Protein AF-A0A355DPX5-F1 (afdb_monomer_lite)

pLDDT: mean 79.61, std 15.6, range [23.14, 95.88]

Structure (mmCIF, N/CA/C/O backbone):
data_AF-A0A355DPX5-F1
#
_entry.id   AF-A0A355DPX5-F1
#
loop_
_atom_site.group_PDB
_atom_site.id
_atom_site.type_symbol
_atom_site.label_atom_id
_atom_site.label_alt_id
_atom_site.label_comp_id
_atom_site.label_asym_id
_atom_site.label_entity_id
_atom_site.label_seq_id
_atom_site.pdbx_PDB_ins_code
_atom_site.Cartn_x
_atom_site.Cartn_y
_atom_site.Cartn_z
_atom_site.occupancy
_atom_site.B_iso_or_equiv
_atom_site.auth_seq_id
_atom_site.auth_comp_id
_atom_site.auth_asym_id
_atom_site.auth_atom_id
_atom_site.pdbx_PDB_model_num
ATOM 1 N N . MET A 1 1 ? -24.460 25.885 -31.171 1.00 34.81 1 MET A N 1
ATOM 2 C CA . MET A 1 1 ? -23.122 25.353 -31.512 1.00 34.81 1 MET A CA 1
ATOM 3 C C . MET A 1 1 ? -22.960 23.962 -30.909 1.00 34.81 1 MET A C 1
ATOM 5 O O . MET A 1 1 ? -22.102 23.726 -30.074 1.00 34.81 1 MET A O 1
ATOM 9 N N . SER A 1 2 ? -23.840 23.049 -31.322 1.00 36.41 2 SER A N 1
ATOM 10 C CA . SER A 1 2 ? -23.604 21.608 -31.290 1.00 36.41 2 SER A CA 1
ATOM 11 C C . SER A 1 2 ? -22.572 21.262 -32.366 1.00 36.41 2 SER A C 1
ATOM 13 O O . SER A 1 2 ? -22.475 22.005 -33.340 1.00 36.41 2 SER A O 1
ATOM 15 N N . VAL A 1 3 ? -21.911 20.109 -32.221 1.00 32.97 3 VAL A N 1
ATOM 16 C CA . VAL A 1 3 ? -20.796 19.568 -33.029 1.00 32.97 3 VAL A CA 1
ATOM 17 C C . VAL A 1 3 ? -19.437 19.844 -32.368 1.00 32.97 3 VAL A C 1
ATOM 19 O O . VAL A 1 3 ? -18.867 20.909 -32.548 1.00 32.97 3 VAL A O 1
ATOM 22 N N . ILE A 1 4 ? -18.980 18.847 -31.591 1.00 33.53 4 ILE A N 1
ATOM 23 C CA . ILE A 1 4 ? -17.620 18.478 -31.113 1.00 33.53 4 ILE A CA 1
ATOM 24 C C . ILE A 1 4 ? -17.733 17.992 -29.652 1.00 33.53 4 ILE A C 1
ATOM 26 O O . ILE A 1 4 ? -17.364 18.696 -28.723 1.00 33.53 4 ILE A O 1
ATOM 30 N N . GLN A 1 5 ? -18.293 16.793 -29.433 1.00 35.34 5 GLN A N 1
ATOM 31 C CA . GLN A 1 5 ? -18.042 16.006 -28.210 1.00 35.34 5 GLN A CA 1
ATOM 32 C C . GLN A 1 5 ? -18.515 14.543 -28.346 1.00 35.34 5 GLN A C 1
ATOM 34 O O . GLN A 1 5 ? -19.206 14.015 -27.489 1.00 35.34 5 GLN A O 1
ATOM 39 N N . ASN A 1 6 ? -18.126 13.856 -29.423 1.00 37.59 6 ASN A N 1
ATOM 40 C CA . ASN A 1 6 ? -18.059 12.388 -29.399 1.00 37.59 6 ASN A CA 1
ATOM 41 C C . ASN A 1 6 ? -16.605 12.009 -29.110 1.00 37.59 6 ASN A C 1
ATOM 43 O O . ASN A 1 6 ? -15.866 11.613 -30.009 1.00 37.59 6 ASN A O 1
ATOM 47 N N . TYR A 1 7 ? -16.165 12.219 -27.868 1.00 45.91 7 TYR A N 1
ATOM 48 C CA . TYR A 1 7 ? -14.933 11.592 -27.403 1.00 45.91 7 TYR A CA 1
ATOM 49 C C . TYR A 1 7 ? -15.253 10.137 -27.071 1.00 45.91 7 TYR A C 1
ATOM 51 O O . TYR A 1 7 ? -16.227 9.844 -26.385 1.00 45.91 7 TYR A O 1
ATOM 59 N N . LEU A 1 8 ? -14.452 9.244 -27.642 1.00 54.72 8 LEU A N 1
ATOM 60 C CA . LEU A 1 8 ? -14.573 7.796 -27.547 1.00 54.72 8 LEU A CA 1
ATOM 61 C C . LEU A 1 8 ? -14.757 7.357 -26.082 1.00 54.72 8 LEU A C 1
ATOM 63 O O . LEU A 1 8 ? -13.935 7.677 -25.233 1.00 54.72 8 LEU A O 1
ATOM 67 N N . THR A 1 9 ? -15.827 6.626 -25.777 1.00 72.75 9 THR A N 1
ATOM 68 C CA . THR A 1 9 ? -16.223 6.218 -24.413 1.00 72.75 9 THR A CA 1
ATOM 69 C C . THR A 1 9 ? -15.550 4.921 -23.949 1.00 72.75 9 THR A C 1
ATOM 71 O O . THR A 1 9 ? -16.055 4.239 -23.063 1.00 72.75 9 THR A O 1
ATOM 74 N N . MET A 1 10 ? -14.430 4.537 -24.571 1.00 88.50 10 MET A N 1
ATOM 75 C CA . MET A 1 10 ? -13.814 3.226 -24.367 1.00 88.50 10 MET A CA 1
ATOM 76 C C . MET A 1 10 ? -12.546 3.308 -23.509 1.00 88.50 10 MET A C 1
ATOM 78 O O . MET A 1 10 ? -11.633 4.092 -23.797 1.00 88.50 10 MET A O 1
ATOM 82 N N . ILE A 1 11 ? -12.492 2.470 -22.470 1.00 92.50 11 ILE A N 1
ATOM 83 C CA . ILE A 1 11 ? -11.323 2.224 -21.620 1.00 92.50 11 ILE A CA 1
ATOM 84 C C . ILE A 1 11 ? -10.697 0.896 -22.047 1.00 92.50 11 ILE A C 1
ATOM 86 O O . ILE A 1 11 ? -11.355 -0.145 -22.023 1.00 92.50 11 ILE A O 1
ATOM 90 N N . LEU A 1 12 ? -9.410 0.918 -22.395 1.00 93.00 12 LEU A N 1
ATOM 91 C CA . LEU A 1 12 ? -8.663 -0.292 -22.736 1.00 93.00 12 LEU A CA 1
ATOM 92 C C . LEU A 1 12 ? -7.784 -0.718 -21.560 1.00 93.00 12 LEU A C 1
ATOM 94 O O . LEU A 1 12 ? -6.945 0.053 -21.103 1.00 93.00 12 LEU A O 1
ATOM 98 N N . VAL A 1 13 ? -7.924 -1.959 -21.106 1.00 93.06 13 VAL A N 1
ATOM 99 C CA . VAL A 1 13 ? -7.092 -2.569 -20.064 1.00 93.06 13 VAL A CA 1
ATOM 100 C C . VAL A 1 13 ? -6.189 -3.628 -20.694 1.00 93.06 13 VAL A C 1
ATOM 102 O O . VAL A 1 13 ? -6.673 -4.517 -21.392 1.00 93.06 13 VAL A O 1
ATOM 105 N N . THR A 1 14 ? -4.877 -3.570 -20.448 1.00 89.88 14 THR A N 1
ATOM 106 C CA . THR A 1 14 ? -3.913 -4.559 -20.959 1.00 89.88 14 THR A CA 1
ATOM 107 C C . THR A 1 14 ? -2.919 -5.036 -19.902 1.00 89.88 14 THR A C 1
ATOM 109 O O . THR A 1 14 ? -2.182 -4.264 -19.286 1.00 89.88 14 THR A O 1
ATOM 112 N N . VAL A 1 15 ? -2.852 -6.355 -19.711 1.00 84.75 15 VAL A N 1
ATOM 113 C CA . VAL A 1 15 ? -1.959 -6.975 -18.714 1.00 84.75 15 VAL A CA 1
ATOM 114 C C . VAL A 1 15 ? -0.660 -7.538 -19.295 1.00 84.75 15 VAL A C 1
ATOM 116 O O . VAL A 1 15 ? 0.112 -8.154 -18.559 1.00 84.75 15 VAL A O 1
ATOM 119 N N . GLY A 1 16 ? -0.401 -7.315 -20.588 1.00 75.00 16 GLY A N 1
ATOM 120 C CA . GLY A 1 16 ? 0.781 -7.832 -21.283 1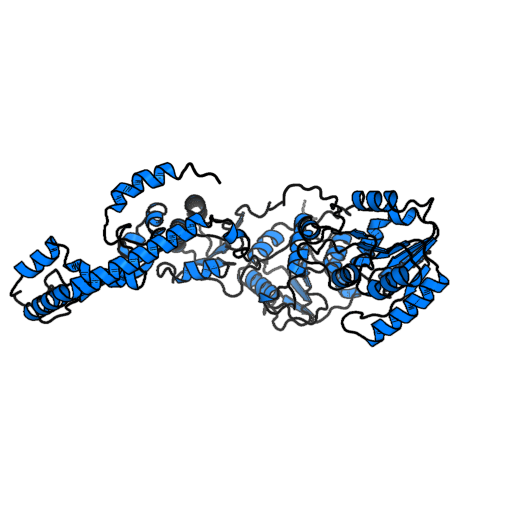.00 75.00 16 GLY A CA 1
ATOM 121 C C . GLY A 1 16 ? 0.697 -9.326 -21.614 1.00 75.00 16 GLY A C 1
ATOM 122 O O . GLY A 1 16 ? -0.377 -9.927 -21.610 1.00 75.00 16 GLY A O 1
ATOM 123 N N . THR A 1 17 ? 1.846 -9.923 -21.938 1.00 66.00 17 THR A N 1
ATOM 124 C CA . THR A 1 17 ? 1.986 -11.349 -22.304 1.00 66.00 17 THR A CA 1
ATOM 125 C C . THR A 1 17 ? 2.585 -12.203 -21.186 1.00 66.00 17 THR A C 1
ATOM 127 O O . THR A 1 17 ? 2.992 -13.338 -21.426 1.00 66.00 17 THR A O 1
ATOM 130 N N . GLU A 1 18 ? 2.684 -11.652 -19.978 1.00 65.56 18 GLU A N 1
ATOM 131 C CA . GLU A 1 18 ? 3.249 -12.350 -18.826 1.00 65.56 18 GLU A CA 1
ATOM 132 C C . GLU A 1 18 ? 2.425 -13.589 -18.444 1.00 65.56 18 GLU A C 1
ATOM 134 O O . GLU A 1 18 ? 1.193 -13.605 -18.528 1.00 65.56 18 GLU A O 1
ATOM 139 N N . GLN A 1 19 ? 3.118 -14.641 -18.002 1.00 69.44 19 GLN A N 1
ATOM 140 C CA . GLN A 1 19 ? 2.491 -15.921 -17.638 1.00 69.44 19 GLN A CA 1
ATOM 141 C C . GLN A 1 19 ? 1.760 -15.865 -16.291 1.00 69.44 19 GLN A C 1
ATOM 143 O O . GLN A 1 19 ? 0.925 -16.720 -16.010 1.00 69.44 19 GLN A O 1
ATOM 148 N N . TYR A 1 20 ? 2.059 -14.865 -15.460 1.00 77.81 20 TYR A N 1
ATOM 149 C CA . TYR A 1 20 ? 1.420 -14.697 -14.158 1.00 77.81 20 TYR A CA 1
ATOM 150 C C . TYR A 1 20 ? 0.047 -14.018 -14.293 1.00 77.81 20 TYR A C 1
ATOM 152 O O . TYR A 1 20 ? -0.099 -13.120 -15.136 1.00 77.81 20 TYR A O 1
ATOM 160 N N . PRO A 1 21 ? -0.941 -14.397 -13.464 1.00 83.56 21 PRO A N 1
ATOM 161 C CA . PRO A 1 21 ? -2.226 -13.710 -13.407 1.00 83.56 21 PRO A CA 1
ATOM 162 C C . PRO A 1 21 ? -2.056 -12.280 -12.877 1.00 83.56 21 PRO A C 1
ATOM 164 O O . PRO A 1 21 ? -1.086 -11.975 -12.182 1.00 83.56 21 PRO A O 1
ATOM 167 N N . PHE A 1 22 ? -3.004 -11.403 -13.206 1.00 87.25 22 PHE A N 1
ATOM 168 C CA . PHE A 1 22 ? -3.098 -10.046 -12.662 1.00 87.25 22 PHE A CA 1
ATOM 169 C C . PHE A 1 22 ? -4.504 -9.810 -12.093 1.00 87.25 22 PHE A C 1
ATOM 171 O O . PHE A 1 22 ? -5.252 -8.942 -12.547 1.00 87.25 22 PHE A O 1
ATOM 178 N N . ASP A 1 23 ? -4.892 -10.657 -11.140 1.00 87.75 23 ASP A N 1
ATOM 179 C CA . ASP A 1 23 ? -6.250 -10.708 -10.599 1.00 87.75 23 ASP A CA 1
ATOM 180 C C . ASP A 1 23 ? -6.578 -9.485 -9.718 1.00 87.75 23 ASP A C 1
ATOM 182 O O . ASP A 1 23 ? -7.746 -9.103 -9.629 1.00 87.75 23 ASP A O 1
ATOM 186 N N . ALA A 1 24 ? -5.582 -8.822 -9.113 1.00 87.94 24 ALA A N 1
ATOM 187 C CA . ALA A 1 24 ? -5.788 -7.603 -8.330 1.00 87.94 24 ALA A CA 1
ATOM 188 C C . ALA A 1 24 ? -6.334 -6.463 -9.197 1.00 87.94 24 ALA A C 1
ATOM 190 O O . ALA A 1 24 ? -7.320 -5.831 -8.822 1.00 87.94 24 ALA A O 1
ATOM 191 N N . LEU A 1 25 ? -5.754 -6.248 -10.385 1.00 91.00 25 LEU A N 1
ATOM 192 C CA . LEU A 1 25 ? -6.246 -5.240 -11.324 1.00 91.00 25 LEU A CA 1
ATOM 193 C C . LEU A 1 25 ? -7.670 -5.564 -11.787 1.00 91.00 25 LEU A C 1
ATOM 195 O O . LEU A 1 25 ? -8.519 -4.679 -11.797 1.00 91.00 25 LEU A O 1
ATOM 199 N N . MET A 1 26 ? -7.953 -6.828 -12.111 1.00 91.19 26 MET A N 1
ATOM 200 C CA . MET A 1 26 ? -9.302 -7.250 -12.514 1.00 91.19 26 MET A CA 1
ATOM 201 C C . MET A 1 26 ? -10.320 -6.958 -11.412 1.00 91.19 26 MET A C 1
ATOM 203 O O . MET A 1 26 ? -11.370 -6.376 -11.670 1.00 91.19 26 MET A O 1
ATOM 207 N N . ASN A 1 27 ? -9.973 -7.275 -10.165 1.00 90.50 27 ASN A N 1
ATOM 208 C CA . ASN A 1 27 ? -10.812 -6.974 -9.015 1.00 90.50 27 ASN A CA 1
ATOM 209 C C . ASN A 1 27 ? -10.997 -5.462 -8.790 1.00 90.50 27 ASN A C 1
ATOM 211 O O . ASN A 1 27 ? -12.076 -5.027 -8.403 1.00 90.50 27 ASN A O 1
ATOM 215 N N . TRP A 1 28 ? -9.977 -4.638 -9.041 1.00 92.19 28 TRP A N 1
ATOM 216 C CA . TRP A 1 28 ? -10.119 -3.183 -8.934 1.00 92.19 28 TRP A CA 1
ATOM 217 C C . TRP A 1 28 ? -11.059 -2.622 -9.999 1.00 92.19 28 TRP A C 1
ATOM 219 O O . TRP A 1 28 ? -11.909 -1.801 -9.669 1.00 92.19 28 TRP A O 1
ATOM 229 N N . ILE A 1 29 ? -10.959 -3.091 -11.246 1.00 91.88 29 ILE A N 1
ATOM 230 C CA . ILE A 1 29 ? -11.884 -2.693 -12.317 1.00 91.88 29 ILE A CA 1
ATOM 231 C C . ILE A 1 29 ? -13.324 -3.086 -11.962 1.00 91.88 29 ILE A C 1
ATOM 233 O O . ILE A 1 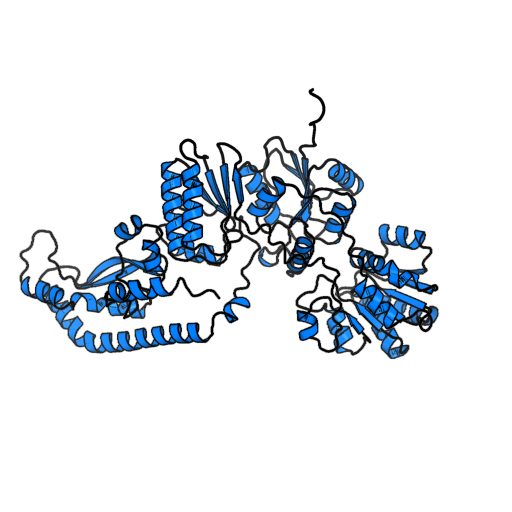29 ? -14.219 -2.249 -12.064 1.00 91.88 29 ILE A O 1
ATOM 237 N N . ASP A 1 30 ? -13.538 -4.308 -11.469 1.00 90.94 30 ASP A N 1
ATOM 238 C CA . ASP A 1 30 ? -14.841 -4.780 -10.981 1.00 90.94 30 ASP A CA 1
ATOM 239 C C . ASP A 1 30 ? -15.426 -3.856 -9.897 1.00 90.94 30 ASP A C 1
ATOM 241 O O . ASP A 1 30 ? -16.569 -3.407 -9.997 1.00 90.94 30 ASP A O 1
ATOM 245 N N . ILE A 1 31 ? -14.618 -3.502 -8.892 1.00 91.19 31 ILE A N 1
ATOM 246 C CA . ILE A 1 31 ? -15.016 -2.595 -7.808 1.00 91.19 31 ILE A CA 1
ATOM 247 C C . ILE A 1 31 ? -15.372 -1.208 -8.354 1.00 91.19 31 ILE A C 1
ATOM 249 O O . ILE A 1 31 ? -16.396 -0.644 -7.966 1.00 91.19 31 ILE A O 1
ATOM 253 N N . LEU A 1 32 ? -14.570 -0.657 -9.266 1.00 91.06 32 LEU A N 1
ATOM 254 C CA . LEU A 1 32 ? -14.819 0.657 -9.858 1.00 91.06 32 LEU A CA 1
ATOM 255 C C . LEU A 1 32 ? -16.132 0.694 -10.654 1.00 91.06 32 LEU A C 1
ATOM 257 O O . LEU A 1 32 ? -16.862 1.678 -10.549 1.00 91.06 32 LEU A O 1
ATOM 261 N N . ILE A 1 33 ? -16.462 -0.370 -11.394 1.00 89.81 33 ILE A N 1
ATOM 262 C CA . ILE A 1 33 ? -17.745 -0.492 -12.106 1.00 89.81 33 ILE A CA 1
ATOM 263 C C . ILE A 1 33 ? -18.897 -0.617 -11.101 1.00 89.81 33 ILE A C 1
ATOM 265 O O . ILE A 1 33 ? -19.874 0.124 -11.175 1.00 89.81 33 ILE A O 1
ATOM 269 N N . ARG A 1 34 ? -18.770 -1.499 -10.103 1.00 88.81 34 ARG A N 1
ATOM 270 C CA . ARG A 1 34 ? -19.811 -1.759 -9.091 1.00 88.81 34 ARG A CA 1
ATOM 271 C C . ARG A 1 34 ? -20.149 -0.533 -8.240 1.00 88.81 34 ARG A C 1
ATOM 273 O O . ARG A 1 34 ? -21.284 -0.369 -7.796 1.00 88.81 34 ARG A O 1
ATOM 280 N N . TYR A 1 35 ? -19.154 0.309 -7.975 1.00 88.50 35 TYR A N 1
ATOM 281 C CA . TYR A 1 35 ? -19.316 1.564 -7.242 1.00 88.50 35 TYR A CA 1
ATOM 282 C C . TYR A 1 35 ? -19.679 2.741 -8.154 1.00 88.50 35 TYR A C 1
ATOM 284 O O . TYR A 1 35 ? -19.904 3.839 -7.654 1.00 88.50 35 TYR A O 1
ATOM 292 N N . GLY A 1 36 ? -19.762 2.514 -9.468 1.00 87.06 36 GLY A N 1
ATOM 293 C CA . GLY A 1 36 ? -20.162 3.513 -10.446 1.00 87.06 36 GLY A CA 1
ATOM 294 C C . GLY A 1 36 ? -19.094 4.561 -10.734 1.00 87.06 36 GLY A C 1
ATOM 295 O O . GLY A 1 36 ? -19.438 5.610 -11.256 1.00 87.06 36 GLY A O 1
ATOM 296 N N . PHE A 1 37 ? -17.814 4.328 -10.417 1.00 87.50 37 PHE A N 1
ATOM 297 C CA . PHE A 1 37 ? -16.716 5.239 -10.777 1.00 87.50 37 PHE A CA 1
ATOM 298 C C . PHE A 1 37 ? -16.369 5.186 -12.268 1.00 87.50 37 PHE A C 1
ATOM 300 O O . PHE A 1 37 ? -15.976 6.210 -12.823 1.00 87.50 37 PHE A O 1
ATOM 307 N N . ILE A 1 38 ? -16.610 4.051 -12.926 1.00 87.25 38 ILE A N 1
ATOM 308 C CA . ILE A 1 38 ? -16.665 3.936 -14.391 1.00 87.25 38 ILE A CA 1
ATOM 309 C C . ILE A 1 38 ? -18.135 4.065 -14.806 1.00 87.25 38 ILE A C 1
ATOM 311 O O . ILE A 1 38 ? -18.992 3.427 -14.194 1.00 87.25 38 ILE A O 1
ATOM 315 N N . ASP A 1 39 ? -18.447 4.928 -15.775 1.00 80.81 39 ASP A N 1
ATOM 316 C CA . ASP A 1 39 ? -19.839 5.147 -16.184 1.00 80.81 39 ASP A CA 1
ATOM 317 C C . ASP A 1 39 ? -20.427 3.904 -16.866 1.00 80.81 39 ASP A C 1
ATOM 319 O O . ASP A 1 39 ? -19.741 3.179 -17.584 1.00 80.81 39 ASP A O 1
ATOM 323 N N . ALA A 1 40 ? -21.732 3.672 -16.701 1.00 78.00 40 ALA A N 1
ATOM 324 C CA . ALA A 1 40 ? -22.421 2.539 -17.334 1.00 78.00 40 ALA A CA 1
ATOM 325 C C . ALA A 1 40 ? -22.403 2.598 -18.878 1.00 78.00 40 ALA A C 1
ATOM 327 O O . ALA A 1 40 ? -22.561 1.580 -19.546 1.00 78.00 40 ALA A O 1
ATOM 328 N N . ASN A 1 41 ? -22.203 3.795 -19.442 1.00 80.62 41 ASN A N 1
ATOM 329 C CA . ASN A 1 41 ? -22.088 4.023 -20.884 1.00 80.62 41 ASN A CA 1
ATOM 330 C C . ASN A 1 41 ? -20.644 3.879 -21.399 1.00 80.62 41 ASN A C 1
ATOM 332 O O . ASN A 1 41 ? -20.417 3.975 -22.608 1.00 80.62 41 ASN A O 1
ATOM 336 N N . GLU A 1 42 ? -19.667 3.696 -20.504 1.00 84.56 42 GLU A N 1
ATOM 337 C CA . GLU A 1 42 ? -18.276 3.460 -20.877 1.00 84.56 42 GLU A CA 1
ATOM 338 C C . GLU A 1 42 ? -18.023 1.972 -21.109 1.00 84.56 42 GLU A C 1
ATOM 340 O O . GLU A 1 42 ? -18.238 1.124 -20.238 1.00 84.56 42 GLU A O 1
ATOM 345 N N . GLU A 1 43 ? -17.528 1.656 -22.301 1.00 89.50 43 GLU A N 1
ATOM 346 C CA . GLU A 1 43 ? -17.143 0.298 -22.660 1.00 89.50 43 GLU A CA 1
ATOM 347 C C . GLU A 1 43 ? -15.744 -0.003 -22.112 1.00 89.50 43 GLU A C 1
ATOM 349 O O . GLU A 1 43 ? -14.801 0.760 -22.338 1.00 89.50 43 GLU A O 1
ATOM 354 N N . VAL A 1 44 ? -15.589 -1.128 -21.410 1.00 92.12 44 VAL A N 1
ATOM 355 C CA . VAL A 1 44 ? -14.301 -1.559 -20.851 1.00 92.12 44 VAL A CA 1
ATOM 356 C C . VAL A 1 44 ? -13.820 -2.797 -21.600 1.00 92.12 44 VAL A C 1
ATOM 358 O O . VAL A 1 44 ? -14.361 -3.892 -21.452 1.00 92.12 44 VAL A O 1
ATOM 361 N N . LEU A 1 45 ? -12.780 -2.640 -22.414 1.00 91.94 45 LEU A N 1
ATOM 362 C CA . LEU A 1 45 ? -12.162 -3.746 -23.144 1.00 91.94 45 LEU A CA 1
ATOM 363 C C . LEU A 1 45 ? -10.942 -4.238 -22.376 1.00 91.94 45 LEU A C 1
ATOM 365 O O . LEU A 1 45 ? -10.042 -3.456 -22.083 1.00 91.94 45 LEU A O 1
ATOM 369 N N . ILE A 1 46 ? -10.881 -5.530 -22.065 1.00 91.31 46 ILE A N 1
ATOM 370 C CA . ILE A 1 46 ? -9.824 -6.095 -21.224 1.00 91.31 46 ILE A CA 1
ATOM 371 C C . ILE A 1 46 ? -9.072 -7.184 -21.977 1.00 91.31 46 ILE A C 1
ATOM 373 O O . ILE A 1 46 ? -9.603 -8.262 -22.226 1.00 91.31 46 ILE A O 1
ATOM 377 N N . GLN A 1 47 ? -7.793 -6.950 -22.253 1.00 90.12 47 GLN A N 1
ATOM 378 C CA . GLN A 1 47 ? -6.846 -8.017 -22.550 1.00 90.12 47 GLN A CA 1
ATOM 379 C C . GLN A 1 47 ? -6.336 -8.605 -21.229 1.00 90.12 47 GLN A C 1
ATOM 381 O O . GLN A 1 47 ? -5.497 -7.988 -20.569 1.00 90.12 47 GLN A O 1
ATOM 386 N N . TYR A 1 48 ? -6.819 -9.793 -20.854 1.00 85.94 48 TYR A N 1
ATOM 387 C CA . TYR A 1 48 ? -6.600 -10.365 -19.515 1.00 85.94 48 TYR A CA 1
ATOM 388 C C . TYR A 1 48 ? -5.508 -11.440 -19.435 1.00 85.94 48 TYR A C 1
ATOM 390 O O . TYR A 1 48 ? -5.139 -11.845 -18.335 1.00 85.94 48 TYR A O 1
ATOM 398 N N . GLY A 1 49 ? -4.947 -11.887 -20.563 1.00 85.62 49 GLY A N 1
ATOM 399 C CA . GLY A 1 49 ? -3.793 -12.788 -20.571 1.00 85.62 49 GLY A CA 1
ATOM 400 C C . GLY A 1 49 ? -4.047 -14.086 -19.800 1.00 85.62 49 GLY A C 1
ATOM 401 O O . GLY A 1 49 ? -4.877 -14.901 -20.201 1.00 85.62 49 GLY A O 1
ATOM 402 N N . SER A 1 50 ? -3.300 -14.267 -18.709 1.00 81.06 50 SER A N 1
ATOM 403 C CA . SER A 1 50 ? -3.353 -15.446 -17.831 1.00 81.06 50 SER A CA 1
ATOM 404 C C . SER A 1 50 ? -4.167 -15.215 -16.549 1.00 81.06 50 SER A C 1
ATOM 406 O O . SER A 1 50 ? -4.136 -16.063 -15.661 1.00 81.06 50 SER A O 1
ATOM 408 N N . SER A 1 51 ? -4.850 -14.070 -16.409 1.00 83.06 51 SER A N 1
ATOM 409 C CA . SER A 1 51 ? -5.707 -13.794 -15.250 1.00 83.06 51 SER A CA 1
ATOM 410 C C . SER A 1 51 ? -6.854 -14.796 -15.160 1.00 83.06 51 SER A C 1
ATOM 412 O O . SER A 1 51 ? -7.457 -15.174 -16.166 1.00 83.06 51 SER A O 1
ATOM 414 N N . SER A 1 52 ? -7.158 -15.208 -13.934 1.00 76.19 52 SER A N 1
ATOM 415 C CA . SER A 1 52 ? -8.136 -16.261 -13.642 1.00 76.19 52 SER A CA 1
ATOM 416 C C . SER A 1 52 ? -9.550 -15.701 -13.526 1.00 76.19 52 SER A C 1
ATOM 418 O O . SER A 1 52 ? -10.529 -16.435 -13.657 1.00 76.19 52 SER A O 1
ATOM 420 N N . LYS A 1 53 ? -9.651 -14.405 -13.216 1.00 77.31 53 LYS A N 1
ATOM 421 C CA . LYS A 1 53 ? -10.906 -13.707 -12.954 1.00 77.31 53 LYS A CA 1
ATOM 422 C C . LYS A 1 53 ? -11.054 -12.527 -13.896 1.00 77.31 53 LYS A C 1
ATOM 424 O O . LYS A 1 53 ? -10.126 -11.743 -14.066 1.00 77.31 53 LYS A O 1
ATOM 429 N N . LEU A 1 54 ? -12.245 -12.399 -14.460 1.00 80.88 54 LEU A N 1
ATOM 430 C CA . LEU A 1 54 ? -12.685 -11.223 -15.191 1.00 80.88 54 LEU A CA 1
ATOM 431 C C . LEU A 1 54 ? -13.833 -10.567 -14.423 1.00 80.88 54 LEU A C 1
ATOM 433 O O . LEU A 1 54 ? -14.588 -11.288 -13.766 1.00 80.88 54 LEU A O 1
ATOM 437 N N . PRO A 1 55 ? -13.973 -9.236 -14.505 1.00 82.00 55 PRO A N 1
ATOM 438 C CA . PRO A 1 55 ? -15.167 -8.561 -14.017 1.00 82.00 55 PRO A CA 1
ATOM 439 C C . PRO A 1 55 ? -16.414 -9.110 -14.737 1.00 82.00 55 PRO A C 1
ATOM 441 O O . PRO A 1 55 ? -16.437 -9.184 -15.968 1.00 82.00 55 PRO A O 1
ATOM 444 N N . ASP A 1 56 ? -17.426 -9.534 -13.978 1.00 73.19 56 ASP A N 1
ATOM 445 C CA . ASP A 1 56 ? -18.661 -10.142 -14.499 1.00 73.19 56 ASP A CA 1
ATOM 446 C C . ASP A 1 56 ? -19.739 -9.066 -14.723 1.00 73.19 56 ASP A C 1
ATOM 448 O O . ASP A 1 56 ? -20.738 -8.978 -14.005 1.00 73.19 56 ASP A O 1
ATOM 452 N N . GLN A 1 57 ? -19.488 -8.155 -15.671 1.00 73.50 57 GLN A N 1
ATOM 453 C CA . GLN A 1 57 ? -20.405 -7.060 -16.011 1.00 73.50 57 GLN A CA 1
ATOM 454 C C . GLN A 1 57 ? -20.597 -6.908 -17.517 1.00 73.50 57 GLN A C 1
ATOM 456 O O . GLN A 1 57 ? -19.671 -7.050 -18.309 1.00 73.50 57 GLN A O 1
ATOM 461 N N . TYR A 1 58 ? -21.811 -6.516 -17.910 1.00 64.00 58 TYR A N 1
ATOM 462 C CA . TYR A 1 58 ? -22.239 -6.441 -19.313 1.00 64.00 58 TYR A CA 1
ATOM 463 C C . TYR A 1 58 ? -21.442 -5.439 -20.168 1.00 64.00 58 TYR A C 1
ATOM 465 O O . TYR A 1 58 ? -21.350 -5.597 -21.383 1.00 64.00 58 TYR A O 1
ATOM 473 N N . GLN A 1 59 ? -20.863 -4.407 -19.544 1.00 77.25 59 GLN A N 1
ATOM 474 C CA . GLN A 1 59 ? -20.039 -3.395 -20.221 1.00 77.25 59 GLN A CA 1
ATOM 475 C C . GLN A 1 59 ? -18.576 -3.825 -20.429 1.00 77.25 59 GLN A C 1
ATOM 477 O O . GLN A 1 59 ? -17.791 -3.066 -21.001 1.00 77.25 59 GLN A O 1
ATOM 482 N N . VAL A 1 60 ? -18.198 -5.021 -19.963 1.00 83.62 60 VAL A N 1
ATOM 483 C CA . VAL A 1 60 ? -16.832 -5.545 -20.025 1.00 83.62 60 VAL A CA 1
ATOM 484 C C . VAL A 1 60 ? -16.721 -6.578 -21.140 1.00 83.62 60 VAL A C 1
ATOM 486 O O . VAL A 1 60 ? -17.443 -7.574 -21.152 1.00 83.62 60 VAL A O 1
ATOM 489 N N . LYS A 1 61 ? -15.781 -6.385 -22.071 1.00 86.19 61 LYS A N 1
ATOM 490 C CA . LYS A 1 61 ? -15.437 -7.399 -23.082 1.00 86.19 61 LYS A CA 1
ATOM 491 C C . LYS A 1 61 ? -14.014 -7.893 -22.863 1.00 86.19 61 LYS A C 1
ATOM 493 O O . LYS A 1 61 ? -13.054 -7.132 -22.982 1.00 86.19 61 LYS A O 1
ATOM 498 N N . GLY A 1 62 ? -13.886 -9.176 -22.539 1.00 84.56 62 GLY A N 1
ATOM 499 C CA . GLY A 1 62 ? -12.607 -9.829 -22.276 1.00 84.56 62 GLY A CA 1
ATOM 500 C C . GLY A 1 62 ? -12.021 -10.509 -23.513 1.00 84.56 62 GLY A C 1
ATOM 501 O O . GLY A 1 62 ? -12.694 -11.291 -24.178 1.00 84.56 62 GLY A O 1
ATOM 502 N N . PHE A 1 63 ? -10.735 -10.280 -23.765 1.00 85.75 63 PHE A N 1
ATOM 503 C CA . PHE A 1 63 ? -9.931 -10.978 -24.764 1.00 85.75 63 PHE A CA 1
ATOM 504 C C . PHE A 1 63 ? -8.733 -11.633 -24.076 1.00 85.75 63 PHE A C 1
ATOM 506 O O . PHE A 1 63 ? -7.963 -10.969 -23.381 1.00 85.75 63 PHE A O 1
ATOM 513 N N . SER A 1 64 ? -8.540 -12.940 -24.262 1.00 82.56 64 SER A N 1
ATOM 514 C CA . SER A 1 64 ? -7.394 -13.633 -23.652 1.00 82.56 64 SER A CA 1
ATOM 515 C C . SER A 1 64 ? -6.078 -13.106 -24.222 1.00 82.56 64 SER A C 1
ATOM 517 O O . SER A 1 64 ? -5.126 -12.833 -23.492 1.00 82.56 64 SER A O 1
ATOM 519 N N . ARG A 1 65 ? -6.037 -12.905 -25.541 1.00 80.38 65 ARG A N 1
ATOM 520 C CA . ARG A 1 65 ? -4.946 -12.274 -26.284 1.00 80.38 65 ARG A CA 1
ATOM 521 C C . ARG A 1 65 ? -5.537 -11.468 -27.431 1.00 80.38 65 ARG A C 1
ATOM 523 O O . ARG A 1 65 ? -6.558 -11.857 -27.989 1.00 80.38 65 ARG A O 1
ATOM 530 N N . LEU A 1 66 ? -4.864 -10.382 -27.792 1.00 82.62 66 LEU A N 1
ATOM 531 C CA . LEU A 1 66 ? -5.217 -9.555 -28.939 1.00 82.62 66 LEU A CA 1
ATOM 532 C C . LEU A 1 66 ? -4.099 -9.627 -29.988 1.00 82.62 66 LEU A C 1
ATOM 534 O O . LEU A 1 66 ? -2.928 -9.487 -29.620 1.00 82.62 66 LEU A O 1
ATOM 538 N N . PRO A 1 67 ? -4.424 -9.837 -31.275 1.00 83.25 67 PRO A N 1
ATOM 539 C CA . PRO A 1 67 ? -3.478 -9.641 -32.368 1.00 83.25 67 PRO A CA 1
ATOM 540 C C . PRO A 1 67 ? -2.948 -8.201 -32.392 1.00 83.25 67 PRO A C 1
ATOM 542 O O . PRO A 1 67 ? -3.669 -7.260 -32.064 1.00 83.25 67 PRO A O 1
ATOM 545 N N . GLU A 1 68 ? -1.702 -8.005 -32.829 1.00 78.38 68 GLU A N 1
ATOM 546 C CA . GLU A 1 68 ? -1.059 -6.681 -32.818 1.00 78.38 68 GLU A CA 1
ATOM 547 C C . GLU A 1 68 ? -1.815 -5.639 -33.663 1.00 78.38 68 GLU A C 1
ATOM 549 O O . GLU A 1 68 ? -1.915 -4.473 -33.275 1.00 78.38 68 GLU A O 1
ATOM 554 N N . SER A 1 69 ? -2.379 -6.051 -34.803 1.00 77.94 69 SER A N 1
ATOM 555 C CA . SER A 1 69 ? -3.178 -5.186 -35.679 1.00 77.94 69 SER A CA 1
ATOM 556 C C . SER A 1 69 ? -4.438 -4.673 -34.980 1.00 77.94 69 SER A C 1
ATOM 558 O O . SER A 1 69 ? -4.696 -3.471 -34.985 1.00 77.94 69 SER A O 1
ATOM 560 N N . GLU A 1 70 ? -5.190 -5.563 -34.333 1.00 84.12 70 GLU A N 1
ATOM 561 C CA . GLU A 1 70 ? -6.395 -5.217 -33.575 1.00 84.12 70 GLU A CA 1
ATOM 562 C C . GLU A 1 70 ? -6.056 -4.383 -32.339 1.00 84.12 70 GLU A C 1
ATOM 564 O O . GLU A 1 70 ? -6.714 -3.380 -32.068 1.00 84.12 70 GLU A O 1
ATOM 569 N N . PHE A 1 71 ? -4.980 -4.730 -31.629 1.00 84.50 71 PHE A N 1
ATOM 570 C CA . PHE A 1 71 ? -4.521 -3.979 -30.465 1.00 84.50 71 PHE A CA 1
ATOM 571 C C . PHE A 1 71 ? -4.204 -2.518 -30.812 1.00 84.50 71 PHE A C 1
ATOM 573 O O . PHE A 1 71 ? -4.628 -1.613 -30.095 1.00 84.50 71 PHE A O 1
ATOM 580 N N . LYS A 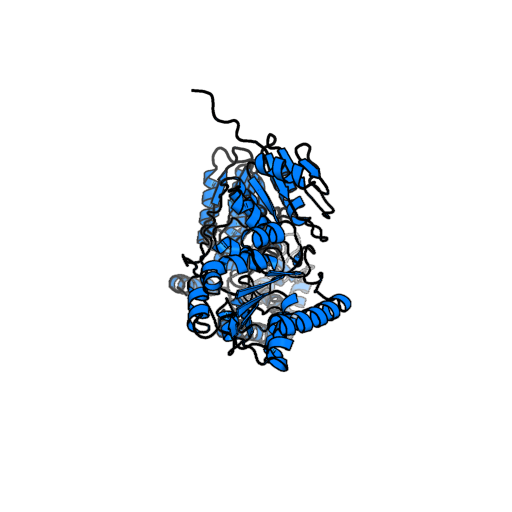1 72 ? -3.534 -2.258 -31.944 1.00 83.25 72 LYS A N 1
ATOM 581 C CA . LYS A 1 72 ? -3.270 -0.888 -32.426 1.00 83.25 72 LYS A CA 1
ATOM 582 C C . LYS A 1 72 ? -4.555 -0.122 -32.753 1.00 83.25 72 LYS A C 1
ATOM 584 O O . LYS A 1 72 ? -4.646 1.065 -32.440 1.00 83.25 72 LYS A O 1
ATOM 589 N N . VAL A 1 73 ? -5.552 -0.788 -33.340 1.00 84.44 73 VAL A N 1
ATOM 590 C CA . VAL A 1 73 ? -6.867 -0.180 -33.607 1.00 84.44 73 VAL A CA 1
ATOM 591 C C . VAL A 1 73 ? -7.549 0.204 -32.295 1.00 84.44 73 VAL A C 1
ATOM 593 O O . VAL A 1 73 ? -7.952 1.357 -32.139 1.00 84.44 73 VAL A O 1
ATOM 596 N N . LEU A 1 74 ? -7.598 -0.704 -31.320 1.00 87.25 74 LEU A N 1
ATOM 597 C CA . LEU A 1 74 ? -8.196 -0.434 -30.011 1.00 87.25 74 LEU A CA 1
ATOM 598 C C . LEU A 1 74 ? -7.452 0.675 -29.257 1.00 87.25 74 LEU A C 1
ATOM 600 O O . LEU A 1 74 ? -8.084 1.585 -28.730 1.00 87.25 74 LEU A O 1
ATOM 604 N N . LEU A 1 75 ? -6.117 0.683 -29.277 1.00 87.19 75 LEU A N 1
ATOM 605 C CA . LEU A 1 75 ? -5.317 1.774 -28.708 1.00 87.19 75 LEU A CA 1
ATOM 606 C C . LEU A 1 75 ? -5.683 3.137 -29.307 1.00 87.19 75 LEU A C 1
ATOM 608 O O . LEU A 1 75 ? -5.762 4.136 -28.590 1.00 87.19 75 LEU A O 1
ATOM 612 N N . SER A 1 76 ? -5.913 3.196 -30.621 1.00 83.00 76 SER A N 1
ATOM 613 C CA . SER A 1 76 ? -6.302 4.441 -31.289 1.00 83.00 76 SER A CA 1
ATOM 614 C C . SER A 1 76 ? -7.686 4.934 -30.848 1.00 83.00 76 SER A C 1
ATOM 616 O O . SER A 1 76 ? -7.867 6.144 -30.701 1.00 83.00 76 SER A O 1
ATOM 618 N N . GLN A 1 77 ? -8.608 4.011 -30.559 1.00 86.94 77 GLN A N 1
ATOM 619 C CA . GLN A 1 77 ? -9.986 4.282 -30.150 1.00 86.94 77 GLN A CA 1
ATOM 620 C C . GLN A 1 77 ? -10.145 4.534 -28.645 1.00 86.94 77 GLN A C 1
ATOM 622 O O . GLN A 1 77 ? -11.108 5.171 -28.240 1.00 86.94 77 GLN A O 1
ATOM 627 N N . ALA A 1 78 ? -9.238 4.051 -27.799 1.00 89.44 78 ALA A N 1
ATOM 628 C CA . ALA A 1 78 ? -9.356 4.226 -26.355 1.00 89.44 78 ALA A CA 1
ATOM 629 C C . ALA A 1 78 ? -9.159 5.696 -25.945 1.00 89.44 78 ALA A C 1
ATOM 631 O O . ALA A 1 78 ? -8.240 6.364 -26.444 1.00 89.44 78 ALA A O 1
ATOM 632 N N . ARG A 1 79 ? -9.972 6.186 -24.993 1.00 90.25 79 ARG A N 1
ATOM 633 C CA . ARG A 1 79 ? -9.731 7.494 -24.346 1.00 90.25 79 ARG A CA 1
ATOM 634 C C . ARG A 1 79 ? -8.561 7.441 -23.380 1.00 90.25 79 ARG A C 1
ATOM 636 O O . ARG A 1 79 ? -7.841 8.420 -23.223 1.00 90.25 79 ARG A O 1
ATOM 643 N N . ILE A 1 80 ? -8.413 6.301 -22.714 1.00 91.25 80 ILE A N 1
ATOM 644 C CA . ILE A 1 80 ? -7.388 6.045 -21.715 1.00 91.25 80 ILE A CA 1
ATOM 645 C C . ILE A 1 80 ? -7.046 4.559 -21.721 1.00 91.25 80 ILE A C 1
ATOM 647 O O . ILE A 1 80 ? -7.914 3.709 -21.950 1.00 91.25 80 ILE A O 1
ATOM 651 N N . VAL A 1 81 ? -5.775 4.256 -21.474 1.00 92.19 81 VAL A N 1
ATOM 652 C CA . VAL A 1 81 ? -5.273 2.885 -21.394 1.00 92.19 81 VAL A CA 1
ATOM 653 C C . VAL A 1 81 ? -4.799 2.586 -19.977 1.00 92.19 81 VAL A C 1
ATOM 655 O O . VAL A 1 81 ? -3.947 3.290 -19.444 1.00 92.19 81 VAL A O 1
ATOM 658 N N . ILE A 1 82 ? -5.312 1.523 -19.368 1.00 93.31 82 ILE A N 1
ATOM 659 C CA . ILE A 1 82 ? -4.804 0.990 -18.103 1.00 93.31 82 ILE A CA 1
ATOM 660 C C . ILE A 1 82 ? -3.884 -0.181 -18.442 1.00 93.31 82 ILE A C 1
ATOM 662 O O . ILE A 1 82 ? -4.327 -1.199 -18.970 1.00 93.31 82 ILE A O 1
ATOM 666 N N . SER A 1 83 ? -2.592 -0.042 -18.167 1.00 90.69 83 SER A N 1
ATOM 667 C CA . SER A 1 83 ? -1.589 -1.050 -18.509 1.00 90.69 83 SER A CA 1
ATOM 668 C C . SER A 1 83 ? -0.858 -1.546 -17.272 1.00 90.69 83 SER A C 1
ATOM 670 O O . SER A 1 83 ? -0.641 -0.806 -16.317 1.00 90.69 83 SER A O 1
ATOM 672 N N . HIS A 1 84 ? -0.385 -2.790 -17.310 1.00 87.62 84 HIS A N 1
ATOM 673 C CA . HIS A 1 84 ? 0.672 -3.223 -16.398 1.00 87.62 84 HIS A CA 1
ATOM 674 C C . HIS A 1 84 ? 1.909 -2.304 -16.492 1.00 87.62 84 HIS A C 1
ATOM 676 O O . HIS A 1 84 ? 2.204 -1.754 -17.561 1.00 87.62 84 HIS A O 1
ATOM 682 N N . CYS A 1 85 ? 2.643 -2.172 -15.383 1.00 78.50 85 CYS A N 1
ATOM 683 C CA . CYS A 1 85 ? 3.880 -1.390 -15.280 1.00 78.50 85 CYS A CA 1
ATOM 684 C C . CYS A 1 85 ? 5.066 -2.105 -15.960 1.00 78.50 85 CYS A C 1
ATOM 686 O O . CYS A 1 85 ? 5.990 -2.600 -15.314 1.00 78.50 85 CYS A O 1
ATOM 688 N N . GLY A 1 86 ? 5.005 -2.210 -17.288 1.00 71.38 86 GLY A N 1
ATOM 689 C CA . GLY A 1 86 ? 6.081 -2.722 -18.134 1.00 71.38 86 GLY A CA 1
ATOM 690 C C . GLY A 1 86 ? 6.762 -1.597 -18.909 1.00 71.38 86 GLY A C 1
ATOM 691 O O . GLY A 1 86 ? 6.091 -0.715 -19.442 1.00 71.38 86 GLY A O 1
ATOM 692 N N . GLU A 1 87 ? 8.089 -1.657 -19.029 1.00 66.31 87 GLU A N 1
ATOM 693 C CA . GLU A 1 87 ? 8.885 -0.649 -19.746 1.00 66.31 87 GLU A CA 1
ATOM 694 C C . GLU A 1 87 ? 8.442 -0.492 -21.209 1.00 66.31 87 GLU A C 1
ATOM 696 O O . GLU A 1 87 ? 8.208 0.618 -21.678 1.00 66.31 87 GLU A O 1
ATOM 701 N N . GLY A 1 88 ? 8.250 -1.610 -21.920 1.00 66.81 88 GLY A N 1
ATOM 702 C CA . GLY A 1 88 ? 7.818 -1.596 -23.321 1.00 66.81 88 GLY A CA 1
ATOM 703 C C . GLY A 1 88 ? 6.415 -1.015 -23.515 1.00 66.81 88 GLY A C 1
ATOM 704 O O . GLY A 1 88 ? 6.188 -0.265 -24.461 1.00 66.81 88 GLY A O 1
ATOM 705 N N . SER A 1 89 ? 5.491 -1.315 -22.600 1.00 74.44 89 SER A N 1
ATOM 706 C CA . SER A 1 89 ? 4.122 -0.789 -22.629 1.00 74.44 89 SER A CA 1
ATOM 707 C C . SER A 1 89 ? 4.100 0.711 -22.344 1.00 74.44 89 SER A C 1
ATOM 709 O O . SER A 1 89 ? 3.448 1.455 -23.068 1.00 74.44 89 SER A O 1
ATOM 711 N N . SER A 1 90 ? 4.863 1.158 -21.341 1.00 73.50 90 SER A N 1
ATOM 712 C CA . SER A 1 90 ? 5.018 2.576 -21.002 1.00 73.50 90 SER A CA 1
ATOM 713 C C . SER A 1 90 ? 5.575 3.376 -22.185 1.00 73.50 90 SER A C 1
ATOM 715 O O . SER A 1 90 ? 4.958 4.344 -22.628 1.00 73.50 90 SER A O 1
ATOM 717 N N . LEU A 1 91 ? 6.678 2.909 -22.784 1.00 69.88 91 LEU A N 1
ATOM 718 C CA . LEU A 1 91 ? 7.298 3.558 -23.943 1.00 69.88 91 LEU A CA 1
ATOM 719 C C . LEU A 1 91 ? 6.362 3.613 -25.156 1.00 69.88 91 LEU A C 1
ATOM 721 O O . LEU A 1 91 ? 6.272 4.650 -25.811 1.00 69.88 91 LEU A O 1
ATOM 725 N N . LEU A 1 92 ? 5.645 2.523 -25.448 1.00 74.12 92 LEU A N 1
ATOM 726 C CA . LEU A 1 92 ? 4.680 2.482 -26.546 1.00 74.12 92 LEU A CA 1
ATOM 727 C C . LEU A 1 92 ? 3.559 3.506 -26.334 1.00 74.12 92 LEU A C 1
ATOM 729 O O . LEU A 1 92 ? 3.286 4.308 -27.225 1.00 74.12 92 LEU A O 1
ATOM 733 N N . LEU A 1 93 ? 2.924 3.502 -25.161 1.00 80.56 93 LEU A N 1
ATOM 734 C CA . LEU A 1 93 ? 1.796 4.387 -24.859 1.00 80.56 93 LEU A CA 1
ATOM 735 C C . LEU A 1 93 ? 2.213 5.856 -24.850 1.00 80.56 93 LEU A C 1
ATOM 737 O O . LEU A 1 93 ? 1.500 6.702 -25.394 1.00 80.56 93 LEU A O 1
ATOM 741 N N . ALA A 1 94 ? 3.395 6.141 -24.307 1.00 73.25 94 ALA A N 1
ATOM 742 C CA . ALA A 1 94 ? 3.977 7.466 -24.355 1.00 73.25 94 ALA A CA 1
ATOM 743 C C . ALA A 1 94 ? 4.264 7.891 -25.809 1.00 73.25 94 ALA A C 1
ATOM 745 O O . ALA A 1 94 ? 3.877 8.989 -26.202 1.00 73.25 94 ALA A O 1
ATOM 746 N N . SER A 1 95 ? 4.854 7.024 -26.646 1.00 68.50 95 SER A N 1
ATOM 747 C CA . SER A 1 95 ? 5.163 7.349 -28.055 1.00 68.50 95 SER A CA 1
ATOM 748 C C . SER A 1 95 ? 3.922 7.674 -28.894 1.00 68.50 95 SER A C 1
ATOM 750 O O . SER A 1 95 ? 3.995 8.444 -29.849 1.00 68.50 95 SER A O 1
ATOM 752 N N . LEU A 1 96 ? 2.771 7.115 -28.512 1.00 74.75 96 LEU A N 1
ATOM 753 C CA . LEU A 1 96 ? 1.476 7.358 -29.145 1.00 74.75 96 LEU A CA 1
ATOM 754 C C . LEU A 1 96 ? 0.735 8.566 -28.551 1.00 74.75 96 LEU A C 1
ATOM 756 O O . LEU A 1 96 ? -0.392 8.841 -28.964 1.00 74.75 96 LEU A O 1
ATOM 760 N N . ASN A 1 97 ? 1.339 9.267 -27.583 1.00 77.06 97 ASN A N 1
ATOM 761 C CA . ASN A 1 97 ? 0.738 10.369 -26.834 1.00 77.06 97 ASN A CA 1
ATOM 762 C C . ASN A 1 97 ? -0.649 10.000 -26.271 1.00 77.06 97 ASN A C 1
ATOM 764 O O . ASN A 1 97 ? -1.600 10.783 -26.333 1.00 77.06 97 ASN A O 1
ATOM 768 N N . LYS A 1 98 ? -0.791 8.757 -25.791 1.00 83.19 98 LYS A N 1
ATOM 769 C CA . LYS A 1 98 ? -2.053 8.233 -25.264 1.00 83.19 98 LYS A CA 1
ATOM 770 C C . LYS A 1 98 ? -2.119 8.439 -23.751 1.00 83.19 98 LYS A C 1
ATOM 772 O O . LYS A 1 98 ? -1.176 8.033 -23.069 1.00 83.19 98 LYS A O 1
ATOM 777 N N . PRO A 1 99 ? -3.214 9.007 -23.206 1.00 87.50 99 PRO A N 1
ATOM 778 C CA . PRO A 1 99 ? -3.437 9.027 -21.766 1.00 87.50 99 PRO A CA 1
ATOM 779 C C . PRO A 1 99 ? -3.411 7.600 -21.226 1.00 87.50 99 PRO A C 1
ATOM 781 O O . PRO A 1 99 ? -4.094 6.716 -21.757 1.00 87.50 99 PRO A O 1
ATOM 784 N N . HIS A 1 100 ? -2.613 7.354 -20.193 1.00 89.81 100 HIS A N 1
ATOM 785 C CA . HIS A 1 100 ? -2.493 6.016 -19.639 1.00 89.81 100 HIS A CA 1
ATOM 786 C C . HIS A 1 100 ? -2.198 6.013 -18.147 1.00 89.81 100 HIS A C 1
ATOM 788 O O . HIS A 1 100 ? -1.631 6.955 -17.599 1.00 89.81 100 HIS A O 1
ATOM 794 N N . ILE A 1 101 ? -2.594 4.915 -17.512 1.00 91.75 101 ILE A N 1
ATOM 795 C CA . ILE A 1 101 ? -2.348 4.627 -16.107 1.00 91.75 101 ILE A CA 1
ATOM 796 C C . ILE A 1 101 ? -1.578 3.318 -16.039 1.00 91.75 101 ILE A C 1
ATOM 798 O O . ILE A 1 101 ? -2.001 2.312 -16.616 1.00 91.75 101 ILE A O 1
ATOM 802 N N . LEU A 1 102 ? -0.454 3.323 -15.333 1.00 90.50 102 LEU A N 1
ATOM 803 C CA . LEU A 1 102 ? 0.335 2.124 -15.099 1.00 90.50 102 LEU A CA 1
ATOM 804 C C . LEU A 1 102 ? -0.022 1.506 -13.751 1.00 90.50 102 LEU A C 1
ATOM 806 O O . LEU A 1 102 ? -0.186 2.212 -12.762 1.00 90.50 102 LEU A O 1
ATOM 810 N N . VAL A 1 103 ? -0.116 0.180 -13.707 1.00 91.31 103 VAL A N 1
ATOM 811 C CA . VAL A 1 103 ? -0.403 -0.578 -12.484 1.00 91.31 103 VAL A CA 1
ATOM 812 C C . VAL A 1 103 ? 0.692 -1.629 -12.293 1.00 91.31 103 VAL A C 1
ATOM 814 O O . VAL A 1 103 ? 0.842 -2.506 -13.152 1.00 91.31 103 VAL A O 1
ATOM 817 N N . PRO A 1 104 ? 1.508 -1.556 -11.228 1.00 88.00 104 PRO A N 1
ATOM 818 C CA . PRO A 1 104 ? 2.559 -2.536 -10.997 1.00 88.00 104 PRO A CA 1
ATOM 819 C C . PRO A 1 104 ? 1.980 -3.861 -10.507 1.00 88.00 104 PRO A C 1
ATOM 821 O O . PRO A 1 104 ? 1.019 -3.894 -9.741 1.00 88.00 104 PRO A O 1
ATOM 824 N N . ARG A 1 105 ? 2.596 -4.969 -10.919 1.00 85.50 105 ARG A N 1
ATOM 825 C CA . ARG A 1 105 ? 2.371 -6.271 -10.285 1.00 85.50 105 ARG A CA 1
ATOM 826 C C . ARG A 1 105 ? 3.206 -6.371 -9.021 1.00 85.50 105 ARG A C 1
ATOM 828 O O . ARG A 1 105 ? 4.311 -5.832 -8.959 1.00 85.50 105 ARG A O 1
ATOM 835 N N . THR A 1 106 ? 2.708 -7.109 -8.036 1.00 78.00 106 THR A N 1
ATOM 836 C CA . THR A 1 106 ? 3.444 -7.317 -6.783 1.00 78.00 106 THR A CA 1
ATOM 837 C C . THR A 1 106 ? 3.551 -8.791 -6.433 1.00 78.00 106 THR A C 1
ATOM 839 O O . THR A 1 106 ? 2.646 -9.592 -6.692 1.00 78.00 106 THR A O 1
ATOM 842 N N . LYS A 1 107 ? 4.647 -9.152 -5.764 1.00 76.94 107 LYS A N 1
ATOM 843 C CA . LYS A 1 107 ? 4.829 -10.495 -5.212 1.00 76.94 107 LYS A CA 1
ATOM 844 C C . LYS A 1 107 ? 3.793 -10.813 -4.135 1.00 76.94 107 LYS A C 1
ATOM 846 O O . LYS A 1 107 ? 3.367 -11.957 -4.005 1.00 76.94 107 LYS A O 1
ATOM 851 N N . ARG A 1 108 ? 3.364 -9.802 -3.372 1.00 73.00 108 ARG A N 1
ATOM 852 C CA . ARG A 1 108 ? 2.380 -9.939 -2.286 1.00 73.00 108 ARG A CA 1
ATOM 853 C C . ARG A 1 108 ? 1.051 -10.537 -2.758 1.00 73.00 108 ARG A C 1
ATOM 855 O O . ARG A 1 108 ? 0.427 -11.265 -1.991 1.00 73.00 108 ARG A O 1
ATOM 862 N N . PHE A 1 109 ? 0.643 -10.258 -3.994 1.00 73.81 109 PHE A N 1
ATOM 863 C CA . PHE A 1 109 ? -0.564 -10.827 -4.601 1.00 73.81 109 PHE A CA 1
ATOM 864 C C . PHE A 1 109 ? -0.300 -12.103 -5.420 1.00 73.81 109 PHE A C 1
ATOM 866 O O . PHE A 1 109 ? -1.227 -12.656 -5.998 1.00 73.81 109 PHE A O 1
ATOM 873 N N . GLY A 1 110 ? 0.943 -12.601 -5.460 1.00 72.62 110 GLY A N 1
ATOM 874 C CA . GLY A 1 110 ? 1.317 -13.774 -6.259 1.00 72.62 110 GLY A CA 1
ATOM 875 C C . GLY A 1 110 ? 1.370 -13.510 -7.769 1.00 72.62 110 GLY A C 1
ATOM 876 O O . GLY A 1 110 ? 1.375 -14.451 -8.556 1.00 72.62 110 GLY A O 1
ATOM 877 N N . GLU A 1 111 ? 1.415 -12.242 -8.178 1.00 78.62 111 GLU A N 1
ATOM 878 C CA . GLU A 1 111 ? 1.321 -11.807 -9.581 1.00 78.62 111 GLU A CA 1
ATOM 879 C C . GLU A 1 111 ? 2.696 -11.653 -10.248 1.00 78.62 111 GLU A C 1
ATOM 881 O O . GLU A 1 111 ? 2.797 -11.407 -11.453 1.00 78.62 111 GLU A O 1
ATOM 886 N N . HIS A 1 112 ? 3.765 -11.770 -9.456 1.00 73.62 112 HIS A N 1
ATOM 887 C CA . HIS A 1 112 ? 5.150 -11.701 -9.907 1.00 73.62 112 HIS A CA 1
ATOM 888 C C . HIS A 1 112 ? 6.095 -12.447 -8.948 1.00 73.62 112 HIS A C 1
ATOM 890 O O . HIS A 1 112 ? 5.751 -12.725 -7.797 1.00 73.62 112 HIS A O 1
ATOM 896 N N . VAL A 1 113 ? 7.307 -12.764 -9.415 1.00 56.78 113 VAL A N 1
ATOM 897 C CA . VAL A 1 113 ? 8.342 -13.464 -8.621 1.00 56.78 113 VAL A CA 1
ATOM 898 C C . VAL A 1 113 ? 9.109 -12.502 -7.706 1.00 56.78 113 VAL A C 1
ATOM 900 O O . VAL A 1 113 ? 9.496 -12.864 -6.590 1.00 56.78 113 VAL A O 1
ATOM 903 N N . ASP A 1 114 ? 9.325 -11.281 -8.188 1.00 58.91 114 ASP A N 1
ATOM 904 C CA . ASP A 1 114 ? 10.033 -10.184 -7.530 1.00 58.91 114 ASP A CA 1
ATOM 905 C C . ASP A 1 114 ? 9.286 -8.846 -7.686 1.00 58.91 114 ASP A C 1
ATOM 907 O O . ASP A 1 114 ? 8.418 -8.698 -8.544 1.00 58.91 114 ASP A O 1
ATOM 911 N N . ASP A 1 115 ? 9.624 -7.869 -6.845 1.00 66.31 115 ASP A N 1
ATOM 912 C CA . ASP A 1 115 ? 8.966 -6.557 -6.791 1.00 66.31 115 ASP A CA 1
ATOM 913 C C . ASP A 1 115 ? 9.660 -5.501 -7.679 1.00 66.31 115 ASP A C 1
ATOM 915 O O . ASP A 1 115 ? 9.521 -4.302 -7.465 1.00 66.31 115 ASP A O 1
ATOM 919 N N . HIS A 1 116 ? 10.399 -5.915 -8.717 1.00 66.31 116 HIS A N 1
ATOM 920 C CA . HIS A 1 116 ? 11.107 -4.984 -9.613 1.00 66.31 116 HIS A CA 1
ATOM 921 C C . HIS A 1 116 ? 10.155 -4.025 -10.358 1.00 66.31 116 HIS A C 1
ATOM 923 O O . HIS A 1 116 ? 10.539 -2.914 -10.716 1.00 66.31 116 HIS A O 1
ATOM 929 N N . GLN A 1 117 ? 8.894 -4.421 -10.572 1.00 67.56 117 GLN A N 1
ATOM 930 C CA . GLN A 1 117 ? 7.883 -3.526 -11.147 1.00 67.56 117 GLN A CA 1
ATOM 931 C C . GLN A 1 117 ? 7.509 -2.369 -10.213 1.00 67.56 117 GLN A C 1
ATOM 933 O O . GLN A 1 117 ? 7.092 -1.329 -10.714 1.00 67.56 117 GLN A O 1
ATOM 938 N N . LEU A 1 118 ? 7.674 -2.514 -8.891 1.00 71.00 118 LEU A N 1
ATOM 939 C CA . LEU A 1 118 ? 7.487 -1.409 -7.947 1.00 71.00 118 LEU A CA 1
ATOM 940 C C . LEU A 1 118 ? 8.628 -0.390 -8.061 1.00 71.00 118 LEU A C 1
ATOM 942 O O . LEU A 1 118 ? 8.359 0.802 -8.114 1.00 71.00 118 LEU A O 1
ATOM 946 N N . GLU A 1 119 ? 9.876 -0.842 -8.221 1.00 65.94 119 GLU A N 1
ATOM 947 C CA . GLU A 1 119 ? 11.013 0.067 -8.460 1.00 65.94 119 GLU A CA 1
ATOM 948 C C . GLU A 1 119 ? 10.843 0.845 -9.780 1.00 65.94 119 GLU A C 1
ATOM 950 O O . GLU A 1 119 ? 11.080 2.051 -9.847 1.00 65.94 119 GLU A O 1
ATOM 955 N N . MET A 1 120 ? 10.376 0.166 -10.836 1.00 69.12 120 MET A N 1
ATOM 956 C CA . MET A 1 120 ? 10.016 0.810 -12.105 1.00 69.12 120 MET A CA 1
ATOM 957 C C . MET A 1 120 ? 8.867 1.810 -11.931 1.00 69.12 120 MET A C 1
ATOM 959 O O . MET A 1 120 ? 8.902 2.897 -12.498 1.00 69.12 120 MET A O 1
ATOM 963 N N . ALA A 1 121 ? 7.846 1.439 -11.163 1.00 74.19 121 ALA A N 1
ATOM 964 C CA . ALA A 1 121 ? 6.699 2.289 -10.885 1.00 74.19 121 ALA A CA 1
ATOM 965 C C . ALA A 1 121 ? 7.128 3.600 -10.206 1.00 74.19 121 ALA A C 1
ATOM 967 O O . ALA A 1 121 ? 6.712 4.666 -10.649 1.00 74.19 121 ALA A O 1
ATOM 968 N N . ASP A 1 122 ? 8.027 3.533 -9.221 1.00 68.75 122 ASP A N 1
ATOM 969 C CA . ASP A 1 122 ? 8.587 4.718 -8.560 1.00 68.75 122 ASP A CA 1
ATOM 970 C C . ASP A 1 122 ? 9.381 5.597 -9.543 1.00 68.75 122 ASP A C 1
ATOM 972 O O . ASP A 1 122 ? 9.245 6.820 -9.554 1.00 68.75 122 ASP A O 1
ATOM 976 N N . PHE A 1 123 ? 10.184 4.984 -10.419 1.00 65.44 123 PHE A N 1
ATOM 977 C CA . PHE A 1 123 ? 10.931 5.710 -11.449 1.00 65.44 123 PHE A CA 1
ATOM 978 C C . PHE A 1 123 ? 10.011 6.444 -12.437 1.00 65.44 123 PHE A C 1
ATOM 980 O O . PHE A 1 123 ? 10.246 7.613 -12.739 1.00 65.44 123 PHE A O 1
ATOM 987 N N . LEU A 1 124 ? 8.968 5.776 -12.937 1.00 72.06 124 LEU A N 1
ATOM 988 C CA . LEU A 1 124 ? 8.034 6.350 -13.910 1.00 72.06 124 LEU A CA 1
ATOM 989 C C . LEU A 1 124 ? 7.146 7.431 -13.281 1.00 72.06 124 LEU A C 1
ATOM 991 O O . LEU A 1 124 ? 6.885 8.453 -13.915 1.00 72.06 124 LEU A O 1
ATOM 995 N N . GLU A 1 125 ? 6.733 7.252 -12.028 1.00 73.44 125 GLU A N 1
ATOM 996 C CA . GLU A 1 125 ? 5.987 8.267 -11.278 1.00 73.44 125 GLU A CA 1
ATOM 997 C C . GLU A 1 125 ? 6.805 9.553 -11.099 1.00 73.44 125 GLU A C 1
ATOM 999 O O . GLU A 1 125 ? 6.290 10.643 -11.338 1.00 73.44 125 GLU A O 1
ATOM 1004 N N . ASN A 1 126 ? 8.108 9.439 -10.812 1.00 64.00 126 ASN A N 1
ATOM 1005 C CA . ASN A 1 126 ? 9.019 10.591 -10.761 1.00 64.00 126 ASN A CA 1
ATOM 1006 C C . ASN A 1 126 ? 9.171 11.315 -12.112 1.00 64.00 126 ASN A C 1
ATOM 1008 O O . ASN A 1 126 ? 9.582 12.472 -12.145 1.00 64.00 126 ASN A O 1
ATOM 1012 N N . GLN A 1 127 ? 8.831 10.663 -13.227 1.00 65.94 127 GLN A N 1
ATOM 1013 C CA . GLN A 1 127 ? 8.769 11.283 -14.556 1.00 65.94 127 GLN A CA 1
ATOM 1014 C C . GLN A 1 127 ? 7.391 11.886 -14.877 1.00 65.94 127 GLN A C 1
ATOM 1016 O O . GLN A 1 127 ? 7.154 12.323 -16.003 1.00 65.94 127 GLN A O 1
ATOM 1021 N N . GLY A 1 128 ? 6.471 11.916 -13.908 1.00 69.56 128 GLY A N 1
ATOM 1022 C CA . GLY A 1 128 ? 5.123 12.460 -14.068 1.00 69.56 128 GLY A CA 1
ATOM 1023 C C . GLY A 1 128 ? 4.125 11.497 -14.717 1.00 69.56 128 GLY A C 1
ATOM 1024 O O . GLY A 1 128 ? 3.046 11.930 -15.129 1.00 69.56 128 GLY A O 1
ATOM 1025 N N . ILE A 1 129 ? 4.453 10.205 -14.826 1.00 79.25 129 ILE A N 1
ATOM 1026 C CA . ILE A 1 129 ? 3.527 9.182 -15.330 1.00 79.25 129 ILE A CA 1
ATOM 1027 C C . ILE A 1 129 ? 2.579 8.756 -14.204 1.00 79.25 129 ILE A C 1
ATOM 1029 O O . ILE A 1 129 ? 3.006 8.487 -13.084 1.00 79.25 129 ILE A O 1
ATOM 1033 N N . SER A 1 130 ? 1.281 8.651 -14.499 1.00 86.06 130 SER A N 1
ATOM 1034 C CA . SER A 1 130 ? 0.280 8.189 -13.533 1.00 86.06 130 SER A CA 1
ATOM 1035 C C . SER A 1 130 ? 0.445 6.700 -13.220 1.00 86.06 130 SER A C 1
ATOM 1037 O O . SER A 1 130 ? 0.220 5.843 -14.078 1.00 86.06 130 SER A O 1
ATOM 1039 N N . VAL A 1 131 ? 0.793 6.390 -11.971 1.00 88.06 131 VAL A N 1
ATOM 1040 C CA . VAL A 1 131 ? 1.017 5.025 -11.479 1.00 88.06 131 VAL A CA 1
ATOM 1041 C C . VAL A 1 131 ? 0.035 4.706 -10.352 1.00 88.06 131 VAL A C 1
ATOM 1043 O O . VAL A 1 131 ? 0.161 5.199 -9.230 1.00 88.06 131 VAL A O 1
ATOM 1046 N N . ALA A 1 132 ? -0.950 3.851 -10.623 1.00 90.38 132 ALA A N 1
ATOM 1047 C CA . ALA A 1 132 ? -1.941 3.448 -9.631 1.00 90.38 132 ALA A CA 1
ATOM 1048 C C . ALA A 1 132 ? -1.437 2.288 -8.765 1.00 90.38 132 ALA A C 1
ATOM 1050 O O . ALA A 1 132 ? -1.054 1.236 -9.272 1.00 90.38 132 ALA A O 1
ATOM 1051 N N . ARG A 1 133 ? -1.492 2.467 -7.442 1.00 89.06 133 ARG A N 1
ATOM 1052 C CA . ARG A 1 133 ? -1.117 1.469 -6.423 1.00 89.06 133 ARG A CA 1
ATOM 1053 C C . ARG A 1 133 ? -2.313 1.039 -5.569 1.00 89.06 133 ARG A C 1
ATOM 1055 O O . ARG A 1 133 ? -2.155 0.282 -4.615 1.00 89.06 133 ARG A O 1
ATOM 1062 N N . SER A 1 134 ? -3.505 1.522 -5.893 1.00 91.31 134 SER A N 1
ATOM 1063 C CA . SER A 1 134 ? -4.766 1.235 -5.215 1.00 91.31 134 SER A CA 1
ATOM 1064 C C . SER A 1 134 ? -5.945 1.527 -6.157 1.00 91.31 134 SER A C 1
ATOM 1066 O O . SER A 1 134 ? -5.778 2.278 -7.126 1.00 91.31 134 SER A O 1
ATOM 1068 N N . PRO A 1 135 ? -7.154 1.005 -5.879 1.00 92.00 135 PRO A N 1
ATOM 1069 C CA . PRO A 1 135 ? -8.348 1.393 -6.629 1.00 92.00 135 PRO A CA 1
ATOM 1070 C C . PRO A 1 135 ? -8.669 2.889 -6.485 1.00 92.00 135 PRO A C 1
ATOM 1072 O O . PRO A 1 135 ? -9.149 3.492 -7.441 1.00 92.00 135 PRO A O 1
ATOM 1075 N N . GLY A 1 136 ? -8.353 3.514 -5.343 1.00 89.31 136 GLY A N 1
ATOM 1076 C CA . GLY A 1 136 ? -8.502 4.961 -5.154 1.00 89.31 136 GLY A CA 1
ATOM 1077 C C . GLY A 1 136 ? -7.656 5.776 -6.138 1.00 89.31 136 GLY A C 1
ATOM 1078 O O . GLY A 1 136 ? -8.149 6.732 -6.732 1.00 89.31 136 GLY A O 1
ATOM 1079 N N . ASP A 1 137 ? -6.416 5.352 -6.406 1.00 89.25 137 ASP A N 1
ATOM 1080 C CA . ASP A 1 137 ? -5.576 5.979 -7.438 1.00 89.25 137 ASP A CA 1
ATOM 1081 C C . ASP A 1 137 ? -6.195 5.866 -8.833 1.00 89.25 137 ASP A C 1
ATOM 1083 O O . ASP A 1 137 ? -6.186 6.837 -9.586 1.00 89.25 137 ASP A O 1
ATOM 1087 N N . LEU A 1 138 ? -6.763 4.701 -9.175 1.00 90.75 138 LEU A N 1
ATOM 1088 C CA . LEU A 1 138 ? -7.446 4.525 -10.458 1.00 90.75 138 LEU A CA 1
ATOM 1089 C C . LEU A 1 138 ? -8.607 5.507 -10.602 1.00 90.75 138 LEU A C 1
ATOM 1091 O O . LEU A 1 138 ? -8.727 6.126 -11.653 1.00 90.75 138 LEU A O 1
ATOM 1095 N N . VAL A 1 139 ? -9.422 5.698 -9.558 1.00 90.19 139 VAL A N 1
ATOM 1096 C CA . VAL A 1 139 ? -10.510 6.691 -9.585 1.00 90.19 139 VAL A CA 1
ATOM 1097 C C . VAL A 1 139 ? -9.958 8.092 -9.855 1.00 90.19 139 VAL A C 1
ATOM 1099 O O . VAL A 1 139 ? -10.453 8.781 -10.748 1.00 90.19 139 VAL A O 1
ATOM 1102 N N . ARG A 1 140 ? -8.902 8.495 -9.136 1.00 86.75 140 ARG A N 1
ATOM 1103 C CA . ARG A 1 140 ? -8.272 9.815 -9.301 1.00 86.75 140 ARG A CA 1
ATOM 1104 C C . ARG A 1 140 ? -7.741 10.024 -10.718 1.00 86.75 140 ARG A C 1
ATOM 1106 O O . ARG A 1 140 ? -8.043 11.033 -11.352 1.00 86.75 140 ARG A O 1
ATOM 1113 N N . PHE A 1 141 ? -7.000 9.055 -11.245 1.00 87.81 141 PHE A N 1
ATOM 1114 C CA . PHE A 1 141 ? -6.391 9.167 -12.569 1.00 87.81 141 PHE A CA 1
ATOM 1115 C C . PHE A 1 141 ? -7.390 9.003 -13.720 1.00 87.81 141 PHE A C 1
ATOM 1117 O O . PHE A 1 141 ? -7.187 9.583 -14.784 1.00 87.81 141 PHE A O 1
ATOM 1124 N N . LEU A 1 142 ? -8.486 8.264 -13.527 1.00 88.00 142 LEU A N 1
ATOM 1125 C CA . LEU A 1 142 ? -9.571 8.178 -14.510 1.00 88.00 142 LEU A CA 1
ATOM 1126 C C . LEU A 1 142 ? -10.374 9.480 -14.606 1.00 88.00 142 LEU A C 1
ATOM 1128 O O . LEU A 1 142 ? -10.837 9.815 -15.702 1.00 88.00 142 LEU A O 1
ATOM 1132 N N . ALA A 1 143 ? -10.526 10.191 -13.483 1.00 84.12 143 ALA A N 1
ATOM 1133 C CA . ALA A 1 143 ? -11.204 11.484 -13.410 1.00 84.12 143 ALA A CA 1
ATOM 1134 C C . ALA A 1 143 ? -10.381 12.612 -14.055 1.00 84.12 143 ALA A C 1
ATOM 1136 O O . ALA A 1 143 ? -10.948 13.479 -14.718 1.00 84.12 143 ALA A O 1
ATOM 1137 N N . ALA A 1 144 ? -9.052 12.576 -13.916 1.00 82.06 144 ALA A N 1
ATOM 1138 C CA . ALA A 1 144 ? -8.137 13.534 -14.536 1.00 82.06 144 ALA A CA 1
ATOM 1139 C C . ALA A 1 144 ? -7.004 12.823 -15.308 1.00 82.06 144 ALA A C 1
ATOM 1141 O O . ALA A 1 144 ? -5.868 12.773 -14.824 1.00 82.06 144 ALA A O 1
ATOM 1142 N N . PRO A 1 145 ? -7.282 12.275 -16.511 1.00 80.62 145 PRO A N 1
ATOM 1143 C CA . PRO A 1 145 ? -6.284 11.561 -17.301 1.00 80.62 145 PRO A CA 1
ATOM 1144 C C . PRO A 1 145 ? -5.117 12.473 -17.681 1.00 80.62 145 PRO A C 1
ATOM 1146 O O . PRO A 1 145 ? -5.292 13.462 -18.395 1.00 80.62 145 PRO A O 1
ATOM 1149 N N . LYS A 1 146 ? -3.909 12.122 -17.238 1.00 76.25 146 LYS A N 1
ATOM 1150 C CA . LYS A 1 146 ? -2.676 12.805 -17.640 1.00 76.25 146 LYS A CA 1
ATOM 1151 C C . LYS A 1 146 ? -2.101 12.117 -18.878 1.00 76.25 146 LYS A C 1
ATOM 1153 O O . LYS A 1 146 ? -2.092 10.890 -18.980 1.00 76.25 146 LYS A O 1
ATOM 1158 N N . THR A 1 147 ? -1.616 12.912 -19.827 1.00 70.12 147 THR A N 1
ATOM 1159 C CA . THR A 1 147 ? -0.805 12.403 -20.940 1.00 70.12 147 THR A CA 1
ATOM 1160 C C . THR A 1 147 ? 0.645 12.737 -20.627 1.00 70.12 147 THR A C 1
ATOM 1162 O O . THR A 1 147 ? 0.952 13.927 -20.517 1.00 70.12 147 THR A O 1
ATOM 1165 N N . PRO A 1 148 ? 1.528 11.745 -20.430 1.00 65.38 148 PRO A N 1
ATOM 1166 C CA . PRO A 1 148 ? 2.916 12.038 -20.114 1.00 65.38 148 PRO A CA 1
ATOM 1167 C C . PRO A 1 148 ? 3.560 12.795 -21.269 1.00 65.38 148 PRO A C 1
ATOM 1169 O O . PRO A 1 148 ? 3.499 12.352 -22.416 1.00 65.38 148 PRO A O 1
ATOM 1172 N N . GLN A 1 149 ? 4.206 13.921 -20.974 1.00 54.88 149 GLN A N 1
ATOM 1173 C CA . GLN A 1 149 ? 5.159 14.481 -21.920 1.00 54.88 149 GLN A CA 1
ATOM 1174 C C . GLN A 1 149 ? 6.376 13.565 -21.907 1.00 54.88 149 GLN A C 1
ATOM 1176 O O . GLN A 1 149 ? 7.034 13.414 -20.880 1.00 54.88 149 GLN A O 1
ATOM 1181 N N . LEU A 1 150 ? 6.661 12.934 -23.046 1.00 51.59 150 LEU A N 1
ATOM 1182 C CA . LEU A 1 150 ? 7.918 12.230 -23.278 1.00 51.59 150 LEU A CA 1
ATOM 1183 C C . LEU A 1 150 ? 9.044 13.266 -23.263 1.00 51.59 150 LEU A C 1
ATOM 1185 O O . LEU A 1 150 ? 9.502 13.746 -24.297 1.00 51.59 150 LEU A O 1
ATOM 1189 N N . ILE A 1 151 ? 9.497 13.627 -22.068 1.00 49.44 151 ILE A N 1
ATOM 1190 C CA . ILE A 1 151 ? 10.822 14.193 -21.902 1.00 49.44 151 ILE A CA 1
ATOM 1191 C C . ILE A 1 151 ? 11.731 12.996 -22.132 1.00 49.44 151 ILE A C 1
ATOM 1193 O O . ILE A 1 151 ? 11.951 12.208 -21.221 1.00 49.44 151 ILE A O 1
ATOM 1197 N N . SER A 1 152 ? 12.179 12.788 -23.374 1.00 48.94 152 SER A N 1
ATOM 1198 C CA . SER A 1 152 ? 13.316 11.907 -23.633 1.00 48.94 152 SER A CA 1
ATOM 1199 C C . SER A 1 152 ? 14.437 12.435 -22.745 1.00 48.94 152 SER A C 1
ATOM 1201 O O . SER A 1 152 ? 14.926 13.527 -23.048 1.00 48.94 152 SER A O 1
ATOM 1203 N N . PRO A 1 153 ? 14.820 11.753 -21.649 1.00 53.16 153 PRO A N 1
ATOM 1204 C CA . PRO A 1 153 ? 15.907 12.246 -20.833 1.00 53.16 153 PRO A CA 1
ATOM 1205 C C . PRO A 1 153 ? 17.138 12.127 -21.720 1.00 53.16 153 PRO A C 1
ATOM 1207 O O . PRO A 1 153 ? 17.599 11.021 -22.008 1.00 53.16 153 PRO A O 1
ATOM 1210 N N . GLN A 1 154 ? 17.597 13.255 -22.260 1.00 57.06 154 GLN A N 1
ATOM 1211 C CA . GLN A 1 154 ? 18.890 13.298 -22.911 1.00 57.06 154 GLN A CA 1
ATOM 1212 C C . GLN A 1 154 ? 19.884 12.866 -21.838 1.00 57.06 154 GLN A C 1
ATOM 1214 O O . GLN A 1 154 ? 19.920 13.405 -20.734 1.00 57.06 154 GLN A O 1
ATOM 1219 N N . GLU A 1 155 ? 20.620 11.794 -22.111 1.00 74.56 155 GLU A N 1
ATOM 1220 C CA . GLU A 1 155 ? 21.605 11.243 -21.184 1.00 74.56 155 GLU A CA 1
ATOM 1221 C C . GLU A 1 155 ? 22.864 12.108 -21.190 1.00 74.56 155 GLU A C 1
ATOM 1223 O O . GLU A 1 155 ? 23.970 11.606 -21.321 1.00 74.56 155 GLU A O 1
ATOM 1228 N N . ASP A 1 156 ? 22.712 13.420 -21.089 1.00 75.50 156 ASP A N 1
ATOM 1229 C CA . ASP A 1 156 ? 23.758 14.397 -21.348 1.00 75.50 156 ASP A CA 1
ATOM 1230 C C . ASP A 1 156 ? 24.917 14.249 -20.360 1.00 75.50 156 ASP A C 1
ATOM 1232 O O . ASP A 1 156 ? 26.076 14.177 -20.772 1.00 75.50 156 ASP A O 1
ATOM 1236 N N . LYS A 1 157 ? 24.626 14.099 -19.060 1.00 84.12 157 LYS A N 1
ATOM 1237 C CA . LYS A 1 157 ? 25.642 13.805 -18.033 1.00 84.12 157 LYS A CA 1
ATOM 1238 C C . LYS A 1 157 ? 26.397 12.505 -18.318 1.00 84.12 157 LYS A C 1
ATOM 1240 O O . LYS A 1 157 ? 27.624 12.481 -18.234 1.00 84.12 157 LYS A O 1
ATOM 1245 N N . LEU A 1 158 ? 25.686 11.440 -18.689 1.00 88.06 158 LEU A N 1
ATOM 1246 C CA . LEU A 1 158 ? 26.297 10.144 -18.985 1.00 88.06 158 LEU A CA 1
ATOM 1247 C C . LEU A 1 158 ? 27.091 10.164 -20.289 1.00 88.06 158 LEU A C 1
ATOM 1249 O O . LEU A 1 158 ? 28.207 9.659 -20.325 1.00 88.06 158 LEU A O 1
ATOM 1253 N N . CYS A 1 159 ? 26.566 10.791 -21.337 1.00 88.00 159 CYS A N 1
ATOM 1254 C CA . CYS A 1 159 ? 27.271 10.993 -22.593 1.00 88.00 159 CYS A CA 1
ATOM 1255 C C . CYS A 1 159 ? 28.550 11.803 -22.360 1.00 88.00 159 CYS A C 1
ATOM 1257 O O . CYS A 1 159 ? 29.602 11.406 -22.847 1.00 88.00 159 CYS A O 1
ATOM 1259 N N . ARG A 1 160 ? 28.506 12.876 -21.554 1.00 87.94 160 ARG A N 1
ATOM 1260 C CA . ARG A 1 160 ? 29.698 13.660 -21.183 1.00 87.94 160 ARG A CA 1
ATOM 1261 C C . ARG A 1 160 ? 30.718 12.817 -20.420 1.00 87.94 160 ARG A C 1
ATOM 1263 O O . ARG A 1 160 ? 31.888 12.849 -20.786 1.00 87.94 160 ARG A O 1
ATOM 1270 N N . PHE A 1 161 ? 30.286 12.043 -19.421 1.00 91.19 161 PHE A N 1
ATOM 1271 C CA . PHE A 1 161 ? 31.157 11.115 -18.691 1.00 91.19 161 PHE A CA 1
ATOM 1272 C C . PHE A 1 161 ? 31.842 10.128 -19.650 1.00 91.19 161 PHE A C 1
ATOM 1274 O O . PHE A 1 161 ? 33.069 10.035 -19.695 1.00 91.19 161 PHE A O 1
ATOM 1281 N N . LEU A 1 162 ? 31.063 9.448 -20.494 1.00 91.62 162 LEU A N 1
ATOM 1282 C CA . LEU A 1 162 ? 31.596 8.476 -21.444 1.00 91.62 162 LEU A CA 1
ATOM 1283 C C . LEU A 1 162 ? 32.540 9.132 -22.466 1.00 91.62 162 LEU A C 1
ATOM 1285 O O . LEU A 1 162 ? 33.616 8.596 -22.715 1.00 91.62 162 LEU A O 1
ATOM 1289 N N . SER A 1 163 ? 32.203 10.302 -23.017 1.00 91.12 163 SER A N 1
ATOM 1290 C CA . SER A 1 163 ? 33.065 11.033 -23.959 1.00 91.12 163 SER A CA 1
ATOM 1291 C C . SER A 1 163 ? 34.365 11.535 -23.320 1.00 91.12 163 SER A C 1
ATOM 1293 O O . SER A 1 163 ? 35.392 11.560 -23.996 1.00 91.12 163 SER A O 1
ATOM 1295 N N . GLN A 1 164 ? 34.354 11.913 -22.036 1.00 91.00 164 GLN A N 1
ATOM 1296 C CA . GLN A 1 164 ? 35.557 12.340 -21.310 1.00 91.00 164 GLN A CA 1
ATOM 1297 C C . GLN A 1 164 ? 36.538 11.183 -21.093 1.00 91.00 164 GLN A C 1
ATOM 1299 O O . GLN A 1 164 ? 37.742 11.349 -21.294 1.00 91.00 164 GLN A O 1
ATOM 1304 N N . HIS A 1 165 ? 36.035 10.005 -20.720 1.00 91.06 165 HIS A N 1
ATOM 1305 C CA . HIS A 1 165 ? 36.871 8.827 -20.470 1.00 91.06 165 HIS A CA 1
ATOM 1306 C C . HIS A 1 165 ? 37.256 8.076 -21.752 1.00 91.06 165 HIS A C 1
ATOM 1308 O O . HIS A 1 165 ? 38.345 7.497 -21.836 1.00 91.06 165 HIS A O 1
ATOM 1314 N N . TYR A 1 166 ? 36.396 8.127 -22.771 1.00 92.38 166 TYR A N 1
ATOM 1315 C CA . TYR A 1 166 ? 36.557 7.404 -24.029 1.00 92.38 166 TYR A CA 1
ATOM 1316 C C . TYR A 1 166 ? 36.459 8.322 -25.255 1.00 92.38 166 TYR A C 1
ATOM 1318 O O . TYR A 1 166 ? 35.566 8.158 -26.086 1.00 92.38 166 TYR A O 1
ATOM 1326 N N . PRO A 1 167 ? 37.391 9.274 -25.427 1.00 89.00 167 PRO A N 1
ATOM 1327 C CA . PRO A 1 167 ? 37.357 10.186 -26.560 1.00 89.00 167 PRO A CA 1
ATOM 1328 C C . PRO A 1 167 ? 37.678 9.470 -27.884 1.00 89.00 167 PRO A C 1
ATOM 1330 O O . PRO A 1 167 ? 38.538 8.584 -27.952 1.00 89.00 167 PRO A O 1
ATOM 1333 N N . GLN A 1 168 ? 37.019 9.901 -28.964 1.00 84.44 168 GLN A N 1
ATOM 1334 C CA . GLN A 1 168 ? 37.142 9.314 -30.309 1.00 84.44 168 GLN A CA 1
ATOM 1335 C C . GLN A 1 168 ? 38.586 9.297 -30.845 1.00 84.44 168 GLN A C 1
ATOM 1337 O O . GLN A 1 168 ? 38.977 8.420 -31.614 1.00 84.44 168 GLN A O 1
ATOM 1342 N N . ASN A 1 169 ? 39.411 10.267 -30.445 1.00 83.94 169 ASN A N 1
ATOM 1343 C CA . ASN A 1 169 ? 40.809 10.344 -30.873 1.00 83.94 169 ASN A CA 1
ATOM 1344 C C . ASN A 1 169 ? 41.639 9.120 -30.434 1.00 83.94 169 ASN A C 1
ATOM 1346 O O . ASN A 1 169 ? 42.622 8.787 -31.097 1.00 83.94 169 ASN A O 1
ATOM 1350 N N . LYS A 1 170 ? 41.238 8.446 -29.348 1.00 86.31 170 LYS A N 1
ATOM 1351 C CA . LYS A 1 170 ? 41.909 7.272 -28.782 1.00 86.31 170 LYS A CA 1
ATOM 1352 C C . LYS A 1 170 ? 41.147 5.973 -29.045 1.00 86.31 170 LYS A C 1
ATOM 1354 O O . LYS A 1 170 ? 41.782 4.949 -29.274 1.00 86.31 170 LYS A O 1
ATOM 1359 N N . TYR A 1 171 ? 39.818 6.015 -29.027 1.00 89.12 171 TYR A N 1
ATOM 1360 C CA . TYR A 1 171 ? 38.957 4.852 -29.235 1.00 89.12 171 TYR A CA 1
ATOM 1361 C C . TYR A 1 171 ? 38.191 5.042 -30.542 1.00 89.12 171 TYR A C 1
ATOM 1363 O O . TYR A 1 171 ? 37.364 5.944 -30.642 1.00 89.12 171 TYR A O 1
ATOM 1371 N N . LYS A 1 172 ? 38.472 4.227 -31.561 1.00 88.44 172 LYS A N 1
ATOM 1372 C CA . LYS A 1 172 ? 37.875 4.394 -32.897 1.00 88.44 172 LYS A CA 1
ATOM 1373 C C . LYS A 1 172 ? 36.698 3.460 -33.117 1.00 88.44 172 LYS A C 1
ATOM 1375 O O . LYS A 1 172 ? 35.765 3.828 -33.831 1.00 88.44 172 LYS A O 1
ATOM 1380 N N . LYS A 1 173 ? 36.746 2.282 -32.490 1.00 91.75 173 LYS A N 1
ATOM 1381 C CA . LYS A 1 173 ? 35.759 1.224 -32.667 1.00 91.75 173 LYS A CA 1
ATOM 1382 C C . LYS A 1 173 ? 35.015 0.875 -31.387 1.00 91.75 173 LYS A C 1
ATOM 1384 O O . LYS A 1 173 ? 35.625 0.439 -30.408 1.00 91.75 173 LYS A O 1
ATOM 1389 N N . LEU A 1 174 ? 33.692 1.010 -31.423 1.00 94.12 174 LEU A N 1
ATOM 1390 C CA . LEU A 1 174 ? 32.808 0.770 -30.287 1.00 94.12 174 LEU A CA 1
ATOM 1391 C C . LEU A 1 174 ? 31.912 -0.447 -30.530 1.00 94.12 174 LEU A C 1
ATOM 1393 O O . LEU A 1 174 ? 31.213 -0.539 -31.538 1.00 94.12 174 LEU A O 1
ATOM 1397 N N . MET A 1 175 ? 31.893 -1.358 -29.560 1.00 95.19 175 MET A N 1
ATOM 1398 C CA . MET A 1 175 ? 30.927 -2.449 -29.491 1.00 95.19 175 MET A CA 1
ATOM 1399 C C . MET A 1 175 ? 29.861 -2.142 -28.439 1.00 95.19 175 MET A C 1
ATOM 1401 O O . MET A 1 175 ? 30.188 -1.996 -27.262 1.00 95.19 175 MET A O 1
ATOM 1405 N N . VAL A 1 176 ? 28.594 -2.095 -28.849 1.00 94.44 176 VAL A N 1
ATOM 1406 C CA . VAL A 1 176 ? 27.442 -1.867 -27.965 1.00 94.44 176 VAL A CA 1
ATOM 1407 C C . VAL A 1 176 ? 26.648 -3.155 -27.805 1.00 94.44 176 VAL A C 1
ATOM 1409 O O . VAL A 1 176 ? 26.301 -3.819 -28.782 1.00 94.44 176 VAL A O 1
ATOM 1412 N N . ILE A 1 177 ? 26.348 -3.514 -26.561 1.00 94.19 177 ILE A N 1
ATOM 1413 C CA . ILE A 1 177 ? 25.654 -4.749 -26.212 1.00 94.19 177 ILE A CA 1
ATOM 1414 C C . ILE A 1 177 ? 24.400 -4.427 -25.412 1.00 94.19 177 ILE A C 1
ATOM 1416 O O . ILE A 1 177 ? 24.456 -3.817 -24.346 1.00 94.19 177 ILE A O 1
ATOM 1420 N N . CYS A 1 178 ? 23.259 -4.888 -25.902 1.00 89.12 178 CYS A N 1
ATOM 1421 C CA . CYS A 1 178 ? 21.976 -4.707 -25.238 1.00 89.12 178 CYS A CA 1
ATOM 1422 C C . CYS A 1 178 ? 21.047 -5.884 -25.549 1.00 89.12 178 CYS A C 1
ATOM 1424 O O . CYS A 1 178 ? 21.305 -6.687 -26.443 1.00 89.12 178 CYS A O 1
ATOM 1426 N N . SER A 1 179 ? 19.963 -6.024 -24.794 1.00 84.75 179 SER A N 1
ATOM 1427 C CA . SER A 1 179 ? 18.833 -6.856 -25.204 1.00 84.75 179 SER A CA 1
ATOM 1428 C C . SER A 1 179 ? 17.840 -6.013 -26.004 1.00 84.75 179 SER A C 1
ATOM 1430 O O . SER A 1 179 ? 17.866 -4.786 -25.951 1.00 84.75 179 SER A O 1
ATOM 1432 N N . SER A 1 180 ? 16.935 -6.668 -26.731 1.00 73.50 180 SER A N 1
ATOM 1433 C CA . SER A 1 180 ? 15.807 -6.002 -27.389 1.00 73.50 180 SER A CA 1
ATOM 1434 C C . SER A 1 180 ? 14.876 -5.312 -26.377 1.00 73.50 180 SER A C 1
ATOM 1436 O O . SER A 1 180 ? 14.781 -5.739 -25.224 1.00 73.50 180 SER A O 1
ATOM 1438 N N . GLY A 1 181 ? 14.124 -4.302 -26.819 1.00 68.75 181 GLY A N 1
ATOM 1439 C CA . GLY A 1 181 ? 13.160 -3.581 -25.978 1.00 68.75 181 GLY A CA 1
ATOM 1440 C C . GLY A 1 181 ? 13.802 -2.426 -25.205 1.00 68.75 181 GLY A C 1
ATOM 1441 O O . GLY A 1 181 ? 14.555 -1.651 -25.785 1.00 68.75 181 GLY A O 1
ATOM 1442 N N . GLY A 1 182 ? 13.515 -2.312 -23.907 1.00 63.72 182 GLY A N 1
ATOM 1443 C CA . GLY A 1 182 ? 13.934 -1.188 -23.059 1.00 63.72 182 GLY A CA 1
ATOM 1444 C C . GLY A 1 182 ? 15.434 -0.888 -23.052 1.00 63.72 182 GLY A C 1
ATOM 1445 O O . GLY A 1 182 ? 15.848 0.239 -23.308 1.00 63.72 182 GLY A O 1
ATOM 1446 N N . HIS A 1 183 ? 16.274 -1.918 -22.900 1.00 78.00 183 HIS A N 1
ATOM 1447 C CA . HIS A 1 183 ? 17.737 -1.778 -22.962 1.00 78.00 183 HIS A CA 1
ATOM 1448 C C . HIS A 1 183 ? 18.247 -1.261 -24.318 1.00 78.00 183 HIS A C 1
ATOM 1450 O O . HIS A 1 183 ? 19.271 -0.574 -24.360 1.00 78.00 183 HIS A O 1
ATOM 1456 N N . PHE A 1 184 ? 17.549 -1.582 -25.414 1.00 79.75 184 PHE A N 1
ATOM 1457 C CA . PHE A 1 184 ? 17.858 -1.079 -26.752 1.00 79.75 184 PHE A CA 1
ATOM 1458 C C . PHE A 1 184 ? 17.438 0.386 -26.900 1.00 79.75 184 PHE A C 1
ATOM 1460 O O . PHE A 1 184 ? 18.252 1.209 -27.309 1.00 79.75 184 PHE A O 1
ATOM 1467 N N . THR A 1 185 ? 16.220 0.738 -26.479 1.00 72.25 185 THR A N 1
ATOM 1468 C CA . THR A 1 185 ? 15.766 2.137 -26.419 1.00 72.25 185 THR A CA 1
ATOM 1469 C C . THR A 1 185 ? 16.705 2.981 -25.558 1.00 72.25 185 THR A C 1
ATOM 1471 O O . THR A 1 185 ? 17.057 4.103 -25.919 1.00 72.25 185 THR A O 1
ATOM 1474 N N . TYR A 1 186 ? 17.179 2.427 -24.440 1.00 76.69 186 TYR A N 1
ATOM 1475 C CA . TYR A 1 186 ? 18.144 3.105 -23.590 1.00 76.69 186 TYR A CA 1
ATOM 1476 C C . TYR A 1 186 ? 19.495 3.283 -24.290 1.00 76.69 186 TYR A C 1
ATOM 1478 O O . TYR A 1 186 ? 20.032 4.387 -24.291 1.00 76.69 186 TYR A O 1
ATOM 1486 N N . ALA A 1 187 ? 20.019 2.258 -24.965 1.00 83.62 187 ALA A N 1
ATOM 1487 C CA . ALA A 1 187 ? 21.228 2.411 -25.774 1.00 83.62 187 ALA A CA 1
ATOM 1488 C C . ALA A 1 187 ? 21.075 3.497 -26.857 1.00 83.62 187 ALA A C 1
ATOM 1490 O O . ALA A 1 187 ? 21.998 4.277 -27.075 1.00 83.62 187 ALA A O 1
ATOM 1491 N N . GLN A 1 188 ? 19.896 3.622 -27.472 1.00 80.69 188 GLN A N 1
ATOM 1492 C CA . GLN A 1 188 ? 19.604 4.691 -28.431 1.00 80.69 188 GLN A CA 1
ATOM 1493 C C . GLN A 1 188 ? 19.581 6.089 -27.794 1.00 80.69 188 GLN A C 1
ATOM 1495 O O . GLN A 1 188 ? 19.943 7.059 -28.456 1.00 80.69 188 GLN A O 1
ATOM 1500 N N . SER A 1 189 ? 19.221 6.222 -26.513 1.00 79.38 189 SER A N 1
ATOM 1501 C CA . SER A 1 189 ? 19.324 7.511 -25.802 1.00 79.38 189 SER A CA 1
ATOM 1502 C C . SER A 1 189 ? 20.771 8.015 -25.681 1.00 79.38 189 SER A C 1
ATOM 1504 O O . SER A 1 189 ? 20.993 9.214 -25.539 1.00 79.38 189 SER A O 1
ATOM 1506 N N . LEU A 1 190 ? 21.759 7.123 -25.836 1.00 86.44 190 LEU A N 1
ATOM 1507 C CA . LEU A 1 190 ? 23.186 7.450 -25.869 1.00 86.44 190 LEU A CA 1
ATOM 1508 C C . LEU A 1 190 ? 23.688 7.853 -27.264 1.00 86.44 190 LEU A C 1
ATOM 1510 O O . LEU A 1 190 ? 24.892 8.036 -27.430 1.00 86.44 190 LEU A O 1
ATOM 1514 N N . LYS A 1 191 ? 22.808 8.034 -28.264 1.00 85.69 191 LYS A N 1
ATOM 1515 C CA . LYS A 1 191 ? 23.175 8.502 -29.617 1.00 85.69 191 LYS A CA 1
ATOM 1516 C C . LYS A 1 191 ? 24.148 9.696 -29.634 1.00 85.69 191 LYS A C 1
ATOM 1518 O O . LYS A 1 191 ? 25.066 9.645 -30.447 1.00 85.69 191 LYS A O 1
ATOM 1523 N N . PRO A 1 192 ? 24.048 10.717 -28.753 1.00 86.12 192 PRO A N 1
ATOM 1524 C CA . PRO A 1 192 ? 25.039 11.797 -28.706 1.00 86.12 192 PRO A CA 1
ATOM 1525 C C . PRO A 1 192 ? 26.481 11.313 -28.478 1.00 86.12 192 PRO A C 1
ATOM 1527 O O . PRO A 1 192 ? 27.402 11.833 -29.099 1.00 86.12 192 PRO A O 1
ATOM 1530 N N . PHE A 1 193 ? 26.674 10.289 -27.641 1.00 90.00 193 PHE A N 1
ATOM 1531 C CA . PHE A 1 193 ? 27.965 9.628 -27.440 1.00 90.00 193 PHE A CA 1
ATOM 1532 C C . PHE A 1 193 ? 28.276 8.636 -28.566 1.00 90.00 193 PHE A C 1
ATOM 1534 O O . PHE A 1 193 ? 29.384 8.635 -29.084 1.00 90.00 193 PHE A O 1
ATOM 1541 N N . LEU A 1 194 ? 27.318 7.801 -28.981 1.00 88.62 194 LEU A N 1
ATOM 1542 C CA . LEU A 1 194 ? 27.553 6.770 -30.001 1.00 88.62 194 LEU A CA 1
ATOM 1543 C C . LEU A 1 194 ? 27.954 7.376 -31.353 1.00 88.62 194 LEU A C 1
ATOM 1545 O O . LEU A 1 194 ? 28.914 6.917 -31.964 1.00 88.62 194 LEU A O 1
ATOM 1549 N N . ASN A 1 195 ? 27.305 8.465 -31.772 1.00 86.38 195 ASN A N 1
ATOM 1550 C CA . ASN A 1 195 ? 27.573 9.145 -33.042 1.00 86.38 195 ASN A CA 1
ATOM 1551 C C . ASN A 1 195 ? 28.985 9.747 -33.131 1.00 86.38 195 ASN A C 1
ATOM 1553 O O . ASN A 1 195 ? 29.405 10.148 -34.216 1.00 86.38 195 ASN A O 1
ATOM 1557 N N . GLN A 1 196 ? 29.733 9.811 -32.021 1.00 87.00 196 GLN A N 1
ATOM 1558 C CA . GLN A 1 196 ? 31.141 10.191 -32.066 1.00 87.00 196 GLN A CA 1
ATOM 1559 C C . GLN A 1 196 ? 32.012 9.086 -32.688 1.00 87.00 196 GLN A C 1
ATOM 1561 O O . GLN A 1 196 ? 33.132 9.362 -33.084 1.00 87.00 196 GLN A O 1
ATOM 1566 N N . TYR A 1 197 ? 31.553 7.836 -32.793 1.00 86.12 197 TYR A N 1
ATOM 1567 C CA . TYR A 1 197 ? 32.334 6.741 -33.373 1.00 86.12 197 TYR A CA 1
ATOM 1568 C C . TYR A 1 197 ? 31.943 6.494 -34.830 1.00 86.12 197 TYR A C 1
ATOM 1570 O O . TYR A 1 197 ? 30.769 6.421 -35.171 1.00 86.12 197 TYR A O 1
ATOM 1578 N N . GLN A 1 198 ? 32.945 6.315 -35.695 1.00 80.00 198 GLN A N 1
ATOM 1579 C CA . GLN A 1 198 ? 32.724 5.961 -37.104 1.00 80.00 198 GLN A CA 1
ATOM 1580 C C . GLN A 1 198 ? 32.549 4.449 -37.307 1.00 80.00 198 GLN A C 1
ATOM 1582 O O . GLN A 1 198 ? 31.965 4.022 -38.299 1.00 80.00 198 GLN A O 1
ATOM 1587 N N . ASP A 1 199 ? 33.070 3.633 -36.384 1.00 87.75 199 ASP A N 1
ATOM 1588 C CA . ASP A 1 199 ? 33.028 2.174 -36.456 1.00 87.75 199 ASP A CA 1
ATOM 1589 C C . ASP A 1 199 ? 32.231 1.623 -35.259 1.00 87.75 199 ASP A C 1
ATOM 1591 O O . ASP A 1 199 ? 32.764 1.427 -34.164 1.00 87.75 199 ASP A O 1
ATOM 1595 N N . LEU A 1 200 ? 30.928 1.417 -35.476 1.00 90.62 200 LEU A N 1
ATOM 1596 C CA . LEU A 1 200 ? 29.977 0.913 -34.483 1.00 90.62 200 LEU A CA 1
ATOM 1597 C C . LEU A 1 200 ? 29.548 -0.524 -34.801 1.00 90.62 200 LEU A C 1
ATOM 1599 O O . LEU A 1 200 ? 29.286 -0.881 -35.954 1.00 90.62 200 LEU A O 1
ATOM 1603 N N . CYS A 1 201 ? 29.503 -1.367 -33.773 1.00 92.38 201 CYS A N 1
ATOM 1604 C CA . CYS A 1 201 ? 29.078 -2.758 -33.865 1.00 92.38 201 CYS A CA 1
ATOM 1605 C C . CYS A 1 201 ? 28.089 -3.085 -32.746 1.00 92.38 201 CYS A C 1
ATOM 1607 O O . CYS A 1 201 ? 28.391 -2.893 -31.569 1.00 92.38 201 CYS A O 1
ATOM 1609 N N . TRP A 1 202 ? 26.947 -3.666 -33.101 1.00 93.19 202 TRP A N 1
ATOM 1610 C CA . TRP A 1 202 ? 25.886 -4.008 -32.161 1.00 93.19 202 TRP A CA 1
ATOM 1611 C C . TRP A 1 202 ? 25.791 -5.507 -31.905 1.00 93.19 202 TRP A C 1
ATOM 1613 O O . TRP A 1 202 ? 25.826 -6.317 -32.830 1.00 93.19 202 TRP A O 1
ATOM 1623 N N . ILE A 1 203 ? 25.594 -5.867 -30.639 1.00 93.81 203 ILE A N 1
ATOM 1624 C CA . ILE A 1 203 ? 25.164 -7.196 -30.205 1.00 93.81 203 ILE A CA 1
ATOM 1625 C C . ILE A 1 203 ? 23.780 -7.053 -29.569 1.00 93.81 203 ILE A C 1
ATOM 1627 O O . ILE A 1 203 ? 23.638 -6.396 -28.535 1.00 93.81 203 ILE A O 1
ATOM 1631 N N . THR A 1 204 ? 22.760 -7.673 -30.161 1.00 91.62 204 THR A N 1
ATOM 1632 C CA . THR A 1 204 ? 21.385 -7.628 -29.632 1.00 91.62 204 THR A CA 1
ATOM 1633 C C . THR A 1 204 ? 20.545 -8.821 -30.093 1.00 91.62 204 THR A C 1
ATOM 1635 O O . THR A 1 204 ? 21.009 -9.658 -30.867 1.00 91.62 204 THR A O 1
ATOM 1638 N N . PHE A 1 205 ? 19.319 -8.949 -29.588 1.00 86.31 205 PHE A N 1
ATOM 1639 C CA . PHE A 1 205 ? 18.382 -9.997 -30.000 1.00 86.31 205 PHE A CA 1
ATOM 1640 C C . PHE A 1 205 ? 17.580 -9.576 -31.227 1.00 86.31 205 PHE A C 1
ATOM 1642 O O . PHE A 1 205 ? 17.257 -8.403 -31.398 1.00 86.31 205 PHE A O 1
ATOM 1649 N N . TYR A 1 206 ? 17.221 -10.554 -32.060 1.00 79.88 206 TYR A N 1
ATOM 1650 C CA . TYR A 1 206 ? 16.391 -10.301 -33.232 1.00 79.88 206 TYR A CA 1
ATOM 1651 C C . TYR A 1 206 ? 14.968 -9.905 -32.822 1.00 79.88 206 TYR A C 1
ATOM 1653 O O . TYR A 1 206 ? 14.259 -10.678 -32.177 1.00 79.88 206 TYR A O 1
ATOM 1661 N N . SER A 1 207 ? 14.545 -8.717 -33.249 1.00 75.06 207 SER A N 1
ATOM 1662 C CA . SER A 1 207 ? 13.150 -8.283 -33.293 1.00 75.06 207 SER A CA 1
ATOM 1663 C C . SER A 1 207 ? 12.933 -7.432 -34.546 1.00 75.06 207 SER A C 1
ATOM 1665 O O . SER A 1 207 ? 13.864 -6.784 -35.029 1.00 75.06 207 SER A O 1
ATOM 1667 N N . GLU A 1 208 ? 11.705 -7.402 -35.067 1.00 70.12 208 GLU A N 1
ATOM 1668 C CA . GLU A 1 208 ? 11.376 -6.572 -36.237 1.00 70.12 208 GLU A CA 1
ATOM 1669 C C . GLU A 1 208 ? 11.617 -5.075 -35.964 1.00 70.12 208 GLU A C 1
ATOM 1671 O O . GLU A 1 208 ? 12.071 -4.349 -36.845 1.00 70.12 208 GLU A O 1
ATOM 1676 N N . THR A 1 209 ? 11.421 -4.623 -34.719 1.00 68.38 209 THR A N 1
ATOM 1677 C CA . THR A 1 209 ? 11.682 -3.237 -34.299 1.00 68.38 209 THR A CA 1
ATOM 1678 C C . THR A 1 209 ? 13.170 -2.892 -34.307 1.00 68.38 209 THR A C 1
ATOM 1680 O O . THR A 1 209 ? 13.577 -1.912 -34.930 1.00 68.38 209 THR A O 1
ATOM 1683 N N . THR A 1 210 ? 14.000 -3.722 -33.672 1.00 74.56 210 THR A N 1
ATOM 1684 C CA . THR A 1 210 ? 15.449 -3.506 -33.586 1.00 74.56 210 THR A CA 1
ATOM 1685 C C . THR A 1 210 ? 16.103 -3.638 -34.959 1.00 74.56 210 THR A C 1
ATOM 1687 O O . THR A 1 210 ? 16.987 -2.854 -35.297 1.00 74.56 210 THR A O 1
ATOM 1690 N N . LYS A 1 211 ? 15.625 -4.566 -35.796 1.00 77.62 211 LYS A N 1
ATOM 1691 C CA . LYS A 1 211 ? 16.072 -4.702 -37.185 1.00 77.62 211 LYS A CA 1
ATOM 1692 C C . LYS A 1 211 ? 15.755 -3.458 -38.012 1.00 77.62 211 LYS A C 1
ATOM 1694 O O . LYS A 1 211 ? 16.662 -2.942 -38.654 1.00 77.62 211 LYS A O 1
ATOM 1699 N N . ALA A 1 212 ? 14.516 -2.965 -37.983 1.00 71.56 212 ALA A N 1
ATOM 1700 C CA . ALA A 1 212 ? 14.122 -1.795 -38.767 1.00 71.56 212 ALA A CA 1
ATOM 1701 C C . ALA A 1 212 ? 14.949 -0.548 -38.408 1.00 71.56 212 ALA A C 1
ATOM 1703 O O . ALA A 1 212 ? 15.375 0.184 -39.298 1.00 71.56 212 ALA A O 1
ATOM 1704 N N . GLN A 1 213 ? 15.222 -0.333 -37.117 1.00 72.94 213 GLN A N 1
ATOM 1705 C CA . GLN A 1 213 ? 15.983 0.829 -36.652 1.00 72.94 213 GLN A CA 1
ATOM 1706 C C . GLN A 1 213 ? 17.481 0.726 -36.980 1.00 72.94 213 GLN A C 1
ATOM 1708 O O . GLN A 1 213 ? 18.043 1.668 -37.527 1.00 72.94 213 GLN A O 1
ATOM 1713 N N . LEU A 1 214 ? 18.121 -0.420 -36.724 1.00 79.88 214 LEU A N 1
ATOM 1714 C CA . LEU A 1 214 ? 19.555 -0.593 -37.004 1.00 79.88 214 LEU A CA 1
ATOM 1715 C C . LEU A 1 214 ? 19.864 -0.677 -38.508 1.00 79.88 214 LEU A C 1
ATOM 1717 O O . LEU A 1 214 ? 20.943 -0.282 -38.944 1.00 79.88 214 LEU A O 1
ATOM 1721 N N . GLN A 1 215 ? 18.919 -1.166 -39.322 1.00 73.38 215 GLN A N 1
ATOM 1722 C CA . GLN A 1 215 ? 19.044 -1.139 -40.783 1.00 73.38 215 GLN A CA 1
ATOM 1723 C C . GLN A 1 215 ? 18.919 0.277 -41.351 1.00 73.38 215 GLN A C 1
ATOM 1725 O O . GLN A 1 215 ? 19.616 0.593 -42.315 1.00 73.38 215 GLN A O 1
ATOM 1730 N N . ALA A 1 216 ? 18.067 1.124 -40.763 1.00 61.00 216 ALA A N 1
ATOM 1731 C CA . ALA A 1 216 ? 17.962 2.531 -41.147 1.00 61.00 216 ALA A CA 1
ATOM 1732 C C . ALA A 1 216 ? 19.270 3.295 -40.874 1.00 61.00 216 ALA A C 1
ATOM 1734 O O . ALA A 1 216 ? 19.684 4.102 -41.702 1.00 61.00 216 ALA A O 1
ATOM 1735 N N . ASP A 1 217 ? 19.948 2.972 -39.769 1.00 66.94 217 ASP A N 1
ATOM 1736 C CA . ASP A 1 217 ? 21.203 3.608 -39.351 1.00 66.94 217 ASP A CA 1
ATOM 1737 C C . ASP A 1 217 ? 22.462 2.992 -40.035 1.00 66.94 217 ASP A C 1
ATOM 1739 O O . ASP A 1 217 ? 23.581 3.432 -39.785 1.00 66.94 217 ASP A O 1
ATOM 1743 N N . GLN A 1 218 ? 22.303 2.006 -40.940 1.00 70.19 218 GLN A N 1
ATOM 1744 C CA . GLN A 1 218 ? 23.385 1.281 -41.649 1.00 70.19 218 GLN A CA 1
ATOM 1745 C C . GLN A 1 218 ? 24.454 0.641 -40.737 1.00 70.19 218 GLN A C 1
ATOM 1747 O O . GLN A 1 218 ? 25.621 0.499 -41.115 1.00 70.19 218 GLN A O 1
ATOM 1752 N N . GLU A 1 219 ? 24.070 0.207 -39.540 1.00 80.00 219 GLU A N 1
ATOM 1753 C CA . GLU A 1 219 ? 25.017 -0.300 -38.547 1.00 80.00 219 GLU A CA 1
ATOM 1754 C C . GLU A 1 219 ? 25.289 -1.808 -38.696 1.00 80.00 219 GLU A C 1
ATOM 1756 O O . GLU A 1 219 ? 24.443 -2.590 -39.142 1.00 80.00 219 GLU A O 1
ATOM 1761 N N . ARG A 1 220 ? 26.486 -2.257 -38.289 1.00 88.31 220 ARG A N 1
ATOM 1762 C CA . ARG A 1 220 ? 26.811 -3.693 -38.234 1.00 88.31 220 ARG A CA 1
ATOM 1763 C C . ARG A 1 220 ? 26.172 -4.322 -37.003 1.00 88.31 220 ARG A C 1
ATOM 1765 O O . ARG A 1 220 ? 26.411 -3.871 -35.884 1.00 88.31 220 ARG A O 1
ATOM 1772 N N . VAL A 1 221 ? 25.420 -5.403 -37.202 1.00 90.44 221 VAL A N 1
ATOM 1773 C CA . VAL A 1 221 ? 24.675 -6.081 -36.132 1.00 90.44 221 VAL A CA 1
ATOM 1774 C C . VAL A 1 221 ? 24.973 -7.574 -36.123 1.00 90.44 221 VAL A C 1
ATOM 1776 O O . VAL A 1 221 ? 24.872 -8.249 -37.148 1.00 90.44 221 VAL A O 1
ATOM 1779 N N . TYR A 1 222 ? 25.262 -8.104 -34.937 1.00 92.25 222 TYR A N 1
ATOM 1780 C CA . TYR A 1 222 ? 25.340 -9.532 -34.666 1.00 92.25 222 TYR A CA 1
ATOM 1781 C C . TYR A 1 222 ? 24.203 -9.947 -33.736 1.00 92.25 222 TYR A C 1
ATOM 1783 O O . TYR A 1 222 ? 24.042 -9.428 -32.629 1.00 92.25 222 TYR A O 1
ATOM 1791 N N . TRP A 1 223 ? 23.421 -10.921 -34.191 1.00 92.69 223 TRP A N 1
ATOM 1792 C CA . TRP A 1 223 ? 22.263 -11.413 -33.457 1.00 92.69 223 TRP A CA 1
ATOM 1793 C C . TRP A 1 223 ? 22.682 -12.436 -32.404 1.00 92.69 223 TRP A C 1
ATOM 1795 O O . TRP A 1 223 ? 23.196 -13.509 -32.727 1.00 92.69 223 TRP A O 1
ATOM 1805 N N . ALA A 1 224 ? 22.458 -12.097 -31.139 1.00 90.56 224 ALA A N 1
ATOM 1806 C CA . ALA A 1 224 ? 22.705 -12.983 -30.015 1.00 90.56 224 ALA A CA 1
ATOM 1807 C C . ALA A 1 224 ? 21.547 -13.969 -29.796 1.00 90.56 224 ALA A C 1
ATOM 1809 O O . ALA A 1 224 ? 20.407 -13.741 -30.206 1.00 90.56 224 ALA A O 1
ATOM 1810 N N . TYR A 1 225 ? 21.836 -15.071 -29.108 1.00 87.38 225 TYR A N 1
ATOM 1811 C CA . TYR A 1 225 ? 20.875 -16.137 -28.843 1.00 87.38 225 TYR A CA 1
ATOM 1812 C C . TYR A 1 225 ? 20.095 -15.863 -27.553 1.00 87.38 225 TYR A C 1
ATOM 1814 O O . TYR A 1 225 ? 20.682 -15.768 -26.471 1.00 87.38 225 TYR A O 1
ATOM 1822 N N . SER A 1 226 ? 18.769 -15.779 -27.659 1.00 80.94 226 SER A N 1
ATOM 1823 C CA . SER A 1 226 ? 17.830 -15.668 -26.537 1.00 80.94 226 SER A CA 1
ATOM 1824 C C . SER A 1 226 ? 17.060 -16.987 -26.322 1.00 80.94 226 SER A C 1
ATOM 1826 O O . SER A 1 226 ? 16.992 -17.817 -27.234 1.00 80.94 226 SER A O 1
ATOM 1828 N N . PRO A 1 227 ? 16.492 -17.243 -25.125 1.00 75.38 227 PRO A N 1
ATOM 1829 C CA . PRO A 1 227 ? 16.653 -16.501 -23.870 1.00 75.38 227 PRO A CA 1
ATOM 1830 C C . PRO A 1 227 ? 18.020 -16.765 -23.216 1.00 75.38 227 PRO A C 1
ATOM 1832 O O . PRO A 1 227 ? 18.586 -17.847 -23.368 1.00 75.38 227 PRO A O 1
ATOM 1835 N N . THR A 1 228 ? 18.542 -15.784 -22.474 1.00 69.00 228 THR A N 1
ATOM 1836 C CA . THR A 1 228 ? 19.843 -15.865 -21.773 1.00 69.00 228 THR A CA 1
ATOM 1837 C C . THR A 1 228 ? 19.725 -16.231 -20.295 1.00 69.00 228 THR A C 1
ATOM 1839 O O . THR A 1 228 ? 20.681 -16.720 -19.698 1.00 69.00 228 THR A O 1
ATOM 1842 N N . ASN A 1 229 ? 18.556 -16.032 -19.685 1.00 67.12 229 ASN A N 1
ATOM 1843 C CA . ASN A 1 229 ? 18.348 -16.309 -18.266 1.00 67.12 229 ASN A CA 1
ATOM 1844 C C . ASN A 1 229 ? 18.170 -17.812 -18.032 1.00 67.12 229 ASN A C 1
ATOM 1846 O O . ASN A 1 229 ? 17.281 -18.427 -18.616 1.00 67.12 229 ASN A O 1
ATOM 1850 N N . ARG A 1 230 ? 19.007 -18.392 -17.159 1.00 64.69 230 ARG A N 1
ATOM 1851 C CA . ARG A 1 230 ? 18.972 -19.819 -16.771 1.00 64.69 230 ARG A CA 1
ATOM 1852 C C . ARG A 1 230 ? 19.008 -20.797 -17.961 1.00 64.69 230 ARG A C 1
ATOM 1854 O O . ARG A 1 230 ? 18.526 -21.919 -17.852 1.00 64.69 230 ARG A O 1
ATOM 1861 N N . ASN A 1 231 ? 19.593 -20.389 -19.090 1.00 78.25 231 ASN A N 1
ATOM 1862 C CA . ASN A 1 231 ? 19.672 -21.189 -20.312 1.00 78.25 231 ASN A CA 1
ATOM 1863 C C . ASN A 1 231 ? 21.139 -21.453 -20.683 1.00 78.25 231 ASN A C 1
ATOM 1865 O O . ASN A 1 231 ? 21.788 -20.654 -21.360 1.00 78.25 231 ASN A O 1
ATOM 1869 N N . LEU A 1 232 ? 21.667 -22.584 -20.208 1.00 82.62 232 LEU A N 1
ATOM 1870 C CA . LEU A 1 232 ? 23.067 -22.970 -20.406 1.00 82.62 232 LEU A CA 1
ATOM 1871 C C . LEU A 1 232 ? 23.443 -23.189 -21.890 1.00 82.62 232 LEU A C 1
ATOM 1873 O O . LEU A 1 232 ? 24.502 -22.706 -22.294 1.00 82.62 232 LEU A O 1
ATOM 1877 N N . PRO A 1 233 ? 22.603 -23.821 -22.738 1.00 85.88 233 PRO A N 1
ATOM 1878 C CA . PRO A 1 233 ? 22.892 -23.939 -24.170 1.00 85.88 233 PRO A CA 1
ATOM 1879 C C . PRO A 1 233 ? 23.106 -22.589 -24.863 1.00 85.88 233 PRO A C 1
ATOM 1881 O O . PRO A 1 233 ? 24.049 -22.427 -25.638 1.00 85.88 233 PRO A O 1
ATOM 1884 N N . ASN A 1 234 ? 22.262 -21.598 -24.569 1.00 86.88 234 ASN A N 1
ATOM 1885 C CA . ASN A 1 234 ? 22.399 -20.270 -25.161 1.00 86.88 234 ASN A CA 1
ATOM 1886 C C . ASN A 1 234 ? 23.573 -19.483 -24.574 1.00 86.88 234 ASN A C 1
ATOM 1888 O O . ASN A 1 234 ? 24.182 -18.701 -25.300 1.00 86.88 234 ASN A O 1
ATOM 1892 N N . LEU A 1 235 ? 23.949 -19.716 -23.311 1.00 85.12 235 LEU A N 1
ATOM 1893 C CA . LEU A 1 235 ? 25.185 -19.161 -22.754 1.00 85.12 235 LEU A CA 1
ATOM 1894 C C . LEU A 1 235 ? 26.411 -19.642 -23.544 1.00 85.12 235 LEU A C 1
ATOM 1896 O O . LEU A 1 235 ? 27.242 -18.820 -23.921 1.00 85.12 235 LEU A O 1
ATOM 1900 N N . ILE A 1 236 ? 26.490 -20.940 -23.861 1.00 88.38 236 ILE A N 1
ATOM 1901 C CA . ILE A 1 236 ? 27.587 -21.509 -24.661 1.00 88.38 236 ILE A CA 1
ATOM 1902 C C . ILE A 1 236 ? 27.588 -20.915 -26.075 1.00 88.38 236 ILE A C 1
ATOM 1904 O O . ILE A 1 236 ? 28.624 -20.449 -26.542 1.00 88.38 236 ILE A O 1
ATOM 1908 N N . ARG A 1 237 ? 26.426 -20.857 -26.740 1.00 89.94 237 ARG A N 1
ATOM 1909 C CA . ARG A 1 237 ? 26.305 -20.252 -28.080 1.00 89.94 237 ARG A CA 1
ATOM 1910 C C . ARG A 1 237 ? 26.739 -18.788 -28.095 1.00 89.94 237 ARG A C 1
ATOM 1912 O O . ARG A 1 237 ? 27.458 -18.375 -29.001 1.00 89.94 237 ARG A O 1
ATOM 1919 N N . ASN A 1 238 ? 26.336 -18.017 -27.086 1.00 92.31 238 ASN A N 1
ATOM 1920 C CA . ASN A 1 238 ? 26.734 -16.619 -26.947 1.00 92.31 238 ASN A CA 1
ATOM 1921 C C . ASN A 1 238 ? 28.215 -16.467 -26.588 1.00 92.31 238 ASN A C 1
ATOM 1923 O O . ASN A 1 238 ? 28.824 -15.499 -27.022 1.00 92.31 238 ASN A O 1
ATOM 1927 N N . LEU A 1 239 ? 28.821 -17.414 -25.868 1.00 93.19 239 LEU A N 1
ATOM 1928 C CA . LEU A 1 239 ? 30.264 -17.428 -25.617 1.00 93.19 239 LEU A CA 1
ATOM 1929 C C . LEU A 1 239 ? 31.055 -17.667 -26.913 1.00 93.19 239 LEU A C 1
ATOM 1931 O O . LEU A 1 239 ? 32.017 -16.954 -27.190 1.00 93.19 239 LEU A O 1
ATOM 1935 N N . THR A 1 240 ? 30.621 -18.620 -27.744 1.00 93.75 240 THR A N 1
ATOM 1936 C CA . THR A 1 240 ? 31.221 -18.863 -29.066 1.00 93.75 240 THR A CA 1
ATOM 1937 C C . THR A 1 240 ? 31.037 -17.663 -29.993 1.00 93.75 240 THR A C 1
ATOM 1939 O O . THR A 1 240 ? 31.978 -17.264 -30.680 1.00 93.75 240 THR A O 1
ATOM 1942 N N . LEU A 1 241 ? 29.844 -17.059 -29.992 1.00 94.00 241 LEU A N 1
ATOM 1943 C CA . LEU A 1 241 ? 29.568 -15.837 -30.743 1.00 94.00 241 LEU A CA 1
ATOM 1944 C C . LEU A 1 241 ? 30.467 -14.691 -30.270 1.00 94.00 241 LEU A C 1
ATOM 1946 O O . LEU A 1 241 ? 31.099 -14.048 -31.100 1.00 94.00 241 LEU A O 1
ATOM 1950 N N . ALA A 1 242 ? 30.577 -14.477 -28.960 1.00 94.62 242 ALA A N 1
ATOM 1951 C CA . ALA A 1 242 ? 31.419 -13.443 -28.378 1.00 94.62 242 ALA A CA 1
ATOM 1952 C C . ALA A 1 242 ? 32.883 -13.600 -28.784 1.00 94.62 242 ALA A C 1
ATOM 1954 O O . ALA A 1 242 ? 33.489 -12.632 -29.231 1.00 94.62 242 ALA A O 1
ATOM 1955 N N . LEU A 1 243 ? 33.433 -14.816 -28.724 1.00 94.69 243 LEU A N 1
ATOM 1956 C CA . LEU A 1 243 ? 34.799 -15.074 -29.173 1.00 94.69 243 LEU A CA 1
ATOM 1957 C C . LEU A 1 243 ? 34.974 -14.747 -30.663 1.00 94.69 243 LEU A C 1
ATOM 1959 O O . LEU A 1 243 ? 35.903 -14.032 -31.026 1.00 94.69 243 LEU A O 1
ATOM 1963 N N . LYS A 1 244 ? 34.062 -15.220 -31.521 1.00 95.00 244 LYS A N 1
ATOM 1964 C CA . LYS A 1 244 ? 34.117 -14.963 -32.967 1.00 95.00 244 LYS A CA 1
ATOM 1965 C C . LYS A 1 244 ? 34.054 -13.467 -33.274 1.00 95.00 244 LYS A C 1
ATOM 1967 O O . LYS A 1 244 ? 34.881 -12.966 -34.027 1.00 95.00 244 LYS A O 1
ATOM 1972 N N . VAL A 1 245 ? 33.093 -12.760 -32.686 1.00 94.06 245 VAL A N 1
ATOM 1973 C CA . VAL A 1 245 ? 32.878 -11.338 -32.969 1.00 94.06 245 VAL A CA 1
ATOM 1974 C C . VAL A 1 245 ? 34.009 -10.490 -32.396 1.00 94.06 245 VAL A C 1
ATOM 1976 O O . VAL A 1 245 ? 34.477 -9.599 -33.086 1.00 94.06 245 VAL A O 1
ATOM 1979 N N . LEU A 1 246 ? 34.525 -10.784 -31.198 1.00 94.62 246 LEU A N 1
ATOM 1980 C CA . LEU A 1 246 ? 35.675 -10.055 -30.647 1.00 94.62 246 LEU A CA 1
ATOM 1981 C C . LEU A 1 246 ? 36.944 -10.251 -31.487 1.00 94.62 246 LEU A C 1
ATOM 1983 O O . LEU A 1 246 ? 37.682 -9.289 -31.692 1.00 94.62 246 LEU A O 1
ATOM 1987 N N . ILE A 1 247 ? 37.171 -11.458 -32.022 1.00 93.31 247 ILE A N 1
ATOM 1988 C CA . ILE A 1 247 ? 38.291 -11.729 -32.935 1.00 93.31 247 ILE A CA 1
ATOM 1989 C C . ILE A 1 247 ? 38.131 -10.951 -34.244 1.00 93.31 247 ILE A C 1
ATOM 1991 O O . ILE A 1 247 ? 39.105 -10.361 -34.702 1.00 93.31 247 ILE A O 1
ATOM 1995 N N . CYS A 1 248 ? 36.932 -10.956 -34.836 1.00 91.44 248 CYS A N 1
ATOM 1996 C CA . CYS A 1 248 ? 36.663 -10.310 -36.122 1.00 91.44 248 CYS A CA 1
ATOM 1997 C C . CYS A 1 248 ? 36.620 -8.782 -36.025 1.00 91.44 248 CYS A C 1
ATOM 1999 O O . CYS A 1 248 ? 37.190 -8.095 -36.866 1.00 91.44 248 CYS A O 1
ATOM 2001 N N . GLU A 1 249 ? 35.928 -8.250 -35.021 1.00 91.38 249 GLU A N 1
ATOM 2002 C CA . GLU A 1 249 ? 35.670 -6.820 -34.903 1.00 91.38 249 GLU A CA 1
ATOM 2003 C C . GLU A 1 249 ? 36.805 -6.087 -34.187 1.00 91.38 249 GLU A C 1
ATOM 2005 O O . GLU A 1 249 ? 37.048 -4.940 -34.531 1.00 91.38 249 GLU A O 1
ATOM 2010 N N . GLN A 1 250 ? 37.523 -6.718 -33.247 1.00 91.75 250 GLN A N 1
ATOM 2011 C CA . GLN A 1 250 ? 38.600 -6.082 -32.464 1.00 91.75 250 GLN A CA 1
ATOM 2012 C C . GLN A 1 250 ? 38.203 -4.702 -31.899 1.00 91.75 250 GLN A C 1
ATOM 2014 O O . GLN A 1 250 ? 38.862 -3.705 -32.198 1.00 91.75 250 GLN A O 1
ATOM 2019 N N . PRO A 1 251 ? 37.126 -4.601 -31.095 1.00 93.19 251 PRO A N 1
ATOM 2020 C CA . PRO A 1 251 ? 36.681 -3.310 -30.580 1.00 93.19 251 PRO A CA 1
ATOM 2021 C C . PRO A 1 251 ? 37.738 -2.656 -29.682 1.00 93.19 251 PRO A C 1
ATOM 2023 O O . PRO A 1 251 ? 38.491 -3.334 -28.974 1.00 93.19 251 PRO A O 1
ATOM 2026 N N . ASP A 1 252 ? 37.769 -1.325 -29.681 1.00 93.19 252 ASP A N 1
ATOM 2027 C CA . ASP A 1 252 ? 38.582 -0.538 -28.752 1.00 93.19 252 ASP A CA 1
ATOM 2028 C C . ASP A 1 252 ? 37.865 -0.334 -27.416 1.00 93.19 252 ASP A C 1
ATOM 2030 O O . ASP A 1 252 ? 38.529 -0.160 -26.400 1.00 93.19 252 ASP A O 1
ATOM 2034 N N . LEU A 1 253 ? 36.530 -0.383 -27.419 1.00 94.56 253 LEU A N 1
ATOM 2035 C CA . LEU A 1 253 ? 35.668 -0.256 -26.246 1.00 94.56 253 LEU A CA 1
ATOM 2036 C C . LEU A 1 253 ? 34.460 -1.188 -26.359 1.00 94.56 253 LEU A C 1
ATOM 2038 O O . LEU A 1 253 ? 33.846 -1.288 -27.424 1.00 94.56 253 LEU A O 1
ATOM 2042 N N . VAL A 1 254 ? 34.105 -1.848 -25.254 1.00 95.88 254 VAL A N 1
ATOM 2043 C CA . VAL A 1 254 ? 32.892 -2.670 -25.153 1.00 95.88 254 VAL A CA 1
ATOM 2044 C C . VAL A 1 254 ? 31.963 -2.090 -24.090 1.00 95.88 254 VAL A C 1
ATOM 2046 O O . VAL A 1 254 ? 32.311 -2.035 -22.911 1.00 95.88 254 VAL A O 1
ATOM 2049 N N . LEU A 1 255 ? 30.773 -1.673 -24.516 1.00 95.38 255 LEU A N 1
ATOM 2050 C CA . LEU A 1 255 ? 29.758 -1.009 -23.704 1.00 95.38 255 LEU A CA 1
ATOM 2051 C C . LEU A 1 255 ? 28.501 -1.878 -23.595 1.00 95.38 255 LEU A C 1
ATOM 2053 O O . LEU A 1 255 ? 27.995 -2.368 -24.602 1.00 95.38 255 LEU A O 1
ATOM 2057 N N . SER A 1 256 ? 27.959 -2.031 -22.386 1.00 94.31 256 SER A N 1
ATOM 2058 C CA . SER A 1 256 ? 26.675 -2.698 -22.138 1.00 94.31 256 SER A CA 1
ATOM 2059 C C . SER A 1 256 ? 25.683 -1.781 -21.434 1.00 94.31 256 SER A C 1
ATOM 2061 O O . SER A 1 256 ? 26.058 -1.084 -20.494 1.00 94.31 256 SER A O 1
ATOM 2063 N N . THR A 1 257 ? 24.410 -1.837 -21.833 1.00 88.88 257 THR A N 1
ATOM 2064 C CA . THR A 1 257 ? 23.300 -1.113 -21.184 1.00 88.88 257 THR A CA 1
ATOM 2065 C C . THR A 1 257 ? 22.502 -1.972 -20.198 1.00 88.88 257 THR A C 1
ATOM 2067 O O . THR A 1 257 ? 21.295 -1.789 -20.044 1.00 88.88 257 THR A O 1
ATOM 2070 N N . GLY A 1 258 ? 23.147 -2.941 -19.539 1.00 79.31 258 GLY A N 1
ATOM 2071 C CA . GLY A 1 258 ? 22.530 -3.712 -18.450 1.00 79.31 258 GLY A CA 1
ATOM 2072 C C . GLY A 1 258 ? 22.010 -5.098 -18.844 1.00 79.31 258 GLY A C 1
ATOM 2073 O O . GLY A 1 258 ? 21.358 -5.774 -18.048 1.00 79.31 258 GLY A O 1
ATOM 2074 N N . ALA A 1 259 ? 22.279 -5.555 -20.069 1.00 78.19 259 ALA A N 1
ATOM 2075 C CA . ALA A 1 259 ? 21.716 -6.797 -20.588 1.00 78.19 259 ALA A CA 1
ATOM 2076 C C . ALA A 1 259 ? 22.504 -8.041 -20.141 1.00 78.19 259 ALA A C 1
ATOM 2078 O O . ALA A 1 259 ? 23.724 -8.096 -20.264 1.00 78.19 259 ALA A O 1
ATOM 2079 N N . GLY A 1 260 ? 21.818 -9.110 -19.715 1.00 81.81 260 GLY A N 1
ATOM 2080 C CA . GLY A 1 260 ? 22.481 -10.367 -19.314 1.00 81.81 260 GLY A CA 1
ATOM 2081 C C . GLY A 1 260 ? 23.294 -11.043 -20.425 1.00 81.81 260 GLY A C 1
ATOM 2082 O O . GLY A 1 260 ? 24.257 -11.754 -20.146 1.00 81.81 260 GLY A O 1
ATOM 2083 N N . VAL A 1 261 ? 22.965 -10.765 -21.688 1.00 88.50 261 VAL A N 1
ATOM 2084 C CA . VAL A 1 261 ? 23.732 -11.226 -22.853 1.00 88.50 261 VAL A CA 1
ATOM 2085 C C . VAL A 1 261 ? 25.148 -10.648 -22.907 1.00 88.50 261 VAL A C 1
ATOM 2087 O O . VAL A 1 261 ? 26.014 -11.252 -23.532 1.00 88.50 261 VAL A O 1
ATOM 2090 N N . SER A 1 262 ? 25.421 -9.524 -22.234 1.00 92.38 262 SER A N 1
ATOM 2091 C CA . SER A 1 262 ? 26.738 -8.883 -22.273 1.00 92.38 262 SER A CA 1
ATOM 2092 C C . SER A 1 262 ? 27.798 -9.600 -21.452 1.00 92.38 262 SER A C 1
ATOM 2094 O O . SER A 1 262 ? 28.982 -9.380 -21.684 1.00 92.38 262 SER A O 1
ATOM 2096 N N . VAL A 1 263 ? 27.401 -10.462 -20.514 1.00 92.69 263 VAL A N 1
ATOM 2097 C CA . VAL A 1 263 ? 28.317 -11.200 -19.637 1.00 92.69 263 VAL A CA 1
ATOM 2098 C C . VAL A 1 263 ? 29.452 -11.896 -20.408 1.00 92.69 263 VAL A C 1
ATOM 2100 O O . VAL A 1 263 ? 30.611 -11.575 -20.139 1.00 92.69 263 VAL A O 1
ATOM 2103 N N . PRO A 1 264 ? 29.185 -12.818 -21.361 1.00 92.88 264 PRO A N 1
ATOM 2104 C CA . PRO A 1 264 ? 30.253 -13.521 -22.071 1.00 92.88 264 PRO A CA 1
ATOM 2105 C C . PRO A 1 264 ? 31.155 -12.574 -22.869 1.00 92.88 264 PRO A C 1
ATOM 2107 O O . PRO A 1 264 ? 32.363 -12.780 -22.920 1.00 92.88 264 PRO A O 1
ATOM 2110 N N . PHE A 1 265 ? 30.598 -11.514 -23.454 1.00 95.00 265 PHE A N 1
ATOM 2111 C CA . PHE A 1 265 ? 31.362 -10.551 -24.245 1.00 95.00 265 PHE A CA 1
ATOM 2112 C C . PHE A 1 265 ? 32.302 -9.714 -23.381 1.00 95.00 265 PHE A C 1
ATOM 2114 O O . PHE A 1 265 ? 33.475 -9.592 -23.715 1.00 95.00 265 PHE A O 1
ATOM 2121 N N . LEU A 1 266 ? 31.818 -9.176 -22.257 1.00 95.88 266 LEU A N 1
ATOM 2122 C CA . LEU A 1 266 ? 32.631 -8.349 -21.364 1.00 95.88 266 LEU A CA 1
ATOM 2123 C C . LEU A 1 266 ? 33.731 -9.174 -20.686 1.00 95.88 266 LEU A C 1
ATOM 2125 O O . LEU A 1 266 ? 34.872 -8.724 -20.625 1.00 95.88 266 LEU A O 1
ATOM 2129 N N . LEU A 1 267 ? 33.433 -10.408 -20.262 1.00 94.75 267 LEU A N 1
ATOM 2130 C CA . LEU A 1 267 ? 34.445 -11.308 -19.698 1.00 94.75 267 LEU A CA 1
ATOM 2131 C C . LEU A 1 267 ? 35.568 -11.597 -20.702 1.00 94.75 267 LEU A C 1
ATOM 2133 O O . LEU A 1 267 ? 36.744 -11.438 -20.376 1.00 94.75 267 LEU A O 1
ATOM 2137 N N . LEU A 1 268 ? 35.224 -11.989 -21.934 1.00 95.06 268 LEU A N 1
ATOM 2138 C CA . LEU A 1 268 ? 36.230 -12.287 -22.955 1.00 95.06 268 LEU A CA 1
ATOM 2139 C C . LEU A 1 268 ? 37.000 -11.027 -23.373 1.00 95.06 268 LEU A C 1
ATOM 2141 O O . LEU A 1 268 ? 38.225 -11.075 -23.478 1.00 95.06 268 LEU A O 1
ATOM 2145 N N . ALA A 1 269 ? 36.315 -9.896 -23.557 1.00 95.00 269 ALA A N 1
ATOM 2146 C CA . ALA A 1 269 ? 36.945 -8.625 -23.906 1.00 95.00 269 ALA A CA 1
ATOM 2147 C C . ALA A 1 269 ? 37.976 -8.191 -22.854 1.00 95.00 269 ALA A C 1
ATOM 2149 O O . ALA A 1 269 ? 39.093 -7.813 -23.214 1.00 95.00 269 ALA A O 1
ATOM 2150 N N . ARG A 1 270 ? 37.638 -8.313 -21.564 1.00 95.19 270 ARG A N 1
ATOM 2151 C CA . ARG A 1 270 ? 38.530 -7.947 -20.461 1.00 95.19 270 ARG A CA 1
ATOM 2152 C C . ARG A 1 270 ? 39.703 -8.912 -20.312 1.00 95.19 270 ARG A C 1
ATOM 2154 O O . ARG A 1 270 ? 40.846 -8.468 -20.255 1.00 95.19 270 ARG A O 1
ATOM 2161 N N . PHE A 1 271 ? 39.445 -10.217 -20.246 1.00 94.25 271 PHE A N 1
ATOM 2162 C CA . PHE A 1 271 ? 40.480 -11.187 -19.877 1.00 94.25 271 PHE A CA 1
ATOM 2163 C C . PHE A 1 271 ? 41.348 -11.653 -21.043 1.00 94.25 271 PHE A C 1
ATOM 2165 O O . PHE A 1 271 ? 42.550 -11.835 -20.861 1.00 94.25 271 PHE A O 1
ATOM 2172 N N . LEU A 1 272 ? 40.773 -11.829 -22.236 1.00 92.88 272 LEU A N 1
ATOM 2173 C CA . LEU A 1 272 ? 41.526 -12.309 -23.400 1.00 92.88 272 LEU A CA 1
ATOM 2174 C C . LEU A 1 272 ? 42.086 -11.163 -24.238 1.00 92.88 272 LEU A C 1
ATOM 2176 O O . LEU A 1 272 ? 43.230 -11.231 -24.678 1.00 92.88 272 LEU A O 1
ATOM 2180 N N . PHE A 1 273 ? 41.298 -10.106 -24.444 1.00 91.50 273 PHE A N 1
ATOM 2181 C CA . PHE A 1 273 ? 41.668 -9.007 -25.343 1.00 91.50 273 PHE A CA 1
ATOM 2182 C C . PHE A 1 273 ? 42.149 -7.747 -24.611 1.00 91.50 273 PHE A C 1
ATOM 2184 O O . PHE A 1 273 ? 42.601 -6.808 -25.266 1.00 91.50 273 PHE A O 1
ATOM 2191 N N . LYS A 1 274 ? 42.082 -7.722 -23.268 1.00 92.50 274 LYS A N 1
ATOM 2192 C CA . LYS A 1 274 ? 42.476 -6.588 -22.409 1.00 92.50 274 LYS A CA 1
ATOM 2193 C C . LYS A 1 274 ? 41.862 -5.255 -22.850 1.00 92.50 274 LYS A C 1
ATOM 2195 O O . LYS A 1 274 ? 42.502 -4.209 -22.761 1.00 92.50 274 LYS A O 1
ATOM 2200 N N . LYS A 1 275 ? 40.625 -5.299 -23.346 1.00 94.19 275 LYS A N 1
ATOM 2201 C CA . LYS A 1 275 ? 39.874 -4.117 -23.776 1.00 94.19 275 LYS A CA 1
ATOM 2202 C C . LYS A 1 275 ? 39.125 -3.496 -22.592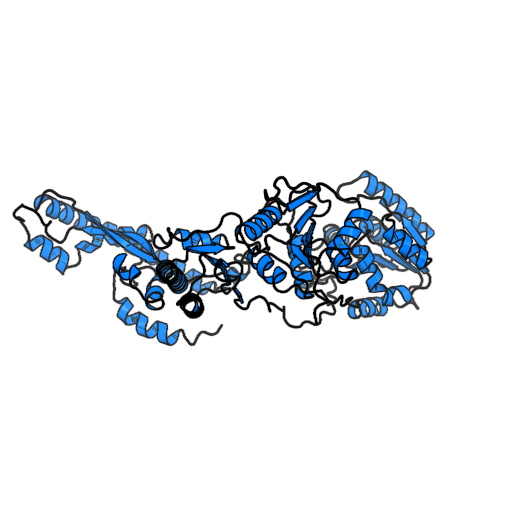 1.00 94.19 275 LYS A C 1
ATOM 2204 O O . LYS A 1 275 ? 38.732 -4.237 -21.685 1.00 94.19 275 LYS A O 1
ATOM 2209 N N . PRO A 1 276 ? 38.928 -2.168 -22.586 1.00 94.25 276 PRO A N 1
ATOM 2210 C CA . PRO A 1 276 ? 38.087 -1.505 -21.600 1.00 94.25 276 PRO A CA 1
ATOM 2211 C C . PRO A 1 276 ? 36.638 -1.975 -21.738 1.00 94.25 276 PRO A C 1
ATOM 2213 O O . PRO A 1 276 ? 36.102 -2.127 -22.843 1.00 94.25 276 PRO A O 1
ATOM 2216 N N . THR A 1 277 ? 36.015 -2.217 -20.592 1.00 95.56 277 THR A N 1
ATOM 2217 C CA . THR A 1 277 ? 34.670 -2.778 -20.471 1.00 95.56 277 THR A CA 1
ATOM 2218 C C . THR A 1 277 ? 33.830 -1.895 -19.565 1.00 95.56 277 THR A C 1
ATOM 2220 O O . THR A 1 277 ? 34.166 -1.670 -18.402 1.00 95.56 277 THR A O 1
ATOM 2223 N N . VAL A 1 278 ? 32.714 -1.406 -20.098 1.00 95.69 278 VAL A N 1
ATOM 2224 C CA . VAL A 1 278 ? 31.796 -0.526 -19.377 1.00 95.69 278 VAL A CA 1
ATOM 2225 C C . VAL A 1 278 ? 30.441 -1.203 -19.282 1.00 95.69 278 VAL A C 1
ATOM 2227 O O . VAL A 1 278 ? 29.871 -1.634 -20.287 1.00 95.69 278 VAL A O 1
ATOM 2230 N N . PHE A 1 279 ? 29.913 -1.292 -18.067 1.00 95.00 279 PHE A N 1
ATOM 2231 C CA . PHE A 1 279 ? 28.569 -1.793 -17.814 1.00 95.00 279 PHE A CA 1
ATOM 2232 C C . PHE A 1 279 ? 27.743 -0.695 -17.160 1.00 95.00 279 PHE A C 1
ATOM 2234 O O . PHE A 1 279 ? 28.039 -0.269 -16.045 1.00 95.00 279 PHE A O 1
ATOM 2241 N N . ILE A 1 280 ? 26.703 -0.248 -17.856 1.00 93.00 280 ILE A N 1
ATOM 2242 C CA . ILE A 1 280 ? 25.728 0.699 -17.330 1.00 93.00 280 ILE A CA 1
ATOM 2243 C C . ILE A 1 280 ? 24.578 -0.109 -16.742 1.00 93.00 280 ILE A C 1
ATOM 2245 O O . ILE A 1 280 ? 23.881 -0.826 -17.462 1.00 93.00 280 ILE A O 1
ATOM 2249 N N . GLU A 1 281 ? 24.402 -0.020 -15.427 1.00 89.81 281 GLU A N 1
ATOM 2250 C CA . GLU A 1 281 ? 23.275 -0.643 -14.745 1.00 89.81 281 GLU A CA 1
ATOM 2251 C C . GLU A 1 281 ? 21.964 0.067 -15.108 1.00 89.81 281 GLU A C 1
ATOM 2253 O O . GLU A 1 281 ? 21.931 1.271 -15.374 1.00 89.81 281 GLU A O 1
ATOM 2258 N N . SER A 1 282 ? 20.868 -0.693 -15.120 1.00 78.38 282 SER A N 1
ATOM 2259 C CA . SER A 1 282 ? 19.544 -0.152 -15.408 1.00 78.38 282 SER A CA 1
ATOM 2260 C C . SER A 1 28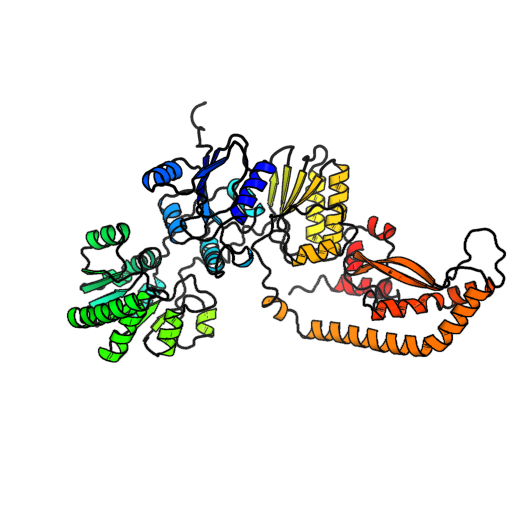2 ? 19.186 0.980 -14.442 1.00 78.38 282 SER A C 1
ATOM 2262 O O . SER A 1 282 ? 19.346 0.846 -13.227 1.00 78.38 282 SER A O 1
ATOM 2264 N N . LYS A 1 283 ? 18.597 2.061 -14.970 1.00 70.62 283 LYS A N 1
ATOM 2265 C CA . LYS A 1 283 ? 18.039 3.177 -14.180 1.00 70.62 283 LYS A CA 1
ATOM 2266 C C . LYS A 1 283 ? 17.037 2.724 -13.119 1.00 70.62 283 LYS A C 1
ATOM 2268 O O . LYS A 1 283 ? 16.857 3.391 -12.110 1.00 70.62 283 LYS A O 1
ATOM 2273 N N . THR A 1 284 ? 16.396 1.587 -13.359 1.00 61.00 284 THR A N 1
ATOM 2274 C CA . THR A 1 284 ? 15.351 1.015 -12.507 1.00 61.00 284 THR A CA 1
ATOM 2275 C C . THR A 1 284 ? 15.913 0.332 -11.264 1.00 61.00 284 THR A C 1
ATOM 2277 O O . THR A 1 284 ? 15.156 -0.011 -10.366 1.00 61.00 284 THR A O 1
ATOM 2280 N N . ARG A 1 285 ? 17.233 0.112 -11.191 1.00 66.62 285 ARG A N 1
ATOM 2281 C CA . ARG A 1 285 ? 17.892 -0.526 -10.050 1.00 66.62 285 ARG A CA 1
ATOM 2282 C C . ARG A 1 285 ? 18.317 0.529 -9.037 1.00 66.62 285 ARG A C 1
ATOM 2284 O O . ARG A 1 285 ? 19.360 1.160 -9.183 1.00 66.62 285 ARG A O 1
ATOM 2291 N N . LEU A 1 286 ? 17.518 0.693 -7.983 1.00 60.75 286 LEU A N 1
ATOM 2292 C CA . LEU A 1 286 ? 17.778 1.690 -6.938 1.00 60.75 286 LEU A CA 1
ATOM 2293 C C . LEU A 1 286 ? 18.522 1.123 -5.728 1.00 60.75 286 LEU A C 1
ATOM 2295 O O . LEU A 1 286 ? 19.334 1.823 -5.124 1.00 60.75 286 LEU A O 1
ATOM 2299 N N . THR A 1 287 ? 18.255 -0.133 -5.368 1.00 61.22 287 THR A N 1
ATOM 2300 C CA . THR A 1 287 ? 18.735 -0.719 -4.104 1.00 61.22 287 THR A CA 1
ATOM 2301 C C . THR A 1 287 ? 19.672 -1.908 -4.295 1.00 61.22 287 THR A C 1
ATOM 2303 O O . THR A 1 287 ? 20.524 -2.158 -3.443 1.00 61.22 287 THR A O 1
ATOM 2306 N N . GLN A 1 288 ? 19.551 -2.642 -5.407 1.00 74.38 288 GLN A N 1
ATOM 2307 C CA . GLN A 1 288 ? 20.379 -3.813 -5.693 1.00 74.38 288 GLN A CA 1
ATOM 2308 C C . GLN A 1 288 ? 20.841 -3.861 -7.149 1.00 74.38 288 GLN A C 1
ATOM 2310 O O . GLN A 1 288 ? 20.052 -3.641 -8.061 1.00 74.38 288 GLN A O 1
ATOM 2315 N N . LEU A 1 289 ? 22.103 -4.246 -7.362 1.00 81.62 289 LEU A N 1
ATOM 2316 C CA . LEU A 1 289 ? 22.640 -4.552 -8.690 1.00 81.62 289 LEU A CA 1
ATOM 2317 C C . LEU A 1 289 ? 21.967 -5.788 -9.310 1.00 81.62 289 LEU A C 1
ATOM 2319 O O . LEU A 1 289 ? 21.599 -6.741 -8.608 1.00 81.62 289 LEU A O 1
ATOM 2323 N N . SER A 1 290 ? 21.884 -5.802 -10.640 1.00 82.25 290 SER A N 1
ATOM 2324 C CA . SER A 1 290 ? 21.495 -6.975 -11.422 1.00 82.25 290 SER A CA 1
ATOM 2325 C C . SER A 1 290 ? 22.462 -8.141 -11.186 1.00 82.25 290 SER A C 1
ATOM 2327 O O . SER A 1 290 ? 23.628 -7.950 -10.841 1.00 82.25 290 SER A O 1
ATOM 2329 N N . LEU A 1 291 ? 22.003 -9.383 -11.385 1.00 81.38 291 LEU A N 1
ATOM 2330 C CA . LEU A 1 291 ? 22.873 -10.560 -11.240 1.00 81.38 291 LEU A CA 1
ATOM 2331 C C . LEU A 1 291 ? 24.095 -10.479 -12.175 1.00 81.38 291 LEU A C 1
ATOM 2333 O O . LEU A 1 291 ? 25.201 -10.829 -11.773 1.00 81.38 291 LEU A O 1
ATOM 2337 N N . SER A 1 292 ? 23.894 -9.968 -13.392 1.00 86.75 292 SER A N 1
ATOM 2338 C CA . SER A 1 292 ? 24.947 -9.737 -14.384 1.00 86.75 292 SER A CA 1
ATOM 2339 C C . SER A 1 292 ? 25.980 -8.728 -13.888 1.00 86.75 292 SER A C 1
ATOM 2341 O O . SER A 1 292 ? 27.171 -9.030 -13.922 1.00 86.75 292 SER A O 1
ATOM 2343 N N . ALA A 1 293 ? 25.537 -7.572 -13.376 1.00 88.75 293 ALA A N 1
ATOM 2344 C CA . ALA A 1 293 ? 26.426 -6.564 -12.807 1.00 88.75 293 ALA A CA 1
ATOM 2345 C C . ALA A 1 293 ? 27.165 -7.093 -11.577 1.00 88.75 293 ALA A C 1
ATOM 2347 O O . ALA A 1 293 ? 28.381 -6.961 -11.508 1.00 88.75 293 ALA A O 1
ATOM 2348 N N . LYS A 1 294 ? 26.466 -7.764 -10.647 1.00 87.19 294 LYS A N 1
ATOM 2349 C CA . LYS A 1 294 ? 27.077 -8.387 -9.458 1.00 87.19 294 LYS A CA 1
ATOM 2350 C C . LYS A 1 294 ? 28.191 -9.352 -9.846 1.00 87.19 294 LYS A C 1
ATOM 2352 O O . LYS A 1 294 ? 29.265 -9.300 -9.262 1.00 87.19 294 LYS A O 1
ATOM 2357 N N . MET A 1 295 ? 27.946 -10.211 -10.833 1.00 86.81 295 MET A N 1
ATOM 2358 C CA . MET A 1 295 ? 28.925 -11.199 -11.278 1.00 86.81 295 MET A CA 1
ATOM 2359 C C . MET A 1 295 ? 30.112 -10.557 -12.000 1.00 86.81 295 MET A C 1
ATOM 2361 O O . MET A 1 295 ? 31.252 -10.889 -11.699 1.00 86.81 295 MET A O 1
ATOM 2365 N N . LEU A 1 296 ? 29.866 -9.630 -12.929 1.00 90.38 296 LEU A N 1
ATOM 2366 C CA . LEU A 1 296 ? 30.930 -8.931 -13.657 1.00 90.38 296 LEU A CA 1
ATOM 2367 C C . LEU A 1 296 ? 31.786 -8.063 -12.728 1.00 90.38 296 LEU A C 1
ATOM 2369 O O . LEU A 1 296 ? 33.001 -8.011 -12.889 1.00 90.38 296 LEU A O 1
ATOM 2373 N N . HIS A 1 297 ? 31.161 -7.429 -11.737 1.00 89.62 297 HIS A N 1
ATOM 2374 C CA . HIS A 1 297 ? 31.845 -6.664 -10.703 1.00 89.62 297 HIS A CA 1
ATOM 2375 C C . HIS A 1 297 ? 32.673 -7.566 -9.781 1.00 89.62 297 HIS A C 1
ATOM 2377 O O . HIS A 1 297 ? 33.848 -7.296 -9.569 1.00 89.62 297 HIS A O 1
ATOM 2383 N N . PHE A 1 298 ? 32.093 -8.669 -9.294 1.00 88.44 298 PHE A N 1
ATOM 2384 C CA . PHE A 1 298 ? 32.794 -9.646 -8.454 1.00 88.44 298 PHE A CA 1
ATOM 2385 C C . PHE A 1 298 ? 34.013 -10.261 -9.154 1.00 88.44 298 PHE A C 1
ATOM 2387 O O . PHE A 1 298 ? 35.021 -10.531 -8.514 1.00 88.44 298 PHE A O 1
ATOM 2394 N N . LEU A 1 299 ? 33.925 -10.473 -10.468 1.00 89.44 299 LEU A N 1
ATOM 2395 C CA . LEU A 1 299 ? 35.021 -10.997 -11.279 1.00 89.44 299 LEU A CA 1
ATOM 2396 C C . LEU A 1 299 ? 36.013 -9.915 -11.736 1.00 89.44 299 LEU A C 1
ATOM 2398 O O . LEU A 1 299 ? 36.886 -10.235 -12.528 1.00 89.44 299 LEU A O 1
ATOM 2402 N N . GLU A 1 300 ? 35.881 -8.652 -11.316 1.00 89.75 300 GLU A N 1
ATOM 2403 C CA . GLU A 1 300 ? 36.734 -7.534 -11.771 1.00 89.75 300 GLU A CA 1
ATOM 2404 C C . GLU A 1 300 ? 36.799 -7.403 -13.309 1.00 89.75 300 GLU A C 1
ATOM 2406 O O . GLU A 1 300 ? 37.794 -6.990 -13.915 1.00 89.75 300 GLU A O 1
ATOM 2411 N N . ALA A 1 301 ? 35.695 -7.767 -13.964 1.00 91.12 301 ALA A N 1
ATOM 2412 C CA . ALA A 1 301 ? 35.582 -7.804 -15.414 1.00 91.12 301 ALA A CA 1
ATOM 2413 C C . ALA A 1 301 ? 35.266 -6.432 -16.033 1.00 91.12 301 ALA A C 1
ATOM 2415 O O . ALA A 1 301 ? 35.135 -6.332 -17.254 1.00 91.12 301 ALA A O 1
ATOM 2416 N N . LEU A 1 302 ? 35.088 -5.399 -15.206 1.00 92.69 302 LEU A N 1
ATOM 2417 C CA . LEU A 1 302 ? 34.621 -4.067 -15.583 1.00 92.69 302 LEU A CA 1
ATOM 2418 C C . LEU A 1 302 ? 35.681 -3.025 -15.255 1.00 92.69 302 LEU A C 1
ATOM 2420 O O . LEU A 1 302 ? 36.213 -3.010 -14.149 1.00 92.69 302 LEU A O 1
ATOM 2424 N N . GLU A 1 303 ? 35.947 -2.141 -16.209 1.00 92.75 303 GLU A N 1
ATOM 2425 C CA . GLU A 1 303 ? 36.682 -0.905 -15.947 1.00 92.75 303 GLU A CA 1
ATOM 2426 C C . GLU A 1 303 ? 35.772 0.117 -15.267 1.00 92.75 303 GLU A C 1
ATOM 2428 O O . GLU A 1 303 ? 36.153 0.691 -14.253 1.00 92.75 303 GLU A O 1
ATOM 2433 N N . TRP A 1 304 ? 34.540 0.259 -15.768 1.00 92.94 304 TRP A N 1
ATOM 2434 C CA . TRP A 1 304 ? 33.502 1.054 -15.116 1.00 92.94 304 TRP A CA 1
ATOM 2435 C C . TRP A 1 304 ? 32.215 0.260 -14.950 1.00 92.94 304 TRP A C 1
ATOM 2437 O O . TRP A 1 304 ? 31.657 -0.282 -15.910 1.00 92.94 304 TRP A O 1
ATOM 2447 N N . LEU A 1 305 ? 31.717 0.256 -13.717 1.00 93.62 305 LEU A N 1
ATOM 2448 C CA . LEU A 1 305 ? 30.333 -0.060 -13.403 1.00 93.62 305 LEU A CA 1
ATOM 2449 C C . LEU A 1 305 ? 29.607 1.260 -13.147 1.00 93.62 305 LEU A C 1
ATOM 2451 O O . LEU A 1 305 ? 29.817 1.875 -12.108 1.00 93.62 305 LEU A O 1
ATOM 2455 N N . VAL A 1 306 ? 28.768 1.697 -14.081 1.00 92.19 306 VAL A N 1
ATOM 2456 C CA . VAL A 1 306 ? 27.995 2.933 -13.925 1.00 92.19 306 VAL A CA 1
ATOM 2457 C C . VAL A 1 306 ? 26.668 2.608 -13.250 1.00 92.19 306 VAL A C 1
ATOM 2459 O O . VAL A 1 306 ? 25.884 1.812 -13.772 1.00 92.19 306 VAL A O 1
ATOM 2462 N N . VAL A 1 307 ? 26.405 3.230 -12.102 1.00 89.25 307 VAL A N 1
ATOM 2463 C CA . VAL A 1 307 ? 25.157 3.092 -11.340 1.00 89.25 307 VAL A CA 1
ATOM 2464 C C . VAL A 1 307 ? 24.382 4.402 -11.315 1.00 89.25 307 VAL A C 1
ATOM 2466 O O . VAL A 1 307 ? 24.946 5.492 -11.352 1.00 89.25 307 VAL A O 1
ATOM 2469 N N . ARG A 1 308 ? 23.055 4.282 -11.245 1.00 81.38 308 ARG A N 1
ATOM 2470 C CA . ARG A 1 308 ? 22.115 5.415 -11.312 1.00 81.38 308 ARG A CA 1
ATOM 2471 C C . ARG A 1 308 ? 21.475 5.757 -9.972 1.00 81.38 308 ARG A C 1
ATOM 2473 O O . ARG A 1 308 ? 20.619 6.627 -9.906 1.00 81.38 308 ARG A O 1
ATOM 2480 N N . SER A 1 309 ? 21.895 5.077 -8.907 1.00 75.56 309 SER A N 1
ATOM 2481 C CA . SER A 1 309 ? 21.428 5.302 -7.544 1.00 75.56 309 SER A CA 1
ATOM 2482 C C . SER A 1 309 ? 22.603 5.619 -6.636 1.00 75.56 309 SER A C 1
ATOM 2484 O O . SER A 1 309 ? 23.556 4.839 -6.547 1.00 75.56 309 SER A O 1
ATOM 2486 N N . GLN A 1 310 ? 22.495 6.730 -5.908 1.00 75.06 310 GLN A N 1
ATOM 2487 C CA . GLN A 1 310 ? 23.474 7.105 -4.891 1.00 75.06 310 GLN A CA 1
ATOM 2488 C C . GLN A 1 310 ? 23.574 6.037 -3.793 1.00 75.06 310 GLN A C 1
ATOM 2490 O O . GLN A 1 310 ? 24.650 5.784 -3.259 1.00 75.06 310 GLN A O 1
ATOM 2495 N N . ILE A 1 311 ? 22.460 5.362 -3.485 1.00 71.38 311 ILE A N 1
ATOM 2496 C CA . ILE A 1 311 ? 22.430 4.265 -2.511 1.00 71.38 311 ILE A CA 1
ATOM 2497 C C . ILE A 1 311 ? 23.338 3.127 -2.988 1.00 71.38 311 ILE A C 1
ATOM 2499 O O . ILE A 1 311 ? 24.154 2.632 -2.214 1.00 71.38 311 ILE A O 1
ATOM 2503 N N . LEU A 1 312 ? 23.241 2.739 -4.264 1.00 77.31 312 LEU A N 1
ATOM 2504 C CA . LEU A 1 312 ? 24.097 1.698 -4.835 1.00 77.31 312 LEU A CA 1
ATOM 2505 C C . LEU A 1 312 ? 25.569 2.103 -4.848 1.00 77.31 312 LEU A C 1
ATOM 2507 O O . LEU A 1 312 ? 26.407 1.292 -4.471 1.00 77.31 312 LEU A O 1
ATOM 2511 N N . ALA A 1 313 ? 25.883 3.342 -5.219 1.00 83.62 313 ALA A N 1
ATOM 2512 C CA . ALA A 1 313 ? 27.260 3.835 -5.205 1.00 83.62 313 ALA A CA 1
ATOM 2513 C C . ALA A 1 313 ? 27.885 3.767 -3.800 1.00 83.62 313 ALA A C 1
ATOM 2515 O O . ALA A 1 313 ? 29.037 3.375 -3.646 1.00 83.62 313 ALA A O 1
ATOM 2516 N N . ASN A 1 314 ? 27.097 4.037 -2.754 1.00 80.88 314 ASN A N 1
ATOM 2517 C CA . ASN A 1 314 ? 27.560 3.917 -1.371 1.00 80.88 314 ASN A CA 1
ATOM 2518 C C . ASN A 1 314 ? 27.840 2.459 -0.957 1.00 80.88 314 ASN A C 1
ATOM 2520 O O . ASN A 1 314 ? 28.721 2.216 -0.134 1.00 80.88 314 ASN A O 1
ATOM 2524 N N . PHE A 1 315 ? 27.095 1.487 -1.498 1.00 81.12 315 PHE A N 1
ATOM 2525 C CA . PHE A 1 315 ? 27.318 0.061 -1.225 1.00 81.12 315 PHE A CA 1
ATOM 2526 C C . PHE A 1 315 ? 28.435 -0.558 -2.078 1.00 81.12 315 PHE A C 1
ATOM 2528 O O . PHE A 1 315 ? 29.033 -1.549 -1.659 1.00 81.12 315 PHE A O 1
ATOM 2535 N N . TYR A 1 316 ? 28.716 0.006 -3.254 1.00 82.75 316 TYR A N 1
ATOM 2536 C CA . TYR A 1 316 ? 29.687 -0.506 -4.221 1.00 82.75 316 TYR A CA 1
ATOM 2537 C C . TYR A 1 316 ? 30.730 0.578 -4.547 1.00 82.75 316 TYR A C 1
ATOM 2539 O O . TYR A 1 316 ? 30.559 1.307 -5.520 1.00 82.75 316 TYR A O 1
ATOM 2547 N N . PRO A 1 317 ? 31.833 0.677 -3.781 1.00 74.06 317 PRO A N 1
ATOM 2548 C CA . PRO A 1 317 ? 32.761 1.812 -3.855 1.00 74.06 317 PRO A CA 1
ATOM 2549 C C . PRO A 1 317 ? 33.529 1.948 -5.182 1.00 74.06 317 PRO A C 1
ATOM 2551 O O . PRO A 1 317 ? 34.038 3.025 -5.464 1.00 74.06 317 PRO A O 1
ATOM 2554 N N . ASN A 1 318 ? 33.601 0.894 -6.007 1.00 80.50 318 ASN A N 1
ATOM 2555 C CA . ASN A 1 318 ? 34.205 0.963 -7.350 1.00 80.50 318 ASN A CA 1
ATOM 2556 C C . ASN A 1 318 ? 33.158 1.191 -8.461 1.00 80.50 318 ASN A C 1
ATOM 2558 O O . ASN A 1 318 ? 33.462 1.007 -9.639 1.00 80.50 318 ASN A O 1
ATOM 2562 N N . ALA A 1 319 ? 31.909 1.491 -8.099 1.00 87.94 319 ALA A N 1
ATOM 2563 C CA . ALA A 1 319 ? 30.872 1.870 -9.045 1.00 87.94 319 ALA A CA 1
ATOM 2564 C C . ALA A 1 319 ? 30.808 3.395 -9.159 1.00 87.94 319 ALA A C 1
ATOM 2566 O O . ALA A 1 319 ? 30.779 4.098 -8.151 1.00 87.94 319 ALA A O 1
ATOM 2567 N N . GLU A 1 320 ? 30.737 3.897 -10.386 1.00 90.56 320 GLU A N 1
ATOM 2568 C CA . GLU A 1 320 ? 30.622 5.325 -10.650 1.00 90.56 320 GLU A CA 1
ATOM 2569 C C . GLU A 1 320 ? 29.152 5.738 -10.634 1.00 90.56 320 GLU A C 1
ATOM 2571 O O . GLU A 1 320 ? 28.331 5.194 -11.381 1.00 90.56 320 GLU A O 1
ATOM 2576 N N . TYR A 1 321 ? 28.817 6.715 -9.794 1.00 88.50 321 TYR A N 1
ATOM 2577 C CA . TYR A 1 321 ? 27.491 7.314 -9.799 1.00 88.50 321 TYR A CA 1
ATOM 2578 C C . TYR A 1 321 ? 27.399 8.373 -10.891 1.00 88.50 321 TYR A C 1
ATOM 2580 O O . TYR A 1 321 ? 28.008 9.436 -10.794 1.00 88.50 321 TYR A O 1
ATOM 2588 N N . VAL A 1 322 ? 26.572 8.110 -11.899 1.00 84.56 322 VAL A N 1
ATOM 2589 C CA . VAL A 1 322 ? 26.203 9.126 -12.881 1.00 84.56 322 VAL A CA 1
ATOM 2590 C C . VAL A 1 322 ? 24.739 9.458 -12.686 1.00 84.56 322 VAL A C 1
ATOM 2592 O O . VAL A 1 322 ? 23.857 8.633 -12.928 1.00 84.56 322 VAL A O 1
ATOM 2595 N N . ASP A 1 323 ? 24.498 10.684 -12.244 1.00 74.38 323 ASP A N 1
ATOM 2596 C CA . ASP A 1 323 ? 23.158 11.194 -12.021 1.00 74.38 323 ASP A CA 1
ATOM 2597 C C . ASP A 1 323 ? 22.346 11.200 -13.322 1.00 74.38 323 ASP A C 1
ATOM 2599 O O . ASP A 1 323 ? 22.846 11.539 -14.400 1.00 74.38 323 ASP A O 1
ATOM 2603 N N . THR A 1 324 ? 21.071 10.845 -13.214 1.00 64.81 324 THR A N 1
ATOM 2604 C CA . THR A 1 324 ? 20.141 11.043 -14.325 1.00 64.81 324 THR A CA 1
ATOM 2605 C C . THR A 1 324 ? 19.830 12.523 -14.373 1.00 64.81 324 THR A C 1
ATOM 2607 O O . THR A 1 324 ? 19.607 13.112 -13.321 1.00 64.81 324 THR A O 1
ATOM 2610 N N . GLU A 1 325 ? 19.821 13.147 -15.555 1.00 54.41 325 GLU A N 1
ATOM 2611 C CA . GLU A 1 325 ? 19.213 14.473 -15.711 1.00 54.41 325 GLU A CA 1
ATOM 2612 C C . GLU A 1 325 ? 17.715 14.349 -15.428 1.00 54.41 325 GLU A C 1
ATOM 2614 O O . GLU A 1 325 ? 16.864 14.250 -16.302 1.00 54.41 325 GLU A O 1
ATOM 2619 N N . SER A 1 326 ? 17.409 14.255 -14.147 1.00 43.94 326 SER A N 1
ATOM 2620 C CA . SER A 1 326 ? 16.127 14.548 -13.589 1.00 43.94 326 SER A CA 1
ATOM 2621 C C . SER A 1 326 ? 16.171 16.051 -13.388 1.00 43.94 326 SER A C 1
ATOM 2623 O O . SER A 1 326 ? 17.023 16.597 -12.683 1.00 43.94 326 SER A O 1
ATOM 2625 N N . LEU A 1 327 ? 15.245 16.738 -14.042 1.00 38.69 327 LEU A N 1
ATOM 2626 C CA . LEU A 1 327 ? 14.589 17.854 -13.393 1.00 38.69 327 LEU A CA 1
ATOM 2627 C C . LEU A 1 327 ? 14.085 17.288 -12.059 1.00 38.69 327 LEU A C 1
ATOM 2629 O O . LEU A 1 327 ? 12.979 16.766 -11.988 1.00 38.69 327 LEU A O 1
ATOM 2633 N N . ILE A 1 328 ? 14.936 17.286 -11.030 1.00 36.00 328 ILE A N 1
ATOM 2634 C CA . ILE A 1 328 ? 14.508 17.082 -9.653 1.00 36.00 328 ILE A CA 1
ATOM 2635 C C . ILE A 1 328 ? 13.773 18.375 -9.310 1.00 36.00 328 ILE A C 1
ATOM 2637 O O . ILE A 1 328 ? 14.277 19.241 -8.604 1.00 36.00 328 ILE A O 1
ATOM 2641 N N . SER A 1 329 ? 12.566 18.541 -9.845 1.00 30.95 329 SER A N 1
ATOM 2642 C CA . SER A 1 329 ? 11.510 18.915 -8.929 1.00 30.95 329 SER A CA 1
ATOM 2643 C C . SER A 1 329 ? 11.520 17.814 -7.879 1.00 30.95 329 SER A C 1
ATOM 2645 O O . SER A 1 329 ? 11.517 16.635 -8.246 1.00 30.95 329 SER A O 1
ATOM 2647 N N . GLU A 1 330 ? 11.640 18.193 -6.606 1.00 30.53 330 GLU A N 1
ATOM 2648 C CA . GLU A 1 330 ? 11.397 17.312 -5.460 1.00 30.53 330 GLU A CA 1
ATOM 2649 C C . GLU A 1 330 ? 10.329 16.276 -5.812 1.00 30.53 330 GLU A C 1
ATOM 2651 O O . GLU A 1 330 ? 9.398 16.668 -6.525 1.00 30.53 330 GLU A O 1
ATOM 2656 N N . PRO A 1 331 ? 10.456 15.003 -5.368 1.00 35.19 331 PRO A N 1
ATOM 2657 C CA . PRO A 1 331 ? 9.504 13.950 -5.709 1.00 35.19 331 PRO A CA 1
ATOM 2658 C C . PRO A 1 331 ? 8.112 14.554 -5.678 1.00 35.19 331 PRO A C 1
ATOM 2660 O O . PRO A 1 331 ? 7.652 15.000 -4.625 1.00 35.19 331 PRO A O 1
ATOM 2663 N N . HIS A 1 332 ? 7.508 14.708 -6.861 1.00 37.25 332 HIS A N 1
ATOM 2664 C CA . HIS A 1 332 ? 6.188 15.290 -6.985 1.00 37.25 332 HIS A CA 1
ATOM 2665 C C . HIS A 1 332 ? 5.224 14.220 -6.478 1.00 37.25 332 HIS A C 1
ATOM 2667 O O . HIS A 1 332 ? 4.434 13.651 -7.220 1.00 37.25 332 HIS A O 1
ATOM 2673 N N . HIS A 1 333 ? 5.222 14.010 -5.166 1.00 43.94 333 HIS A N 1
ATOM 2674 C CA . HIS A 1 333 ? 4.090 13.541 -4.395 1.00 43.94 333 HIS A CA 1
ATOM 2675 C C . HIS A 1 333 ? 2.978 14.614 -4.437 1.00 43.94 333 HIS A C 1
ATOM 2677 O O . HIS A 1 333 ? 2.332 14.917 -3.443 1.00 43.94 333 HIS A O 1
ATOM 2683 N N . GLN A 1 334 ? 2.734 15.231 -5.603 1.00 40.28 334 GLN A N 1
ATOM 2684 C CA . GLN A 1 334 ? 1.618 16.150 -5.826 1.00 40.28 334 GLN A CA 1
ATOM 2685 C C . GLN A 1 334 ? 0.270 15.437 -5.642 1.00 40.28 334 GLN A C 1
ATOM 2687 O O . GLN A 1 334 ? -0.735 16.099 -5.410 1.00 40.28 334 GLN A O 1
ATOM 2692 N N . ASP A 1 335 ? 0.263 14.099 -5.653 1.00 45.03 335 ASP A N 1
ATOM 2693 C CA . ASP A 1 335 ? -0.909 13.272 -5.370 1.00 45.03 335 ASP A CA 1
ATOM 2694 C C . ASP A 1 335 ? -1.043 12.878 -3.874 1.00 45.03 335 ASP A C 1
ATOM 2696 O O . ASP A 1 335 ? -1.895 12.052 -3.537 1.00 45.03 335 ASP A O 1
ATOM 2700 N N . GLU A 1 336 ? -0.242 13.452 -2.957 1.00 48.25 336 GLU A N 1
ATOM 2701 C CA . GLU A 1 336 ? -0.400 13.277 -1.495 1.00 48.25 336 GLU A CA 1
ATOM 2702 C C . GLU A 1 336 ? -1.434 14.216 -0.856 1.00 48.25 336 GLU A C 1
ATOM 2704 O O . GLU A 1 336 ? -1.781 14.048 0.315 1.00 48.25 336 GLU A O 1
ATOM 2709 N N . GLN A 1 337 ? -1.960 15.192 -1.601 1.00 47.50 337 GLN A N 1
ATOM 2710 C CA . GLN A 1 337 ? -3.035 16.039 -1.093 1.00 47.50 337 GLN A CA 1
ATOM 2711 C C . GLN A 1 337 ? -4.344 15.229 -1.051 1.00 47.50 337 GLN A C 1
ATOM 2713 O O . GLN A 1 337 ? -4.736 14.652 -2.076 1.00 47.50 337 GLN A O 1
ATOM 2718 N N . PRO A 1 338 ? -5.036 15.165 0.104 1.00 53.38 338 PRO A N 1
ATOM 2719 C CA . PRO A 1 338 ? -6.329 14.503 0.202 1.00 53.38 338 PRO A CA 1
ATOM 2720 C C . PRO A 1 338 ? -7.271 15.118 -0.834 1.00 53.38 338 PRO A C 1
ATOM 2722 O O . PRO A 1 338 ? -7.526 16.319 -0.836 1.00 53.38 338 PRO A O 1
ATOM 2725 N N . THR A 1 339 ? -7.713 14.298 -1.784 1.00 60.44 339 THR A N 1
ATOM 2726 C CA . THR A 1 339 ? -8.570 14.736 -2.885 1.00 60.44 339 THR A CA 1
ATOM 2727 C C . THR A 1 339 ? -9.998 14.304 -2.590 1.00 60.44 339 THR A C 1
ATOM 2729 O O . THR A 1 339 ? -10.238 13.147 -2.238 1.00 60.44 339 THR A O 1
ATOM 2732 N N . GLU A 1 340 ? -10.940 15.224 -2.755 1.00 67.25 340 GLU A N 1
ATOM 2733 C CA . GLU A 1 340 ? -12.369 14.932 -2.742 1.00 67.25 340 GLU A CA 1
ATOM 2734 C C . GLU A 1 340 ? -12.849 14.755 -4.186 1.00 67.25 340 GLU A C 1
ATOM 2736 O O . GLU A 1 340 ? -12.717 15.657 -5.014 1.00 67.25 340 GLU A O 1
ATOM 2741 N N . ILE A 1 341 ? -13.384 13.575 -4.504 1.00 65.50 341 ILE A N 1
ATOM 2742 C CA . ILE A 1 341 ? -14.004 13.300 -5.805 1.00 65.50 341 ILE A CA 1
ATOM 2743 C C . ILE A 1 341 ? -15.480 12.992 -5.581 1.00 65.50 341 ILE A C 1
ATOM 2745 O O . ILE A 1 341 ? -15.840 11.999 -4.944 1.00 65.50 341 ILE A O 1
ATOM 2749 N N . LEU A 1 342 ? -16.336 13.842 -6.149 1.00 64.31 342 LEU A N 1
ATOM 2750 C CA . LEU A 1 342 ? -17.790 13.730 -6.070 1.00 64.31 342 LEU A CA 1
ATOM 2751 C C . LEU A 1 342 ? -18.348 13.243 -7.402 1.00 64.31 342 LEU A C 1
ATOM 2753 O O . LEU A 1 342 ? -18.177 13.906 -8.423 1.00 64.31 342 LEU A O 1
ATOM 2757 N N . LYS A 1 343 ? -19.064 12.114 -7.395 1.00 57.81 343 LYS A N 1
ATOM 2758 C CA . LYS A 1 343 ? -19.753 11.592 -8.586 1.00 57.81 343 LYS A CA 1
ATOM 2759 C C . LYS A 1 343 ? -21.277 11.651 -8.411 1.00 57.81 343 LYS A C 1
ATOM 2761 O O . LYS A 1 343 ? -21.998 10.691 -8.663 1.00 57.81 343 LYS A O 1
ATOM 2766 N N . GLY A 1 344 ? -21.768 12.800 -7.939 1.00 62.44 344 GLY A N 1
ATOM 2767 C CA . GLY A 1 344 ? -23.196 13.094 -7.765 1.00 62.44 344 GLY A CA 1
ATOM 2768 C C . GLY A 1 344 ? -23.793 12.619 -6.431 1.00 62.44 344 GLY A C 1
ATOM 2769 O O . GLY A 1 344 ? -23.089 12.473 -5.440 1.00 62.44 344 GLY A O 1
ATOM 2770 N N . GLN A 1 345 ? -25.112 12.385 -6.396 1.00 67.56 345 GLN A N 1
ATOM 2771 C CA . GLN A 1 345 ? -25.854 11.982 -5.181 1.00 67.56 345 GLN A CA 1
ATOM 2772 C C . GLN A 1 345 ? -25.686 10.493 -4.802 1.00 67.56 345 GLN A C 1
ATOM 2774 O O . GLN A 1 345 ? -26.280 10.017 -3.834 1.00 67.56 345 GLN A O 1
ATOM 2779 N N . GLU A 1 346 ? -24.905 9.723 -5.560 1.00 82.38 346 GLU A N 1
ATOM 2780 C CA . GLU A 1 346 ? -24.750 8.282 -5.330 1.00 82.38 346 GLU A CA 1
ATOM 2781 C C . GLU A 1 346 ? -23.520 7.960 -4.478 1.00 82.38 346 GLU A C 1
ATOM 2783 O O . GLU A 1 346 ? -23.618 7.174 -3.531 1.00 82.38 346 GLU A O 1
ATOM 2788 N N . ILE A 1 347 ? -22.376 8.579 -4.786 1.00 89.31 347 ILE A N 1
ATOM 2789 C CA . ILE A 1 347 ? -21.095 8.237 -4.172 1.00 89.31 347 ILE A CA 1
ATOM 2790 C C . ILE A 1 347 ? -20.137 9.430 -4.053 1.00 89.31 347 ILE A C 1
ATOM 2792 O O . ILE A 1 347 ? -20.008 10.239 -4.975 1.00 89.31 347 ILE A O 1
ATOM 2796 N N . ALA A 1 348 ? -19.419 9.486 -2.930 1.00 89.94 348 ALA A N 1
ATOM 2797 C CA . ALA A 1 348 ? -18.258 10.351 -2.719 1.00 89.94 348 ALA A CA 1
ATOM 2798 C C . ALA A 1 348 ? -17.018 9.526 -2.356 1.00 89.94 348 ALA A C 1
ATOM 2800 O O . ALA A 1 348 ? -17.125 8.543 -1.620 1.00 89.94 348 ALA A O 1
ATOM 2801 N N . LEU A 1 349 ? -15.851 9.942 -2.849 1.00 90.94 349 LEU A N 1
ATOM 2802 C CA . LEU A 1 349 ? -14.543 9.404 -2.477 1.00 90.94 349 LEU A CA 1
ATOM 2803 C C . LEU A 1 349 ? -13.737 10.488 -1.753 1.00 90.94 349 LEU A C 1
ATOM 2805 O O . LEU A 1 349 ? -13.506 11.559 -2.313 1.00 90.94 349 LEU A O 1
ATOM 2809 N N . LEU A 1 350 ? -13.295 10.188 -0.534 1.00 91.06 350 LEU A N 1
ATOM 2810 C CA . LEU A 1 350 ? -12.465 11.050 0.305 1.00 91.06 350 LEU A CA 1
ATOM 2811 C C . LEU A 1 350 ? -11.145 10.340 0.603 1.00 91.06 350 LEU A C 1
ATOM 2813 O O . LEU A 1 350 ? -11.147 9.294 1.250 1.00 91.06 350 LEU A O 1
ATOM 2817 N N . SER A 1 351 ? -10.017 10.889 0.159 1.00 88.94 351 SER A N 1
ATOM 2818 C CA . SER A 1 351 ? -8.699 10.339 0.503 1.00 88.94 351 SER A CA 1
ATOM 2819 C C . SER A 1 351 ? -8.203 10.867 1.849 1.00 88.94 351 SER A C 1
ATOM 2821 O O . SER A 1 351 ? -8.362 12.047 2.153 1.00 88.94 351 SER A O 1
ATOM 2823 N N . THR A 1 352 ? -7.557 10.015 2.646 1.00 89.81 352 THR A N 1
ATOM 2824 C CA . THR A 1 352 ? -6.914 10.418 3.908 1.00 89.81 352 THR A CA 1
ATOM 2825 C C . THR A 1 352 ? -5.399 10.586 3.749 1.00 89.81 352 THR A C 1
ATOM 2827 O O . THR A 1 352 ? -4.788 9.874 2.950 1.00 89.81 352 THR A O 1
ATOM 2830 N N . PRO A 1 353 ? -4.763 11.497 4.511 1.00 88.62 353 PRO A N 1
ATOM 2831 C CA . PRO A 1 353 ? -3.320 11.732 4.428 1.00 88.62 353 PRO A CA 1
ATOM 2832 C C . PRO A 1 353 ? -2.500 10.581 5.036 1.00 88.62 353 PRO A C 1
ATOM 2834 O O . PRO A 1 353 ? -3.050 9.629 5.604 1.00 88.62 353 PRO A O 1
ATOM 2837 N N . ALA A 1 354 ? -1.169 10.689 4.939 1.00 85.00 354 ALA A N 1
ATOM 2838 C CA . ALA A 1 354 ? -0.224 9.706 5.473 1.00 85.00 354 ALA A CA 1
ATOM 2839 C C . ALA A 1 354 ? -0.346 9.494 6.991 1.00 85.00 354 ALA A C 1
ATOM 2841 O O . ALA A 1 354 ? -0.297 8.351 7.447 1.00 85.00 354 ALA A O 1
ATOM 2842 N N . ASP A 1 355 ? -0.567 10.564 7.757 1.00 84.81 355 ASP A N 1
ATOM 2843 C CA . ASP A 1 355 ? -0.825 10.492 9.196 1.00 84.81 355 ASP A CA 1
ATOM 2844 C C . ASP A 1 355 ? -2.247 10.953 9.525 1.00 84.81 355 ASP A C 1
ATOM 2846 O O . ASP A 1 355 ? -2.589 12.131 9.384 1.00 84.81 355 ASP A O 1
ATOM 2850 N N . LEU A 1 356 ? -3.089 10.024 9.985 1.00 88.31 356 LEU A N 1
ATOM 2851 C CA . LEU A 1 356 ? -4.437 10.343 10.445 1.00 88.31 356 LEU A CA 1
ATOM 2852 C C . LEU A 1 356 ? -4.420 10.660 11.947 1.00 88.31 356 LEU A C 1
ATOM 2854 O O . LEU A 1 356 ? -4.717 9.809 12.791 1.00 88.31 356 LEU A O 1
ATOM 2858 N N . GLY A 1 357 ? -4.054 11.906 12.249 1.00 87.75 357 GLY A N 1
ATOM 2859 C CA . GLY A 1 357 ? -4.076 12.499 13.585 1.00 87.75 357 GLY A CA 1
ATOM 2860 C C . GLY A 1 357 ? -5.303 13.382 13.855 1.00 87.75 357 GLY A C 1
ATOM 2861 O O . GLY A 1 357 ? -6.306 13.339 13.147 1.00 87.75 357 GLY A O 1
ATOM 2862 N N . MET A 1 358 ? -5.210 14.248 14.871 1.00 86.25 358 MET A N 1
ATOM 2863 C CA . MET A 1 358 ? -6.307 15.142 15.282 1.00 86.25 358 MET A CA 1
ATOM 2864 C C . MET A 1 358 ? -6.727 16.127 14.180 1.00 86.25 358 MET A C 1
ATOM 2866 O O . MET A 1 358 ? -7.917 16.265 13.912 1.00 86.25 358 MET A O 1
ATOM 2870 N N . LYS A 1 359 ? -5.762 16.806 13.543 1.00 87.62 359 LYS A N 1
ATOM 2871 C CA . LYS A 1 359 ? -6.033 17.812 12.504 1.00 87.62 359 LYS A CA 1
ATOM 2872 C C . LYS A 1 359 ? -6.722 17.182 11.289 1.00 87.62 359 LYS A C 1
ATOM 2874 O O . LYS A 1 359 ? -7.831 17.574 10.952 1.00 87.62 359 LYS A O 1
ATOM 2879 N N . ALA A 1 360 ? -6.101 16.152 10.715 1.00 87.56 360 ALA A N 1
ATOM 2880 C CA . ALA A 1 360 ? -6.650 15.415 9.579 1.00 87.56 360 ALA A CA 1
ATOM 2881 C C . ALA A 1 360 ? -8.009 14.767 9.903 1.00 87.56 360 ALA A C 1
ATOM 2883 O O . ALA A 1 360 ? -8.896 14.710 9.057 1.00 87.56 360 ALA A O 1
ATOM 2884 N N . GLY A 1 361 ? -8.199 14.305 11.143 1.00 89.56 361 GLY A N 1
ATOM 2885 C CA . GLY A 1 361 ? -9.474 13.769 11.606 1.00 89.56 361 GLY A CA 1
ATOM 2886 C C . GLY A 1 361 ? -10.604 14.806 11.643 1.00 89.56 361 GLY A C 1
ATOM 2887 O O . GLY A 1 361 ? -11.731 14.490 11.263 1.00 89.56 361 GLY A O 1
ATOM 2888 N N . LEU A 1 362 ? -10.312 16.039 12.069 1.00 89.75 362 LEU A N 1
ATOM 2889 C CA . LEU A 1 362 ? -11.272 17.148 12.025 1.00 89.75 362 LEU A CA 1
ATOM 2890 C C . LEU A 1 362 ? -11.613 17.528 10.578 1.00 89.75 362 LEU A C 1
ATOM 2892 O O . LEU A 1 362 ? -12.789 17.608 10.245 1.00 89.75 362 LEU A O 1
ATOM 2896 N N . GLU A 1 363 ? -10.606 17.655 9.709 1.00 90.50 363 GLU A N 1
ATOM 2897 C CA . GLU A 1 363 ? -10.791 17.962 8.280 1.00 90.50 363 GLU A CA 1
ATOM 2898 C C . GLU A 1 363 ? -11.664 16.911 7.571 1.00 90.50 363 GLU A C 1
ATOM 2900 O O . GLU A 1 363 ? -12.579 17.255 6.818 1.00 90.50 363 GLU A O 1
ATOM 2905 N N . LEU A 1 364 ? -11.442 15.623 7.859 1.00 90.38 364 LEU A N 1
ATOM 2906 C CA . LEU A 1 364 ? -12.268 14.529 7.344 1.00 90.38 364 LEU A CA 1
ATOM 2907 C C . LEU A 1 364 ? -13.724 14.652 7.810 1.00 90.38 364 LEU A C 1
ATOM 2909 O O . LEU A 1 364 ? -14.653 14.498 7.016 1.00 90.38 364 LEU A O 1
ATOM 2913 N N . GLN A 1 365 ? -13.932 14.929 9.099 1.00 89.44 365 GLN A N 1
ATOM 2914 C CA . GLN A 1 365 ? -15.274 15.093 9.644 1.00 89.44 365 GLN A CA 1
ATOM 2915 C C . GLN A 1 365 ? -15.990 16.296 9.018 1.00 89.44 365 GLN A C 1
ATOM 2917 O O . GLN A 1 365 ? -17.176 16.196 8.700 1.00 89.44 365 GLN A O 1
ATOM 2922 N N . ASP A 1 366 ? -15.294 17.419 8.857 1.00 90.25 366 ASP A N 1
ATOM 2923 C CA . ASP A 1 366 ? -15.852 18.633 8.265 1.00 90.25 366 ASP A CA 1
ATOM 2924 C C . ASP A 1 366 ? -16.224 18.410 6.795 1.00 90.25 366 ASP A C 1
ATOM 2926 O O . ASP A 1 366 ? -17.314 18.807 6.382 1.00 90.25 366 ASP A O 1
ATOM 2930 N N . SER A 1 367 ? -15.403 17.662 6.050 1.00 89.69 367 SER A N 1
ATOM 2931 C CA . SER A 1 367 ? -15.704 17.248 4.671 1.00 89.69 367 SER A CA 1
ATOM 2932 C C . SER A 1 367 ? -16.994 16.421 4.594 1.00 89.69 367 SER A C 1
ATOM 2934 O O . SER A 1 367 ? -17.856 16.671 3.760 1.00 89.69 367 SER A O 1
ATOM 2936 N N . ILE A 1 368 ? -17.198 15.479 5.521 1.00 90.25 368 ILE A N 1
ATOM 2937 C CA . ILE A 1 368 ? -18.426 14.664 5.557 1.00 90.25 368 ILE A CA 1
ATOM 2938 C C . ILE A 1 368 ? -19.646 15.497 5.974 1.00 90.25 368 ILE A C 1
ATOM 2940 O O . ILE A 1 368 ? -20.735 15.321 5.427 1.00 90.25 368 ILE A O 1
ATOM 2944 N N . LYS A 1 369 ? -19.489 16.415 6.934 1.00 90.69 369 LYS A N 1
ATOM 2945 C CA . LYS A 1 369 ? -20.567 17.327 7.351 1.00 90.69 369 LYS A CA 1
ATOM 2946 C C . LYS A 1 369 ? -20.977 18.282 6.231 1.00 90.69 369 LYS A C 1
ATOM 2948 O O . LYS A 1 369 ? -22.155 18.634 6.158 1.00 90.69 369 LYS A O 1
ATOM 2953 N N . ALA A 1 370 ? -20.044 18.670 5.360 1.00 89.56 370 ALA A N 1
ATOM 2954 C CA . ALA A 1 370 ? -20.308 19.547 4.222 1.00 89.56 370 ALA A CA 1
ATOM 2955 C C . ALA A 1 370 ? -21.321 18.958 3.222 1.00 89.56 370 ALA A C 1
ATOM 2957 O O . ALA A 1 370 ? -21.922 19.707 2.456 1.00 89.56 370 ALA A O 1
ATOM 2958 N N . PHE A 1 371 ? -21.588 17.646 3.270 1.00 88.06 371 PHE A N 1
ATOM 2959 C CA . PHE A 1 371 ? -22.628 17.007 2.460 1.00 88.06 371 PHE A CA 1
ATOM 2960 C C . PHE A 1 371 ? -24.068 17.310 2.900 1.00 88.06 371 PHE A C 1
ATOM 2962 O O . PHE A 1 371 ? -25.011 17.008 2.167 1.00 88.06 371 PHE A O 1
ATOM 2969 N N . TYR A 1 372 ? -24.286 17.906 4.072 1.00 83.75 372 TYR A N 1
ATOM 2970 C CA . TYR A 1 372 ? -25.623 18.335 4.482 1.00 83.75 372 TYR A CA 1
ATOM 2971 C C . TYR A 1 372 ? -26.143 19.479 3.579 1.00 83.75 372 TYR A C 1
ATOM 2973 O O . TYR A 1 372 ? -25.397 20.422 3.318 1.00 83.75 372 TYR A O 1
ATOM 2981 N N . PRO A 1 373 ? -27.419 19.476 3.129 1.00 79.81 373 PRO A N 1
ATOM 2982 C CA . PRO A 1 373 ? -28.510 18.570 3.510 1.00 79.81 373 PRO A CA 1
ATOM 2983 C C . PRO A 1 373 ? -28.675 17.325 2.623 1.00 79.81 373 PRO A C 1
ATOM 2985 O O . PRO A 1 373 ? -29.522 16.489 2.923 1.00 79.81 373 PRO A O 1
ATOM 2988 N N . SER A 1 374 ? -27.918 17.196 1.531 1.00 83.38 374 SER A N 1
ATOM 2989 C CA . SER A 1 374 ? -28.089 16.134 0.530 1.00 83.38 374 SER A CA 1
ATOM 2990 C C . SER A 1 374 ? -26.815 15.306 0.393 1.00 83.38 374 SER A C 1
ATOM 2992 O O . SER A 1 374 ? -26.001 15.550 -0.499 1.00 83.38 374 SER A O 1
ATOM 2994 N N . ALA A 1 375 ? -26.675 14.296 1.247 1.00 85.25 375 ALA A N 1
ATOM 2995 C CA . ALA A 1 375 ? -25.506 13.430 1.254 1.00 85.25 375 ALA A CA 1
ATOM 2996 C C . ALA A 1 375 ? -25.589 12.288 0.230 1.00 85.25 375 ALA A C 1
ATOM 2998 O O . ALA A 1 375 ? -26.686 11.831 -0.105 1.00 85.25 375 ALA A O 1
ATOM 2999 N N . PRO A 1 376 ? -24.440 11.801 -0.273 1.00 89.38 376 PRO A N 1
ATOM 3000 C CA . PRO A 1 376 ? -24.413 10.663 -1.180 1.00 89.38 376 PRO A CA 1
ATOM 3001 C C . PRO A 1 376 ? -24.851 9.381 -0.465 1.00 89.38 376 PRO A C 1
ATOM 3003 O O . PRO A 1 376 ? -24.592 9.207 0.725 1.00 89.38 376 PRO A O 1
ATOM 3006 N N . LYS A 1 377 ? -25.448 8.422 -1.183 1.00 89.81 377 LYS A N 1
ATOM 3007 C CA . LYS A 1 377 ? -25.818 7.113 -0.598 1.00 89.81 377 LYS A CA 1
ATOM 3008 C C . LYS A 1 377 ? -24.617 6.384 0.015 1.00 89.81 377 LYS A C 1
ATOM 3010 O O . LYS A 1 377 ? -24.773 5.637 0.984 1.00 89.81 377 LYS A O 1
ATOM 3015 N N . ARG A 1 378 ? -23.421 6.576 -0.551 1.00 91.25 378 ARG A N 1
ATOM 3016 C CA . ARG A 1 378 ? -22.179 5.951 -0.089 1.00 91.25 378 ARG A CA 1
ATOM 3017 C C . ARG A 1 378 ? -21.036 6.958 0.001 1.00 91.25 378 ARG A C 1
ATOM 3019 O O . ARG A 1 378 ? -20.801 7.722 -0.928 1.00 91.25 378 ARG A O 1
ATOM 3026 N N . ILE A 1 379 ? -20.289 6.908 1.096 1.00 92.94 379 ILE A N 1
ATOM 3027 C CA . ILE A 1 379 ? -19.056 7.673 1.289 1.00 92.94 379 ILE A CA 1
ATOM 3028 C C . ILE A 1 379 ? -17.918 6.665 1.408 1.00 92.94 379 ILE A C 1
ATOM 3030 O O . ILE A 1 379 ? -17.941 5.789 2.271 1.00 92.94 379 ILE A O 1
ATOM 3034 N N . VAL A 1 380 ? -16.936 6.768 0.525 1.00 93.31 380 VAL A N 1
ATOM 3035 C CA . VAL A 1 380 ? -15.746 5.925 0.520 1.00 93.31 380 VAL A CA 1
ATOM 3036 C C . VAL A 1 380 ? -14.582 6.720 1.094 1.00 93.31 380 VAL A C 1
ATOM 3038 O O . VAL A 1 380 ? -14.234 7.769 0.562 1.00 93.31 380 VAL A O 1
ATOM 3041 N N . ILE A 1 381 ? -13.967 6.213 2.159 1.00 93.94 381 ILE A N 1
ATOM 3042 C CA . ILE A 1 381 ? -12.714 6.736 2.705 1.00 93.94 381 ILE A CA 1
ATOM 3043 C C . ILE A 1 381 ? -11.566 5.921 2.106 1.00 93.94 381 ILE A C 1
ATOM 3045 O O . ILE A 1 381 ? -11.372 4.758 2.468 1.00 93.94 381 ILE A O 1
ATOM 3049 N N . ASP A 1 382 ? -10.806 6.520 1.194 1.00 93.06 382 ASP A N 1
ATOM 3050 C CA . ASP A 1 382 ? -9.611 5.917 0.612 1.00 93.06 382 ASP A CA 1
ATOM 3051 C C . ASP A 1 382 ? -8.391 6.143 1.508 1.00 93.06 382 ASP A C 1
ATOM 3053 O O . ASP A 1 382 ? -7.849 7.244 1.596 1.00 93.06 382 ASP A O 1
ATOM 3057 N N . MET A 1 383 ? -7.931 5.069 2.146 1.00 92.00 383 MET A N 1
ATOM 3058 C CA . MET A 1 383 ? -6.781 5.080 3.053 1.00 92.00 383 MET A CA 1
ATOM 3059 C C . MET A 1 383 ? -5.494 4.612 2.366 1.00 92.00 383 MET A C 1
ATOM 3061 O O . MET A 1 383 ? -4.586 4.106 3.025 1.00 92.00 383 MET A O 1
ATOM 3065 N N . SER A 1 384 ? -5.415 4.758 1.039 1.00 88.44 384 SER A N 1
ATOM 3066 C CA . SER A 1 384 ? -4.300 4.270 0.218 1.00 88.44 384 SER A CA 1
ATOM 3067 C C . SER A 1 384 ? -2.957 4.910 0.576 1.00 88.44 384 SER A C 1
ATOM 3069 O O . SER A 1 384 ? -1.919 4.264 0.401 1.00 88.44 384 SER A O 1
ATOM 3071 N N . LEU A 1 385 ? -2.990 6.150 1.077 1.00 85.38 385 LEU A N 1
ATOM 3072 C CA . LEU A 1 385 ? -1.835 6.928 1.526 1.00 85.38 385 LEU A CA 1
ATOM 3073 C C . LEU A 1 385 ? -1.574 6.799 3.029 1.00 85.38 385 LEU A C 1
ATOM 3075 O O . LEU A 1 385 ? -0.451 7.034 3.461 1.00 85.38 385 LEU A O 1
ATOM 3079 N N . THR A 1 386 ? -2.573 6.424 3.831 1.00 87.94 386 THR A N 1
ATOM 3080 C CA . THR A 1 386 ? -2.463 6.422 5.294 1.00 87.94 386 THR A CA 1
ATOM 3081 C C . THR A 1 386 ? -1.520 5.332 5.789 1.00 87.94 386 THR A C 1
ATOM 3083 O O . THR A 1 386 ? -1.738 4.139 5.571 1.00 87.94 386 THR A O 1
ATOM 3086 N N . GLN A 1 387 ? -0.472 5.752 6.492 1.00 84.06 387 GLN A N 1
ATOM 3087 C CA . GLN A 1 387 ? 0.578 4.914 7.067 1.00 84.06 387 GLN A CA 1
ATOM 3088 C C . GLN A 1 387 ? 0.429 4.805 8.585 1.00 84.06 387 GLN A C 1
ATOM 3090 O O . GLN A 1 387 ? 0.558 3.709 9.133 1.00 84.06 387 GLN A O 1
ATOM 3095 N N . SER A 1 388 ? 0.085 5.908 9.255 1.00 84.75 388 SER A N 1
ATOM 3096 C CA . SER A 1 388 ? -0.109 5.971 10.705 1.00 84.75 388 SER A CA 1
ATOM 3097 C C . SER A 1 388 ? -1.484 6.509 11.093 1.00 84.75 388 SER A C 1
ATOM 3099 O O . SER A 1 388 ? -2.128 7.259 10.359 1.00 84.75 388 SER A O 1
ATOM 3101 N N . MET A 1 389 ? -1.955 6.083 12.267 1.00 86.81 389 MET A N 1
ATOM 3102 C CA . MET A 1 389 ? -3.206 6.540 12.865 1.00 86.81 389 MET A CA 1
ATOM 3103 C C . MET A 1 389 ? -3.106 6.465 14.386 1.00 86.81 389 MET A C 1
ATOM 3105 O O . MET A 1 389 ? -2.695 5.438 14.934 1.00 86.81 389 MET A O 1
ATOM 3109 N N . ASN A 1 390 ? -3.506 7.540 15.061 1.00 87.94 390 ASN A N 1
ATOM 3110 C CA . ASN A 1 390 ? -3.581 7.601 16.519 1.00 87.94 390 ASN A CA 1
ATOM 3111 C C . ASN A 1 390 ? -5.035 7.476 17.017 1.00 87.94 390 ASN A C 1
ATOM 3113 O O . ASN A 1 390 ? -5.973 7.274 16.240 1.00 87.94 390 ASN A O 1
ATOM 3117 N N . SER A 1 391 ? -5.242 7.571 18.329 1.00 87.25 391 SER A N 1
ATOM 3118 C CA . SER A 1 391 ? -6.576 7.482 18.930 1.00 87.25 391 SER A CA 1
ATOM 3119 C C . SER A 1 391 ? -7.510 8.608 18.487 1.00 87.25 391 SER A C 1
ATOM 3121 O O . SER A 1 391 ? -8.692 8.343 18.277 1.00 87.25 391 SER A O 1
ATOM 3123 N N . ALA A 1 392 ? -7.005 9.826 18.262 1.00 88.62 392 ALA A N 1
ATOM 3124 C CA . ALA A 1 392 ? -7.803 10.915 17.697 1.00 88.62 392 ALA A CA 1
ATOM 3125 C C . ALA A 1 392 ? -8.269 10.605 16.269 1.00 88.62 392 ALA A C 1
ATOM 3127 O O . ALA A 1 392 ? -9.431 10.838 15.954 1.00 88.62 392 ALA A O 1
ATOM 3128 N N . GLY A 1 393 ? -7.409 10.020 15.429 1.00 90.81 393 GLY A N 1
ATOM 3129 C CA . GLY A 1 393 ? -7.783 9.545 14.095 1.00 90.81 393 GLY A CA 1
ATOM 3130 C C . GLY A 1 393 ? -8.873 8.472 14.136 1.00 90.81 393 GLY A C 1
ATOM 3131 O O . GLY A 1 393 ? -9.849 8.547 13.390 1.00 90.81 393 GLY A O 1
ATOM 3132 N N . LEU A 1 394 ? -8.776 7.515 15.067 1.00 91.69 394 LEU A N 1
ATOM 3133 C CA . LEU A 1 394 ? -9.838 6.525 15.303 1.00 91.69 394 LEU A CA 1
ATOM 3134 C C . LEU A 1 394 ? -11.144 7.170 15.775 1.00 91.69 394 LEU A C 1
ATOM 3136 O O . LEU A 1 394 ? -12.220 6.798 15.303 1.00 91.69 394 LEU A O 1
ATOM 3140 N N . GLY A 1 395 ? -11.056 8.144 16.681 1.00 91.38 395 GLY A N 1
ATOM 3141 C CA . GLY A 1 395 ? -12.199 8.921 17.147 1.00 91.38 395 GLY A CA 1
ATOM 3142 C C . GLY A 1 395 ? -12.858 9.710 16.023 1.00 91.38 395 GLY A C 1
ATOM 3143 O O . GLY A 1 395 ? -14.081 9.712 15.905 1.00 91.38 395 GLY A O 1
ATOM 3144 N N . ALA A 1 396 ? -12.059 10.310 15.142 1.00 92.12 396 ALA A N 1
ATOM 3145 C CA . ALA A 1 396 ? -12.537 11.005 13.959 1.00 92.12 396 ALA A CA 1
ATOM 3146 C C . ALA A 1 396 ? -13.272 10.067 12.998 1.00 92.12 396 ALA A C 1
ATOM 3148 O O . ALA A 1 396 ? -14.358 10.416 12.539 1.00 92.12 396 ALA A O 1
ATOM 3149 N N . LEU A 1 397 ? -12.754 8.859 12.747 1.00 93.56 397 LEU A N 1
ATOM 3150 C CA . LEU A 1 397 ? -13.451 7.842 11.950 1.00 93.56 397 LEU A CA 1
ATOM 3151 C C . LEU A 1 397 ? -14.764 7.404 12.604 1.00 93.56 397 LEU A C 1
ATOM 3153 O O . LEU A 1 397 ? -15.788 7.308 11.931 1.00 93.56 397 LEU A O 1
ATOM 3157 N N . PHE A 1 398 ? -14.758 7.178 13.918 1.00 92.19 398 PHE A N 1
ATOM 3158 C CA . PHE A 1 398 ? -15.956 6.796 14.661 1.00 92.19 398 PHE A CA 1
ATOM 3159 C C . PHE A 1 398 ? -17.039 7.879 14.599 1.00 92.19 398 PHE A C 1
ATOM 3161 O O . PHE A 1 398 ? -18.209 7.590 14.346 1.00 92.19 398 PHE A O 1
ATOM 3168 N N . GLN A 1 399 ? -16.662 9.143 14.785 1.00 91.31 399 GLN A N 1
ATOM 3169 C CA . GLN A 1 399 ? -17.607 10.245 14.661 1.00 91.31 399 GLN A CA 1
ATOM 3170 C C . GLN A 1 399 ? -18.055 10.459 13.215 1.00 91.31 399 GLN A C 1
ATOM 3172 O O . GLN A 1 399 ? -19.232 10.709 12.983 1.00 91.31 399 GLN A O 1
ATOM 3177 N N . SER A 1 400 ? -17.152 10.324 12.245 1.00 92.62 400 SER A N 1
ATOM 3178 C CA . SER A 1 400 ? -17.474 10.387 10.816 1.00 92.62 400 SER A CA 1
ATOM 3179 C C . SER A 1 400 ? -18.499 9.325 10.426 1.00 92.62 400 SER A C 1
ATOM 3181 O O . SER A 1 400 ? -19.448 9.625 9.711 1.00 92.62 400 SER A O 1
ATOM 3183 N N . LEU A 1 401 ? -18.378 8.113 10.975 1.00 92.75 401 LEU A N 1
ATOM 3184 C CA . LEU A 1 401 ? -19.364 7.046 10.820 1.00 92.75 401 LEU A CA 1
ATOM 3185 C C . LEU A 1 401 ? -20.726 7.431 11.414 1.00 92.75 401 LEU A C 1
ATOM 3187 O O . LEU A 1 401 ? -21.754 7.218 10.774 1.00 92.75 401 LEU A O 1
ATOM 3191 N N . LYS A 1 402 ? -20.756 8.035 12.611 1.00 91.12 402 LYS A N 1
ATOM 3192 C CA . LYS A 1 402 ? -22.003 8.542 13.216 1.00 91.12 402 LYS A CA 1
ATOM 3193 C C . LYS A 1 402 ? -22.656 9.627 12.356 1.00 91.12 402 LYS A C 1
ATOM 3195 O O . LYS A 1 402 ? -23.864 9.569 12.134 1.00 91.12 402 LYS A O 1
ATOM 3200 N N . VAL A 1 403 ? -21.867 10.584 11.864 1.00 91.62 403 VAL A N 1
ATOM 3201 C CA . VAL A 1 403 ? -22.350 11.663 10.992 1.00 91.62 403 VAL A CA 1
ATOM 3202 C C . VAL A 1 403 ? -22.887 11.085 9.683 1.00 91.62 403 VAL A C 1
ATOM 3204 O O . VAL A 1 403 ? -24.031 11.365 9.339 1.00 91.62 403 VAL A O 1
ATOM 3207 N N . ALA A 1 404 ? -22.135 10.217 9.004 1.00 91.38 404 ALA A N 1
ATOM 3208 C CA . ALA A 1 404 ? -22.572 9.572 7.766 1.00 91.38 404 ALA A CA 1
ATOM 3209 C C . ALA A 1 404 ? -23.894 8.807 7.954 1.00 91.38 404 ALA A C 1
ATOM 3211 O O . ALA A 1 404 ? -24.840 9.023 7.199 1.00 91.38 404 ALA A O 1
ATOM 3212 N N . ASN A 1 405 ? -24.015 8.015 9.026 1.00 91.12 405 ASN A N 1
ATOM 3213 C CA . ASN A 1 405 ? -25.253 7.303 9.349 1.00 91.12 405 ASN A CA 1
ATOM 3214 C C . ASN A 1 405 ? -26.431 8.260 9.604 1.00 91.12 405 ASN A C 1
ATOM 3216 O O . ASN A 1 405 ? -27.548 7.972 9.180 1.00 91.12 405 ASN A O 1
ATOM 3220 N N . SER A 1 406 ? -26.197 9.403 10.262 1.00 91.25 406 SER A N 1
ATOM 3221 C CA . SER A 1 406 ? -27.239 10.419 10.492 1.00 91.25 406 SER A CA 1
ATOM 3222 C C . SER A 1 406 ? -27.717 11.098 9.204 1.00 91.25 406 SER A C 1
ATOM 3224 O O . SER A 1 406 ? -28.870 11.514 9.124 1.00 91.25 406 SER A O 1
ATOM 3226 N N . LEU A 1 407 ? -26.852 11.157 8.188 1.00 89.25 407 LEU A N 1
ATOM 3227 C CA . LEU A 1 407 ? -27.163 11.663 6.852 1.00 89.25 407 LEU A CA 1
ATOM 3228 C C . LEU A 1 407 ? -27.793 10.590 5.940 1.00 89.25 407 LEU A C 1
ATOM 3230 O O . LEU A 1 407 ? -28.165 10.893 4.810 1.00 89.25 407 LEU A O 1
ATOM 3234 N N . GLY A 1 408 ? -27.920 9.343 6.412 1.00 89.44 408 GLY A N 1
ATOM 3235 C CA . GLY A 1 408 ? -28.408 8.210 5.618 1.00 89.44 408 GLY A CA 1
ATOM 3236 C C . GLY A 1 408 ? -27.374 7.623 4.648 1.00 89.44 408 GLY A C 1
ATOM 3237 O O . GLY A 1 408 ? -27.738 6.846 3.766 1.00 89.44 408 GLY A O 1
ATOM 3238 N N . SER A 1 409 ? -26.095 7.971 4.806 1.00 91.50 409 SER A N 1
ATOM 3239 C CA . SER A 1 409 ? -24.982 7.512 3.972 1.00 91.50 409 SER A CA 1
ATOM 3240 C C . SER A 1 409 ? -24.267 6.312 4.593 1.00 91.50 409 SER A C 1
ATOM 3242 O O . SER A 1 409 ? -23.962 6.305 5.785 1.00 91.50 409 SER A O 1
ATOM 3244 N N . ASN A 1 410 ? -23.911 5.315 3.780 1.00 92.06 410 ASN A N 1
ATOM 3245 C CA . ASN A 1 410 ? -23.054 4.209 4.214 1.00 92.06 410 ASN A CA 1
ATOM 3246 C C . ASN A 1 410 ? -21.569 4.584 4.064 1.00 92.06 410 ASN A C 1
ATOM 3248 O O . ASN A 1 410 ? -21.131 4.919 2.960 1.00 92.06 410 ASN A O 1
ATOM 3252 N N . LEU A 1 411 ? -20.803 4.508 5.156 1.00 93.19 411 LEU A N 1
ATOM 3253 C CA . LEU A 1 411 ? -19.364 4.771 5.172 1.00 93.19 411 LEU A CA 1
ATOM 3254 C C . LEU A 1 411 ? -18.555 3.481 4.957 1.00 93.19 411 LEU A C 1
ATOM 3256 O O . LEU A 1 411 ? -18.663 2.533 5.738 1.00 93.19 411 LEU A O 1
ATOM 3260 N N . VAL A 1 412 ? -17.695 3.468 3.936 1.00 93.88 412 VAL A N 1
ATOM 3261 C CA . VAL A 1 412 ? -16.875 2.310 3.547 1.00 93.88 412 VAL A CA 1
ATOM 3262 C C . VAL A 1 412 ? -15.401 2.701 3.479 1.00 93.88 412 VAL A C 1
ATOM 3264 O O . VAL A 1 412 ? -15.064 3.740 2.924 1.00 93.88 412 VAL A O 1
ATOM 3267 N N . ILE A 1 413 ? -14.506 1.865 4.004 1.00 94.38 413 ILE A N 1
ATOM 3268 C CA . ILE A 1 413 ? -13.054 2.047 3.876 1.00 94.38 413 ILE A CA 1
ATOM 3269 C C . ILE A 1 413 ? -12.531 1.300 2.654 1.00 94.38 413 ILE A C 1
ATOM 3271 O O . ILE A 1 413 ? -12.791 0.105 2.489 1.00 94.38 413 ILE A O 1
ATOM 3275 N N . TRP A 1 414 ? -11.715 1.985 1.858 1.00 94.31 414 TRP A N 1
ATOM 3276 C CA . TRP A 1 414 ? -10.902 1.418 0.787 1.00 94.31 414 TRP A CA 1
ATOM 3277 C C . TRP A 1 414 ? -9.413 1.511 1.112 1.00 94.31 414 TRP A C 1
ATOM 3279 O O . TRP A 1 414 ? -8.969 2.380 1.862 1.00 94.31 414 TRP A O 1
ATOM 3289 N N . SER A 1 415 ? -8.628 0.610 0.522 1.00 91.62 415 SER A N 1
ATOM 3290 C CA . SER A 1 415 ? -7.169 0.738 0.420 1.00 91.62 415 SER A CA 1
ATOM 3291 C C . SER A 1 415 ? -6.391 0.820 1.729 1.00 91.62 415 SER A C 1
ATOM 3293 O O . SER A 1 415 ? -5.206 1.139 1.704 1.00 91.62 415 SER A O 1
ATOM 3295 N N . ALA A 1 416 ? -6.993 0.445 2.859 1.00 90.12 416 ALA A N 1
ATOM 3296 C CA . ALA A 1 416 ? -6.281 0.364 4.125 1.00 90.12 416 ALA A CA 1
ATOM 3297 C C . ALA A 1 416 ? -5.161 -0.688 4.062 1.00 90.12 416 ALA A C 1
ATOM 3299 O O . ALA A 1 416 ? -5.354 -1.828 3.623 1.00 90.12 416 ALA A O 1
ATOM 3300 N N . ASN A 1 417 ? -3.971 -0.307 4.520 1.00 86.94 417 ASN A N 1
ATOM 3301 C CA . ASN A 1 417 ? -2.846 -1.228 4.633 1.00 86.94 417 ASN A CA 1
ATOM 3302 C C . ASN A 1 417 ? -3.047 -2.211 5.823 1.00 86.94 417 ASN A C 1
ATOM 3304 O O . ASN A 1 417 ? -3.868 -1.954 6.711 1.00 86.94 417 ASN A O 1
ATOM 3308 N N . PRO A 1 418 ? -2.302 -3.335 5.899 1.00 85.31 418 PRO A N 1
ATOM 3309 C CA . PRO A 1 418 ? -2.461 -4.326 6.975 1.00 85.31 418 PRO A CA 1
ATOM 3310 C C . PRO A 1 418 ? -2.287 -3.781 8.398 1.00 85.31 418 PRO A C 1
ATOM 3312 O O . PRO A 1 418 ? -2.936 -4.264 9.330 1.00 85.31 418 PRO A O 1
ATOM 3315 N N . HIS A 1 419 ? -1.418 -2.783 8.578 1.00 85.19 419 HIS A N 1
ATOM 3316 C CA . HIS A 1 419 ? -1.185 -2.149 9.871 1.00 85.19 419 HIS A CA 1
ATOM 3317 C C . HIS A 1 419 ? -2.429 -1.379 10.329 1.00 85.19 419 HIS A C 1
ATOM 3319 O O . HIS A 1 419 ? -2.932 -1.620 11.428 1.00 85.19 419 HIS A O 1
ATOM 3325 N N . ILE A 1 420 ? -2.993 -0.545 9.452 1.00 88.38 420 ILE A N 1
ATOM 3326 C CA . ILE A 1 420 ? -4.229 0.202 9.710 1.00 88.38 420 ILE A CA 1
ATOM 3327 C C . ILE A 1 420 ? -5.408 -0.747 9.947 1.00 88.38 420 ILE A C 1
ATOM 3329 O O . ILE A 1 420 ? -6.137 -0.570 10.921 1.00 88.38 420 ILE A O 1
ATOM 3333 N N . ILE A 1 421 ? -5.551 -1.814 9.152 1.00 88.19 421 ILE A N 1
ATOM 3334 C CA . ILE A 1 421 ? -6.586 -2.843 9.373 1.00 88.19 421 ILE A CA 1
ATOM 3335 C C . ILE A 1 421 ? -6.463 -3.447 10.780 1.00 88.19 421 ILE A C 1
ATOM 3337 O O . ILE A 1 421 ? -7.465 -3.635 11.469 1.00 88.19 421 ILE A O 1
ATOM 3341 N N . THR A 1 422 ? -5.239 -3.708 11.246 1.00 86.62 422 THR A N 1
ATOM 3342 C CA . THR A 1 422 ? -4.993 -4.247 12.592 1.00 86.62 422 THR A CA 1
ATOM 3343 C C . THR A 1 422 ? -5.378 -3.253 13.690 1.00 86.62 422 THR A C 1
ATOM 3345 O O . THR A 1 422 ? -5.877 -3.664 14.739 1.00 86.62 422 THR A O 1
ATOM 3348 N N . ILE A 1 423 ? -5.150 -1.955 13.479 1.00 86.88 423 ILE A N 1
ATOM 3349 C CA . ILE A 1 423 ? -5.573 -0.900 14.409 1.00 86.88 423 ILE A CA 1
ATOM 3350 C C . ILE A 1 423 ? -7.106 -0.830 14.461 1.00 86.88 423 ILE A C 1
ATOM 3352 O O . ILE A 1 423 ? -7.677 -0.902 15.549 1.00 86.88 423 ILE A O 1
ATOM 3356 N N . LEU A 1 424 ? -7.771 -0.778 13.303 1.00 88.75 424 LEU A N 1
ATOM 3357 C CA . LEU A 1 424 ? -9.233 -0.736 13.198 1.00 88.75 424 LEU A CA 1
ATOM 3358 C C . LEU A 1 424 ? -9.881 -1.959 13.863 1.00 88.75 424 LEU A C 1
ATOM 3360 O O . LEU A 1 424 ? -10.804 -1.813 14.661 1.00 88.75 424 LEU A O 1
ATOM 3364 N N . ALA A 1 425 ? -9.338 -3.157 13.625 1.00 86.44 425 ALA A N 1
ATOM 3365 C CA . ALA A 1 425 ? -9.849 -4.408 14.186 1.00 86.44 425 ALA A CA 1
ATOM 3366 C C . ALA A 1 425 ? -9.748 -4.495 15.722 1.00 86.44 425 ALA A C 1
ATOM 3368 O O . ALA A 1 425 ? -10.482 -5.263 16.346 1.00 86.44 425 ALA A O 1
ATOM 3369 N N . LYS A 1 426 ? -8.849 -3.725 16.355 1.00 82.19 426 LYS A N 1
ATOM 3370 C CA . LYS A 1 426 ? -8.729 -3.670 17.824 1.00 82.19 426 LYS A CA 1
ATOM 3371 C C . LYS A 1 426 ? -9.841 -2.847 18.476 1.00 82.19 426 LYS A C 1
ATOM 3373 O O . LYS A 1 426 ? -10.146 -3.081 19.649 1.00 82.19 426 LYS A O 1
ATOM 3378 N N . SER A 1 427 ? -10.433 -1.902 17.748 1.00 81.44 427 SER A N 1
ATOM 3379 C CA . SER A 1 427 ? -11.505 -1.050 18.253 1.00 81.44 427 SER A CA 1
ATOM 3380 C C . SER A 1 427 ? -12.862 -1.684 17.977 1.00 81.44 427 SER A C 1
ATOM 3382 O O . SER A 1 427 ? -13.340 -1.717 16.845 1.00 81.44 427 SER A O 1
ATOM 3384 N N . LYS A 1 428 ? -13.540 -2.141 19.034 1.00 80.81 428 LYS A N 1
ATOM 3385 C CA . LYS A 1 428 ? -14.897 -2.686 18.888 1.00 80.81 428 LYS A CA 1
ATOM 3386 C C . LYS A 1 428 ? -15.937 -1.641 18.482 1.00 80.81 428 LYS A C 1
ATOM 3388 O O . LYS A 1 428 ? -17.001 -1.996 17.986 1.00 80.81 428 LYS A O 1
ATOM 3393 N N . LEU A 1 429 ? -15.625 -0.364 18.693 1.00 75.56 429 LEU A N 1
ATOM 3394 C CA . LEU A 1 429 ? -16.488 0.763 18.341 1.00 75.56 429 LEU A CA 1
ATOM 3395 C C . LEU A 1 429 ? -16.606 0.950 16.821 1.00 75.56 429 LEU A C 1
ATOM 3397 O O . LEU A 1 429 ? -17.556 1.567 16.355 1.00 75.56 429 LEU A O 1
ATOM 3401 N N . LEU A 1 430 ? -15.671 0.386 16.052 1.00 79.69 430 LEU A N 1
ATOM 3402 C CA . LEU A 1 430 ? -15.638 0.465 14.593 1.00 79.69 430 LEU A CA 1
ATOM 3403 C C . LEU A 1 430 ? -16.092 -0.838 13.915 1.00 79.69 430 LEU A C 1
ATOM 3405 O O . LEU A 1 430 ? -15.903 -0.991 12.716 1.00 79.69 430 LEU A O 1
ATOM 3409 N N . HIS A 1 431 ? -16.710 -1.782 14.635 1.00 78.38 431 HIS A N 1
ATOM 3410 C CA . HIS A 1 431 ? -17.157 -3.052 14.041 1.00 78.38 431 HIS A CA 1
ATOM 3411 C C . HIS A 1 431 ? -18.216 -2.902 12.940 1.00 78.38 431 HIS A C 1
ATOM 3413 O O . HIS A 1 431 ? -18.333 -3.786 12.098 1.00 78.38 431 HIS A O 1
ATOM 3419 N N . SER A 1 432 ? -18.986 -1.813 12.945 1.00 77.81 432 SER A N 1
ATOM 3420 C CA . SER A 1 432 ? -19.947 -1.494 11.882 1.00 77.81 432 SER A CA 1
ATOM 3421 C C . SER A 1 432 ? -19.300 -0.842 10.657 1.00 77.81 432 SER A C 1
ATOM 3423 O O . SER A 1 432 ? -19.955 -0.718 9.623 1.00 77.81 432 SER A O 1
ATOM 3425 N N . LEU A 1 433 ? -18.031 -0.432 10.749 1.00 86.69 433 LEU A N 1
ATOM 3426 C CA . LEU A 1 433 ? -17.301 0.143 9.630 1.00 86.69 433 LEU A CA 1
ATOM 3427 C C . LEU A 1 433 ? -16.921 -0.968 8.653 1.00 86.69 433 LEU A C 1
ATOM 3429 O O . LEU A 1 433 ? -16.190 -1.900 8.992 1.00 86.69 433 LEU A O 1
ATOM 3433 N N . THR A 1 434 ? -17.430 -0.869 7.430 1.00 89.44 434 THR A N 1
ATOM 3434 C CA . THR A 1 434 ? -17.178 -1.879 6.401 1.00 89.44 434 THR A CA 1
ATOM 3435 C C . THR A 1 434 ? -15.869 -1.559 5.689 1.00 89.44 434 THR A C 1
ATOM 3437 O O . THR A 1 434 ? -15.688 -0.450 5.191 1.00 89.44 434 THR A O 1
ATOM 3440 N N . ILE A 1 435 ? -14.953 -2.526 5.631 1.00 91.62 435 ILE A N 1
ATOM 3441 C CA . ILE A 1 435 ? -13.739 -2.446 4.809 1.00 91.62 435 ILE A CA 1
ATOM 3442 C C . ILE A 1 435 ? -14.004 -3.247 3.538 1.00 91.62 435 ILE A C 1
ATOM 3444 O O . ILE A 1 435 ? -14.289 -4.443 3.620 1.00 91.62 435 ILE A O 1
ATOM 3448 N N . GLU A 1 436 ? -13.917 -2.603 2.376 1.00 93.00 436 GLU A N 1
ATOM 3449 C CA . GLU A 1 436 ? -14.227 -3.257 1.106 1.00 93.00 436 GLU A CA 1
ATOM 3450 C C . GLU A 1 436 ? -13.136 -4.280 0.742 1.00 93.00 436 GLU A C 1
ATOM 3452 O O . GLU A 1 436 ? -11.960 -3.908 0.594 1.00 93.00 436 GLU A O 1
ATOM 3457 N N . PRO A 1 437 ? -13.479 -5.573 0.591 1.00 87.38 437 PRO A N 1
ATOM 3458 C CA . PRO A 1 437 ? -12.499 -6.606 0.292 1.00 87.38 437 PRO A CA 1
ATOM 3459 C C . PRO A 1 437 ? -11.840 -6.379 -1.072 1.00 87.38 437 PRO A C 1
ATOM 3461 O O . PRO A 1 437 ? -12.459 -5.938 -2.036 1.00 87.38 437 PRO A O 1
ATOM 3464 N N . GLY A 1 438 ? -10.551 -6.710 -1.162 1.00 82.56 438 GLY A N 1
ATOM 3465 C CA . GLY A 1 438 ? -9.800 -6.626 -2.416 1.00 82.56 438 GLY A CA 1
ATOM 3466 C C . GLY A 1 438 ? -9.424 -5.206 -2.861 1.00 82.56 438 GLY A C 1
ATOM 3467 O O . GLY A 1 438 ? -8.861 -5.041 -3.941 1.00 82.56 438 GLY A O 1
ATOM 3468 N N . THR A 1 439 ? -9.647 -4.194 -2.015 1.00 87.06 439 THR A N 1
ATOM 3469 C CA . THR A 1 439 ? -9.176 -2.817 -2.249 1.00 87.06 439 THR A CA 1
ATOM 3470 C C . THR A 1 439 ? -7.761 -2.550 -1.738 1.00 87.06 439 THR A C 1
ATOM 3472 O O . THR A 1 439 ? -7.323 -1.412 -1.768 1.00 87.06 439 THR A O 1
ATOM 3475 N N . SER A 1 440 ? -7.024 -3.557 -1.254 1.00 79.81 440 SER A N 1
ATOM 3476 C CA . SER A 1 440 ? -5.732 -3.363 -0.577 1.00 79.81 440 SER A CA 1
ATOM 3477 C C . SER A 1 440 ? -4.726 -2.537 -1.387 1.00 79.81 440 SER A C 1
ATOM 3479 O O . SER A 1 440 ? -4.426 -2.862 -2.532 1.00 79.81 440 SER A O 1
ATOM 3481 N N . THR A 1 441 ? -4.136 -1.529 -0.742 1.00 83.38 441 THR A N 1
ATOM 3482 C CA . THR A 1 441 ? -3.046 -0.735 -1.321 1.00 83.38 441 THR A CA 1
ATOM 3483 C C . THR A 1 441 ? -1.769 -1.567 -1.503 1.00 83.38 441 THR A C 1
ATOM 3485 O O . THR A 1 441 ? -1.412 -2.404 -0.660 1.00 83.38 441 THR A O 1
ATOM 3488 N N . MET A 1 442 ? -1.069 -1.310 -2.608 1.00 82.50 442 MET A N 1
ATOM 3489 C CA . MET A 1 442 ? 0.294 -1.770 -2.882 1.00 82.50 442 MET A CA 1
ATOM 3490 C C . MET A 1 442 ? 1.340 -0.899 -2.174 1.00 82.50 442 MET A C 1
ATOM 3492 O O . MET A 1 442 ? 2.490 -1.315 -2.063 1.00 82.50 442 MET A O 1
ATOM 3496 N N . ARG A 1 443 ? 0.956 0.279 -1.656 1.00 75.88 443 ARG A N 1
ATOM 3497 C CA . ARG A 1 443 ? 1.827 1.100 -0.808 1.00 75.88 443 ARG A CA 1
ATOM 3498 C C . ARG A 1 443 ? 1.983 0.401 0.539 1.00 75.88 443 ARG A C 1
ATOM 3500 O O . ARG A 1 443 ? 1.065 0.373 1.357 1.00 75.88 443 ARG A O 1
ATOM 3507 N N . VAL A 1 444 ? 3.135 -0.215 0.762 1.00 61.81 444 VAL A N 1
ATOM 3508 C CA . VAL A 1 444 ? 3.494 -0.765 2.069 1.00 61.81 444 VAL A CA 1
ATOM 3509 C C . VAL A 1 444 ? 4.431 0.235 2.722 1.00 61.81 444 VAL A C 1
ATOM 3511 O O . VAL A 1 444 ? 5.454 0.587 2.140 1.00 61.81 444 VAL A O 1
ATOM 3514 N N . SER A 1 445 ? 4.061 0.706 3.914 1.00 51.12 445 SER A N 1
ATOM 3515 C CA . SER A 1 445 ? 4.924 1.562 4.723 1.00 51.12 445 SER A CA 1
ATOM 3516 C C . SER A 1 445 ? 6.299 0.885 4.858 1.00 51.12 445 SER A C 1
ATOM 3518 O O . SER A 1 445 ? 6.338 -0.317 5.160 1.00 51.12 445 SER A O 1
ATOM 3520 N N . PRO A 1 446 ? 7.429 1.581 4.630 1.00 46.81 446 PRO A N 1
ATOM 3521 C CA . PRO A 1 446 ? 8.774 1.059 4.872 1.00 46.81 446 PRO A CA 1
ATOM 3522 C C . PRO A 1 446 ? 9.046 0.890 6.379 1.00 46.81 446 PRO A C 1
ATOM 3524 O O . PRO A 1 446 ? 10.059 1.348 6.907 1.00 46.81 446 PRO A O 1
ATOM 3527 N N . ASP A 1 447 ? 8.149 0.229 7.109 1.00 45.31 447 ASP A N 1
ATOM 3528 C CA . ASP A 1 447 ? 8.160 0.123 8.567 1.00 45.31 447 ASP A CA 1
ATOM 3529 C C . ASP A 1 447 ? 9.351 -0.683 9.097 1.00 45.31 447 ASP A C 1
ATOM 3531 O O . ASP A 1 447 ? 9.602 -0.676 10.294 1.00 45.31 447 ASP A O 1
ATOM 3535 N N . HIS A 1 448 ? 10.157 -1.321 8.242 1.00 40.75 448 HIS A N 1
ATOM 3536 C CA . HIS A 1 448 ? 11.444 -1.875 8.673 1.00 40.75 448 HIS A CA 1
ATOM 3537 C C . HIS A 1 448 ? 12.643 -0.938 8.487 1.00 40.75 448 HIS A C 1
ATOM 3539 O O . HIS A 1 448 ? 13.639 -1.096 9.193 1.00 40.75 448 HIS A O 1
ATOM 3545 N N . LEU A 1 449 ? 12.567 0.045 7.586 1.00 35.75 449 LEU A N 1
ATOM 3546 C CA . LEU A 1 449 ? 13.688 0.943 7.284 1.00 35.75 449 LEU A CA 1
ATOM 3547 C C . LEU A 1 449 ? 13.541 2.307 7.972 1.00 35.75 449 LEU A C 1
ATOM 3549 O O . LEU A 1 449 ? 14.535 2.844 8.456 1.00 35.75 449 LEU A O 1
ATOM 3553 N N . ILE A 1 450 ? 12.315 2.828 8.105 1.00 38.72 450 ILE A N 1
ATOM 3554 C CA . ILE A 1 450 ? 12.043 4.130 8.741 1.00 38.72 450 ILE A CA 1
ATOM 3555 C C . ILE A 1 450 ? 11.782 3.985 10.247 1.00 38.72 450 ILE A C 1
ATOM 3557 O O . ILE A 1 450 ? 12.192 4.853 11.019 1.00 38.72 450 ILE A O 1
ATOM 3561 N N . ALA A 1 451 ? 11.221 2.860 10.718 1.00 38.75 451 ALA A N 1
ATOM 3562 C CA . ALA A 1 451 ? 11.071 2.616 12.161 1.00 38.75 451 ALA A CA 1
ATOM 3563 C C . ALA A 1 451 ? 12.418 2.575 12.899 1.00 38.75 451 ALA A C 1
ATOM 3565 O O . ALA A 1 451 ? 12.480 2.919 14.074 1.00 38.75 451 ALA A O 1
ATOM 3566 N N . LYS A 1 452 ? 13.518 2.272 12.195 1.00 34.50 452 LYS A N 1
ATOM 3567 C CA . LYS A 1 452 ? 14.879 2.344 12.744 1.00 34.50 452 LYS A CA 1
ATOM 3568 C C . LYS A 1 452 ? 15.328 3.780 13.071 1.00 34.50 452 LYS A C 1
ATOM 3570 O O . LYS A 1 452 ? 16.329 3.956 13.759 1.00 34.50 452 LYS A O 1
ATOM 3575 N N . LYS A 1 453 ? 14.604 4.796 12.578 1.00 33.44 453 LYS A N 1
ATOM 3576 C CA . LYS A 1 453 ? 14.859 6.224 12.823 1.00 33.44 453 LYS A CA 1
ATOM 3577 C C . LYS A 1 453 ? 14.002 6.810 13.955 1.00 33.44 453 LYS A C 1
ATOM 3579 O O . LYS A 1 453 ? 14.327 7.896 14.428 1.00 33.44 453 LYS A O 1
ATOM 3584 N N . LYS A 1 454 ? 12.970 6.104 14.455 1.00 42.03 454 LYS A N 1
ATOM 3585 C CA . LYS A 1 454 ? 12.416 6.428 15.785 1.00 42.03 454 LYS A CA 1
ATOM 3586 C C . LYS A 1 454 ? 13.538 6.184 16.789 1.00 42.03 454 LYS A C 1
ATOM 3588 O O . LYS A 1 454 ? 14.157 5.124 16.756 1.00 42.03 454 LYS A O 1
ATOM 3593 N N . SER A 1 455 ? 13.860 7.186 17.609 1.00 45.53 455 SER A N 1
ATOM 3594 C CA . SER A 1 455 ? 15.046 7.131 18.465 1.00 45.53 455 SER A CA 1
ATOM 3595 C C . SER A 1 455 ? 15.024 5.842 19.288 1.00 45.53 455 SER A C 1
ATOM 3597 O O . SER A 1 455 ? 14.056 5.556 19.996 1.00 45.53 455 SER A O 1
ATOM 3599 N N . VAL A 1 456 ? 16.092 5.052 19.177 1.00 54.19 456 VAL A N 1
ATOM 3600 C CA . VAL A 1 456 ? 16.307 3.830 19.966 1.00 54.19 456 VAL A CA 1
ATOM 3601 C C . VAL A 1 456 ? 16.111 4.118 21.464 1.00 54.19 456 VAL A C 1
ATOM 3603 O O . VAL A 1 456 ? 15.582 3.284 22.191 1.00 54.19 456 VAL A O 1
ATOM 3606 N N . ALA A 1 457 ? 16.424 5.346 21.898 1.00 48.41 457 ALA A N 1
ATOM 3607 C CA . ALA A 1 457 ? 16.129 5.868 23.231 1.00 48.41 457 ALA A CA 1
ATOM 3608 C C . ALA A 1 457 ? 14.635 5.766 23.611 1.00 48.41 457 ALA A C 1
ATOM 3610 O O . ALA A 1 457 ? 14.313 5.185 24.641 1.00 48.41 457 ALA A O 1
ATOM 3611 N N . SER A 1 458 ? 13.711 6.208 22.746 1.00 61.19 458 SER A N 1
ATOM 3612 C CA . SER A 1 458 ? 12.263 6.147 23.023 1.00 61.19 458 SER A CA 1
ATOM 3613 C C . SER A 1 458 ? 11.718 4.720 23.148 1.00 61.19 458 SER A C 1
ATOM 3615 O O . SER A 1 458 ? 10.693 4.481 23.788 1.00 61.19 458 SER A O 1
ATOM 3617 N N . GLU A 1 459 ? 12.373 3.757 22.503 1.00 63.41 459 GLU A N 1
ATOM 3618 C CA . GLU A 1 459 ? 11.964 2.357 22.528 1.00 63.41 459 GLU A CA 1
ATOM 3619 C C . GLU A 1 459 ? 12.499 1.644 23.772 1.00 63.41 459 GLU A C 1
ATOM 3621 O O . GLU A 1 459 ? 11.756 0.895 24.409 1.00 63.41 459 GLU A O 1
ATOM 3626 N N . ILE A 1 460 ? 13.730 1.971 24.179 1.00 68.94 460 ILE A N 1
ATOM 3627 C CA . ILE A 1 460 ? 14.310 1.554 25.461 1.00 68.94 460 ILE A CA 1
ATOM 3628 C C . ILE A 1 460 ? 13.455 2.067 26.622 1.00 68.94 460 ILE A C 1
ATOM 3630 O O . ILE A 1 460 ? 13.109 1.277 27.498 1.00 68.94 460 ILE A O 1
ATOM 3634 N N . ASP A 1 461 ? 13.031 3.333 26.596 1.00 74.69 461 ASP A N 1
ATOM 3635 C CA . ASP A 1 461 ? 12.189 3.908 27.651 1.00 74.69 461 ASP A CA 1
ATOM 3636 C C . ASP A 1 461 ? 10.837 3.184 27.760 1.00 74.69 461 ASP A C 1
ATOM 3638 O O . ASP A 1 461 ? 10.388 2.845 28.858 1.00 74.69 461 ASP A O 1
ATOM 3642 N N . ARG A 1 462 ? 10.200 2.854 26.625 1.00 72.81 462 ARG A N 1
ATOM 3643 C CA . ARG A 1 462 ? 8.946 2.075 26.603 1.00 72.81 462 ARG A CA 1
ATOM 3644 C C . ARG A 1 462 ? 9.117 0.668 27.172 1.00 72.81 462 ARG A C 1
ATOM 3646 O O . ARG A 1 462 ? 8.255 0.202 27.920 1.00 72.81 462 ARG A O 1
ATOM 3653 N N . VAL A 1 463 ? 10.204 -0.016 26.816 1.00 81.00 463 VAL A N 1
ATOM 3654 C CA . VAL A 1 463 ? 10.508 -1.359 27.330 1.00 81.00 463 VAL A CA 1
ATOM 3655 C C . VAL A 1 463 ? 10.817 -1.302 28.825 1.00 81.00 463 VAL A C 1
ATOM 3657 O O . VAL A 1 463 ? 10.288 -2.113 29.584 1.00 81.00 463 VAL A O 1
ATOM 3660 N N . LEU A 1 464 ? 11.596 -0.314 29.269 1.00 83.50 464 LEU A N 1
ATOM 3661 C CA . LEU A 1 464 ? 11.947 -0.121 30.672 1.00 83.50 464 LEU A CA 1
ATOM 3662 C C . LEU A 1 464 ? 10.707 0.158 31.530 1.00 83.50 464 LEU A C 1
ATOM 3664 O O . LEU A 1 464 ? 10.521 -0.493 32.559 1.00 83.50 464 LEU A O 1
ATOM 3668 N N . MET A 1 465 ? 9.816 1.050 31.080 1.00 79.38 465 MET A N 1
ATOM 3669 C CA . MET A 1 465 ? 8.530 1.290 31.746 1.00 79.38 465 MET A CA 1
ATOM 3670 C C . MET A 1 465 ? 7.717 -0.003 31.870 1.00 79.38 465 MET A C 1
ATOM 3672 O O . MET A 1 465 ? 7.172 -0.297 32.933 1.00 79.38 465 MET A O 1
ATOM 3676 N N . ARG A 1 466 ? 7.696 -0.833 30.819 1.00 86.50 466 ARG A N 1
ATOM 3677 C CA . ARG A 1 466 ? 6.965 -2.104 30.840 1.00 86.50 466 ARG A CA 1
ATOM 3678 C C . ARG A 1 466 ? 7.573 -3.134 31.797 1.00 86.50 466 ARG A C 1
ATOM 3680 O O . ARG A 1 466 ? 6.822 -3.847 32.463 1.00 86.50 466 ARG A O 1
ATOM 3687 N N . CYS A 1 467 ? 8.897 -3.231 31.872 1.00 89.38 467 CYS A N 1
ATOM 3688 C CA . CYS A 1 467 ? 9.580 -4.115 32.818 1.00 89.38 467 CYS A CA 1
ATOM 3689 C C . CYS A 1 467 ? 9.295 -3.703 34.266 1.00 89.38 467 CYS A C 1
ATOM 3691 O O . CYS A 1 467 ? 8.970 -4.559 35.089 1.00 89.38 467 CYS A O 1
ATOM 3693 N N . THR A 1 468 ? 9.340 -2.400 34.552 1.00 88.12 468 THR A N 1
ATOM 3694 C CA . THR A 1 468 ? 9.003 -1.846 35.869 1.00 88.12 468 THR A CA 1
ATOM 3695 C C . THR A 1 468 ? 7.550 -2.143 36.242 1.00 88.12 468 THR A C 1
ATOM 3697 O O . THR A 1 468 ? 7.298 -2.654 37.333 1.00 88.12 468 THR A O 1
ATOM 3700 N N . ASP A 1 469 ? 6.606 -1.928 35.318 1.00 88.00 469 ASP A N 1
ATOM 3701 C CA . ASP A 1 469 ? 5.190 -2.270 35.502 1.00 88.00 469 ASP A CA 1
ATOM 3702 C C . ASP A 1 469 ? 4.993 -3.740 35.894 1.00 88.00 469 ASP A C 1
ATOM 3704 O O . ASP A 1 469 ? 4.266 -4.045 36.840 1.00 88.00 469 ASP A O 1
ATOM 3708 N N . ILE A 1 470 ? 5.643 -4.661 35.173 1.00 90.50 470 ILE A N 1
ATOM 3709 C CA . ILE A 1 470 ? 5.525 -6.103 35.422 1.00 90.50 470 ILE A CA 1
ATOM 3710 C C . ILE A 1 470 ? 6.163 -6.479 36.764 1.00 90.50 470 ILE A C 1
ATOM 3712 O O . ILE A 1 470 ? 5.553 -7.223 37.532 1.00 90.50 470 ILE A O 1
ATOM 3716 N N . ALA A 1 471 ? 7.360 -5.968 37.067 1.00 91.12 471 ALA A N 1
ATOM 3717 C CA . ALA A 1 471 ? 8.076 -6.279 38.302 1.00 91.12 471 ALA A CA 1
ATOM 3718 C C . ALA A 1 471 ? 7.291 -5.827 39.541 1.00 91.12 471 ALA A C 1
ATOM 3720 O O . ALA A 1 471 ? 7.058 -6.618 40.457 1.00 91.12 471 ALA A O 1
ATOM 3721 N N . VAL A 1 472 ? 6.814 -4.581 39.542 1.00 89.06 472 VAL A N 1
ATOM 3722 C CA . VAL A 1 472 ? 6.007 -4.040 40.642 1.00 89.06 472 VAL A CA 1
ATOM 3723 C C . VAL A 1 472 ? 4.666 -4.766 40.737 1.00 89.06 472 VAL A C 1
ATOM 3725 O O . VAL A 1 472 ? 4.254 -5.103 41.843 1.00 89.06 472 VAL A O 1
ATOM 3728 N N . ALA A 1 473 ? 3.999 -5.069 39.616 1.00 89.44 473 ALA A N 1
ATOM 3729 C CA . ALA A 1 473 ? 2.740 -5.813 39.644 1.00 89.44 473 ALA A CA 1
ATOM 3730 C C . ALA A 1 473 ? 2.911 -7.242 40.187 1.00 89.44 473 ALA A C 1
ATOM 3732 O O . ALA A 1 473 ? 2.051 -7.706 40.932 1.00 89.44 473 ALA A O 1
ATOM 3733 N N . LEU A 1 474 ? 4.015 -7.930 39.876 1.00 90.81 474 LEU A N 1
ATOM 3734 C CA . LEU A 1 474 ? 4.331 -9.252 40.433 1.00 90.81 474 LEU A CA 1
ATOM 3735 C C . LEU A 1 474 ? 4.569 -9.188 41.945 1.00 90.81 474 LEU A C 1
ATOM 3737 O O . LEU A 1 474 ? 3.965 -9.959 42.689 1.00 90.81 474 LEU A O 1
ATOM 3741 N N . ILE A 1 475 ? 5.404 -8.250 42.405 1.00 89.12 475 ILE A N 1
ATOM 3742 C CA . ILE A 1 475 ? 5.685 -8.052 43.836 1.00 89.12 475 ILE A CA 1
ATOM 3743 C C . ILE A 1 475 ? 4.394 -7.709 44.582 1.00 89.12 475 ILE A C 1
ATOM 3745 O O . ILE A 1 475 ? 4.085 -8.328 45.602 1.00 89.12 475 ILE A O 1
ATOM 3749 N N . ALA A 1 476 ? 3.608 -6.775 44.040 1.00 86.19 476 ALA A N 1
ATOM 3750 C CA . ALA A 1 476 ? 2.313 -6.406 44.586 1.00 86.19 476 ALA A CA 1
ATOM 3751 C C . ALA A 1 476 ? 1.399 -7.631 44.667 1.00 86.19 476 ALA A C 1
ATOM 3753 O O . ALA A 1 476 ? 0.871 -7.899 45.733 1.00 86.19 476 ALA A O 1
ATOM 3754 N N . MET A 1 477 ? 1.260 -8.432 43.609 1.00 86.50 477 MET A N 1
ATOM 3755 C CA . MET A 1 477 ? 0.406 -9.625 43.630 1.00 86.50 477 MET A CA 1
ATOM 3756 C C . MET A 1 477 ? 0.835 -10.664 44.675 1.00 86.50 477 MET A C 1
ATOM 3758 O O . MET A 1 477 ? -0.037 -11.266 45.292 1.00 86.50 477 MET A O 1
ATOM 3762 N N . VAL A 1 478 ? 2.136 -10.861 44.920 1.00 86.94 478 VAL A N 1
ATOM 3763 C CA . VAL A 1 478 ? 2.627 -11.791 45.958 1.00 86.94 478 VAL A CA 1
ATOM 3764 C C . VAL A 1 478 ? 2.310 -11.272 47.360 1.00 86.94 478 VAL A C 1
ATOM 3766 O O . VAL A 1 478 ? 1.743 -12.001 48.172 1.00 86.94 478 VAL A O 1
ATOM 3769 N N . ILE A 1 479 ? 2.622 -10.003 47.638 1.00 82.44 479 ILE A N 1
ATOM 3770 C CA . ILE A 1 479 ? 2.338 -9.372 48.937 1.00 82.44 479 ILE A CA 1
ATOM 3771 C C . ILE A 1 479 ? 0.825 -9.323 49.179 1.00 82.44 479 ILE A C 1
ATOM 3773 O O . ILE A 1 479 ? 0.332 -9.655 50.257 1.00 82.44 479 ILE A O 1
ATOM 3777 N N . LEU A 1 480 ? 0.072 -8.948 48.147 1.00 81.12 480 LEU A N 1
ATOM 3778 C CA . LEU A 1 480 ? -1.373 -8.831 48.196 1.00 81.12 480 LEU A CA 1
ATOM 3779 C C . LEU A 1 480 ? -2.062 -10.187 48.195 1.00 81.12 480 LEU A C 1
ATOM 3781 O O . LEU A 1 480 ? -3.186 -10.227 48.660 1.00 81.12 480 LEU A O 1
ATOM 3785 N N . ALA A 1 481 ? -1.459 -11.296 47.755 1.00 83.56 481 ALA A N 1
ATOM 3786 C CA . ALA A 1 481 ? -2.100 -12.615 47.821 1.00 83.56 481 ALA A CA 1
ATOM 3787 C C . ALA A 1 481 ? -2.499 -12.982 49.262 1.00 83.56 481 ALA A C 1
ATOM 3789 O O . ALA A 1 481 ? -3.586 -13.515 49.486 1.00 83.56 481 ALA A O 1
ATOM 3790 N N . ILE A 1 482 ? -1.671 -12.593 50.239 1.00 84.38 482 ILE A N 1
ATOM 3791 C CA . ILE A 1 482 ? -1.947 -12.753 51.675 1.00 84.38 482 ILE A CA 1
ATOM 3792 C C . ILE A 1 482 ? -3.185 -11.945 52.101 1.00 84.38 482 ILE A C 1
ATOM 3794 O O . ILE A 1 482 ? -3.908 -12.362 52.998 1.00 84.38 482 ILE A O 1
ATOM 3798 N N . VAL A 1 483 ? -3.462 -10.815 51.444 1.00 83.44 483 VAL A N 1
ATOM 3799 C CA . VAL A 1 483 ? -4.553 -9.878 51.771 1.00 83.44 483 VAL A CA 1
ATOM 3800 C C . VAL A 1 483 ? -5.822 -10.139 50.935 1.00 83.44 483 VAL A C 1
ATOM 3802 O O . VAL A 1 483 ? -6.938 -10.071 51.444 1.00 83.44 483 VAL A O 1
ATOM 3805 N N . ILE A 1 484 ? -5.664 -10.503 49.662 1.00 84.62 484 ILE A N 1
ATOM 3806 C CA . ILE A 1 484 ? -6.704 -10.810 48.669 1.00 84.62 484 ILE A CA 1
ATOM 3807 C C . ILE A 1 484 ? -7.530 -12.014 49.122 1.00 84.62 484 ILE A C 1
ATOM 3809 O O . ILE A 1 484 ? -8.750 -11.987 48.972 1.00 84.62 484 ILE A O 1
ATOM 3813 N N . ILE A 1 485 ? -6.895 -13.050 49.687 1.00 84.88 485 ILE A N 1
ATOM 3814 C CA . ILE A 1 485 ? -7.593 -14.261 50.142 1.00 84.88 485 ILE A CA 1
ATOM 3815 C C . ILE A 1 485 ? -8.563 -13.940 51.300 1.00 84.88 485 ILE A C 1
ATOM 3817 O O . ILE A 1 485 ? -9.757 -14.201 51.134 1.00 84.88 485 ILE A O 1
ATOM 3821 N N . PRO A 1 486 ? -8.136 -13.313 52.420 1.00 86.12 486 PRO A N 1
ATOM 3822 C CA . PRO A 1 486 ? -9.048 -12.863 53.472 1.00 86.12 486 PRO A CA 1
ATOM 3823 C C . PRO A 1 486 ? -10.145 -11.921 52.974 1.00 86.12 486 PRO A C 1
ATOM 3825 O O . PRO A 1 486 ? -11.297 -12.077 53.373 1.00 86.12 486 PRO A O 1
ATOM 3828 N N . ILE A 1 487 ? -9.822 -10.976 52.079 1.00 84.38 487 ILE A N 1
ATOM 3829 C CA . ILE A 1 487 ? -10.821 -10.067 51.495 1.00 84.38 487 ILE A CA 1
ATOM 3830 C C . ILE A 1 487 ? -11.873 -10.853 50.707 1.00 84.38 487 ILE A C 1
ATOM 3832 O O . ILE A 1 487 ? -13.070 -10.635 50.889 1.00 84.38 487 ILE A O 1
ATOM 3836 N N . GLY A 1 488 ? -11.445 -11.798 49.868 1.00 84.31 488 GLY A N 1
ATOM 3837 C CA . GLY A 1 488 ? -12.339 -12.647 49.087 1.00 84.31 488 GLY A CA 1
ATOM 3838 C C . GLY A 1 488 ? -13.249 -13.507 49.965 1.00 84.31 488 GLY A C 1
ATOM 3839 O O . GLY A 1 488 ? -14.448 -13.590 49.695 1.00 84.31 488 GLY A O 1
ATOM 3840 N N . VAL A 1 489 ? -12.706 -14.085 51.043 1.00 84.81 489 VAL A N 1
ATOM 3841 C CA . VAL A 1 489 ? -13.482 -14.831 52.048 1.00 84.81 489 VAL A CA 1
ATOM 3842 C C . VAL A 1 489 ? -14.483 -13.912 52.753 1.00 84.81 489 VAL A C 1
ATOM 3844 O O . VAL A 1 489 ? -15.653 -14.266 52.857 1.00 84.81 489 VAL A O 1
ATOM 3847 N N . GLY A 1 490 ? -14.070 -12.711 53.169 1.00 82.94 490 GLY A N 1
ATOM 3848 C CA . GLY A 1 490 ? -14.953 -11.725 53.800 1.00 82.94 490 GLY A CA 1
ATOM 3849 C C . GLY A 1 490 ? -16.138 -11.331 52.913 1.00 82.94 490 GLY A C 1
ATOM 3850 O O . GLY A 1 490 ? -17.275 -11.308 53.377 1.00 82.94 490 GLY A O 1
ATOM 3851 N N . ILE A 1 491 ? -15.900 -11.112 51.614 1.00 81.06 491 ILE A N 1
ATOM 3852 C CA . ILE A 1 491 ? -16.965 -10.828 50.635 1.00 81.06 491 ILE A CA 1
ATOM 3853 C C . ILE A 1 491 ? -17.893 -12.040 50.459 1.00 81.06 491 ILE A C 1
ATOM 3855 O O . ILE A 1 491 ? -19.108 -11.874 50.363 1.00 81.06 491 ILE A O 1
ATOM 3859 N N . ALA A 1 492 ? -17.341 -13.257 50.417 1.00 82.31 492 ALA A N 1
ATOM 3860 C CA . ALA A 1 492 ? -18.125 -14.480 50.251 1.00 82.31 492 ALA A CA 1
ATOM 3861 C C . ALA A 1 492 ? -19.027 -14.783 51.462 1.00 82.31 492 ALA A C 1
ATOM 3863 O O . ALA A 1 492 ? -20.129 -15.304 51.289 1.00 82.31 492 ALA A O 1
ATOM 3864 N N . LEU A 1 493 ? -18.573 -14.449 52.676 1.00 80.38 493 LEU A N 1
ATOM 3865 C CA . LEU A 1 493 ? -19.339 -14.616 53.916 1.00 80.38 493 LEU A CA 1
ATOM 3866 C C . LEU A 1 493 ? -20.446 -13.561 54.078 1.00 80.38 493 LEU A C 1
ATOM 3868 O O . LEU A 1 493 ? -21.486 -13.856 54.671 1.00 80.38 493 LEU A O 1
ATOM 3872 N N . ASP A 1 494 ? -20.245 -12.354 53.542 1.00 72.62 494 ASP A N 1
ATOM 3873 C CA . ASP A 1 494 ? -21.225 -11.265 53.603 1.00 72.62 494 ASP A CA 1
ATOM 3874 C C . ASP A 1 494 ? -22.512 -11.599 52.821 1.00 72.62 494 ASP A C 1
ATOM 3876 O O . ASP A 1 494 ? -23.616 -11.548 53.376 1.00 72.62 494 ASP A O 1
ATOM 3880 N N . HIS A 1 495 ? -22.383 -12.016 51.553 1.00 66.44 495 HIS A N 1
ATOM 3881 C CA . HIS A 1 495 ? -23.520 -12.331 50.679 1.00 66.44 495 HIS A CA 1
ATOM 3882 C C . HIS A 1 495 ? -23.192 -13.433 49.649 1.00 66.44 495 HIS A C 1
ATOM 3884 O O . HIS A 1 495 ? -22.126 -13.386 49.032 1.00 66.44 495 HIS A O 1
ATOM 3890 N N . PRO A 1 496 ? -24.119 -14.370 49.340 1.00 65.12 496 PRO A N 1
ATOM 3891 C CA . PRO A 1 496 ? -23.937 -15.320 48.239 1.00 65.12 496 PRO A CA 1
ATOM 3892 C C . PRO A 1 496 ? -23.875 -14.580 46.893 1.00 65.12 496 PRO A C 1
ATOM 3894 O O . PRO A 1 496 ? -24.859 -14.005 46.429 1.00 65.12 496 PRO A O 1
ATOM 3897 N N . GLY A 1 497 ? -22.706 -14.521 46.260 1.00 70.00 497 GLY A N 1
ATOM 3898 C CA . GLY A 1 497 ? -22.539 -13.800 45.001 1.00 70.00 497 GLY A CA 1
ATOM 3899 C C . GLY A 1 497 ? -21.114 -13.823 44.456 1.00 70.00 497 GLY A C 1
ATOM 3900 O O . GLY A 1 497 ? -20.199 -14.384 45.049 1.00 70.00 497 GLY A O 1
ATOM 3901 N N . LYS A 1 498 ? -20.921 -13.197 43.291 1.00 79.88 498 LYS A N 1
ATOM 3902 C CA . LYS A 1 498 ? -19.601 -13.048 42.661 1.00 79.88 498 LYS A CA 1
ATOM 3903 C C . LYS A 1 498 ? -18.684 -12.162 43.511 1.00 79.88 498 LYS A C 1
ATOM 3905 O O . LYS A 1 498 ? -18.969 -10.974 43.665 1.00 79.88 498 LYS A O 1
ATOM 3910 N N . ILE A 1 499 ? -17.567 -12.728 43.966 1.00 83.69 499 ILE A N 1
ATOM 3911 C CA . ILE A 1 499 ? -16.506 -12.028 44.711 1.00 83.69 499 ILE A CA 1
ATOM 3912 C C . ILE A 1 499 ? -15.882 -10.913 43.856 1.00 83.69 499 ILE A C 1
ATOM 3914 O O . ILE A 1 499 ? -15.687 -9.790 44.322 1.00 83.69 499 ILE A O 1
ATOM 3918 N N . MET A 1 500 ? -15.616 -11.214 42.581 1.00 84.44 500 MET A N 1
ATOM 3919 C CA . MET A 1 500 ? -15.085 -10.260 41.609 1.00 84.44 500 MET A CA 1
ATOM 3920 C C . MET A 1 500 ? -16.180 -9.745 40.675 1.00 84.44 500 MET A C 1
ATOM 3922 O O . MET A 1 500 ? -16.997 -10.511 40.156 1.00 84.44 500 MET A O 1
ATOM 3926 N N . VAL A 1 501 ? -16.155 -8.439 40.429 1.00 86.06 501 VAL A N 1
ATOM 3927 C CA . VAL A 1 501 ? -16.970 -7.754 39.428 1.00 86.06 501 VAL A CA 1
ATOM 3928 C C . VAL A 1 501 ? -16.063 -7.362 38.272 1.00 86.06 501 VAL A C 1
ATOM 3930 O O . VAL A 1 501 ? -14.957 -6.856 38.470 1.00 86.06 501 VAL A O 1
ATOM 3933 N N . THR A 1 502 ? -16.540 -7.599 37.054 1.00 89.00 502 THR A N 1
ATOM 3934 C CA . THR A 1 502 ? -15.862 -7.170 35.836 1.00 89.00 502 THR A CA 1
ATOM 3935 C C . THR A 1 502 ? -16.639 -6.047 35.170 1.00 89.00 502 THR A C 1
ATOM 3937 O O . THR A 1 502 ? -17.869 -6.049 35.152 1.00 89.00 502 THR A O 1
ATOM 3940 N N . GLN A 1 503 ? -15.915 -5.069 34.634 1.00 89.12 503 GLN A N 1
ATOM 3941 C CA . GLN A 1 503 ? -16.482 -3.979 33.840 1.00 89.12 503 GLN A CA 1
ATOM 3942 C C . GLN A 1 503 ? -15.679 -3.831 32.553 1.00 89.12 503 GLN A C 1
ATOM 3944 O O . GLN A 1 503 ? -14.447 -3.845 32.591 1.00 89.12 503 GLN A O 1
ATOM 3949 N N . THR A 1 504 ? -16.367 -3.689 31.422 1.00 92.44 504 THR A N 1
ATOM 3950 C CA . THR A 1 504 ? -15.717 -3.375 30.146 1.00 92.44 504 THR A CA 1
ATOM 3951 C C . THR A 1 504 ? -15.326 -1.901 30.137 1.00 92.44 504 THR A C 1
ATOM 3953 O O . THR A 1 504 ? -16.144 -1.033 30.442 1.00 92.44 504 THR A O 1
ATOM 3956 N N . ARG A 1 505 ? -14.066 -1.624 29.813 1.00 92.19 505 ARG A N 1
ATOM 3957 C CA . ARG A 1 505 ? -13.497 -0.278 29.710 1.00 92.19 505 ARG A CA 1
ATOM 3958 C C . ARG A 1 505 ? -12.696 -0.146 28.425 1.00 92.19 505 ARG A C 1
ATOM 3960 O O . ARG A 1 505 ? -12.329 -1.156 27.822 1.00 92.19 505 ARG A O 1
ATOM 3967 N N . CYS A 1 506 ? -12.416 1.089 28.035 1.00 90.81 506 CYS A N 1
ATOM 3968 C CA . CYS A 1 506 ? -11.557 1.391 26.899 1.00 90.81 506 CYS A CA 1
ATOM 3969 C C . CYS A 1 506 ? -10.126 1.661 27.377 1.00 90.81 506 CYS A C 1
ATOM 3971 O O . CYS A 1 506 ? -9.909 2.300 28.407 1.00 90.81 506 CYS A O 1
ATOM 3973 N N . GLY A 1 507 ? -9.154 1.123 26.647 1.00 88.62 507 GLY A N 1
ATOM 3974 C CA . GLY A 1 507 ? -7.729 1.340 26.868 1.00 88.62 507 GLY A CA 1
ATOM 3975 C C . GLY A 1 507 ? -7.060 1.916 25.628 1.00 88.62 507 GLY A C 1
ATOM 3976 O O . GLY A 1 507 ? -7.696 2.602 24.830 1.00 88.62 507 GLY A O 1
ATOM 3977 N N . PHE A 1 508 ? -5.778 1.601 25.461 1.00 87.25 508 PHE A N 1
ATOM 3978 C CA . PHE A 1 508 ? -4.960 2.092 24.352 1.00 87.25 508 PHE A CA 1
ATOM 3979 C C . PHE A 1 508 ? -5.638 1.900 22.982 1.00 87.25 508 PHE A C 1
ATOM 3981 O O . PHE A 1 508 ? -6.098 0.797 22.667 1.00 87.25 508 PHE A O 1
ATOM 3988 N N . LEU A 1 509 ? -5.693 2.974 22.187 1.00 85.19 509 LEU A N 1
ATOM 3989 C CA . LEU A 1 509 ? -6.351 3.054 20.875 1.00 85.19 509 LEU A CA 1
ATOM 3990 C C . LEU A 1 509 ? -7.827 2.609 20.886 1.00 85.19 509 LEU A C 1
ATOM 3992 O O . LEU A 1 509 ? -8.324 2.025 19.925 1.00 85.19 509 LEU A O 1
ATOM 3996 N N . GLY A 1 510 ? -8.534 2.820 21.998 1.00 85.75 510 GLY A N 1
ATOM 3997 C CA . GLY A 1 510 ? -9.940 2.427 22.132 1.00 85.75 510 GLY A CA 1
ATOM 3998 C C . GLY A 1 510 ? -10.163 0.915 22.253 1.00 85.75 510 GLY A C 1
ATOM 3999 O O . GLY A 1 510 ? -11.307 0.457 22.196 1.00 85.75 510 GLY A O 1
ATOM 4000 N N . LYS A 1 511 ? -9.102 0.116 22.454 1.00 89.50 511 LYS A N 1
ATOM 4001 C CA . LYS A 1 511 ? -9.223 -1.330 22.690 1.00 89.50 511 LYS A CA 1
ATOM 4002 C C . LYS A 1 511 ? -10.075 -1.572 23.934 1.00 89.50 511 LYS A C 1
ATOM 4004 O O . LYS A 1 511 ? -9.729 -1.130 25.030 1.00 89.50 511 LYS A O 1
ATOM 4009 N N . GLN A 1 512 ? -11.156 -2.331 23.783 1.00 92.00 512 GLN A N 1
ATOM 4010 C CA . GLN A 1 512 ? -11.981 -2.726 24.919 1.00 92.00 512 GLN A CA 1
ATOM 4011 C C . GLN A 1 512 ? -11.325 -3.871 25.699 1.00 92.00 512 GLN A C 1
ATOM 4013 O O . GLN A 1 512 ? -10.937 -4.888 25.119 1.00 92.00 512 GLN A O 1
ATOM 4018 N N . PHE A 1 513 ? -11.250 -3.734 27.020 1.00 92.88 513 PHE A N 1
ATOM 4019 C CA . PHE A 1 513 ? -10.746 -4.765 27.924 1.00 92.88 513 PHE A CA 1
ATOM 4020 C C . PHE A 1 513 ? -11.594 -4.850 29.196 1.00 92.88 513 PHE A C 1
ATOM 4022 O O . PHE A 1 513 ? -12.400 -3.967 29.495 1.00 92.88 513 PHE A O 1
ATOM 4029 N N . ARG A 1 514 ? -11.454 -5.953 29.937 1.00 92.81 514 ARG A N 1
ATOM 4030 C CA . ARG A 1 514 ? -12.193 -6.177 31.186 1.00 92.81 514 ARG A CA 1
ATOM 4031 C C . ARG A 1 514 ? -11.323 -5.798 32.369 1.00 92.81 514 ARG A C 1
ATOM 4033 O O . ARG A 1 514 ? -10.271 -6.399 32.560 1.00 92.81 514 ARG A O 1
ATOM 4040 N N . ILE A 1 515 ? -11.793 -4.860 33.180 1.00 91.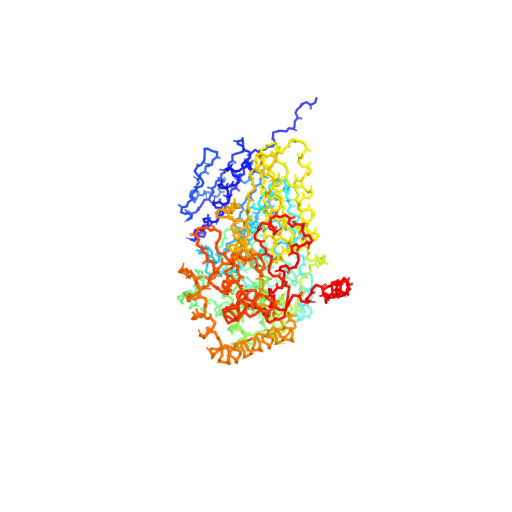00 515 ILE A N 1
ATOM 4041 C CA . ILE A 1 515 ? -11.172 -4.543 34.466 1.00 91.00 515 ILE A CA 1
ATOM 4042 C C . ILE A 1 515 ? -11.719 -5.473 35.534 1.00 91.00 515 ILE A C 1
ATOM 4044 O O . ILE A 1 515 ? -12.930 -5.694 35.596 1.00 91.00 515 ILE A O 1
ATOM 4048 N N . TRP A 1 516 ? -10.825 -5.975 36.380 1.00 87.81 516 TRP A N 1
ATOM 4049 C CA . TRP A 1 516 ? -11.151 -6.827 37.516 1.00 87.81 516 TRP A CA 1
ATOM 4050 C C . TRP A 1 516 ? -11.137 -6.006 38.802 1.00 87.81 516 TRP A C 1
ATOM 4052 O O . TRP A 1 516 ? -10.155 -5.327 39.095 1.00 87.81 516 TRP A O 1
ATOM 4062 N N . LYS A 1 517 ? -12.224 -6.063 39.573 1.00 87.94 517 LYS A N 1
ATOM 4063 C CA . LYS A 1 517 ? -12.324 -5.434 40.896 1.00 87.94 517 LYS A CA 1
ATOM 4064 C C . LYS A 1 517 ? -13.027 -6.363 41.867 1.00 87.94 517 LYS A C 1
ATOM 4066 O O . LYS A 1 517 ? -13.840 -7.194 41.458 1.00 87.94 517 LYS A O 1
ATOM 4071 N N . PHE A 1 518 ? -12.759 -6.196 43.153 1.00 86.50 518 PHE A N 1
ATOM 4072 C CA . PHE A 1 518 ? -13.624 -6.779 44.164 1.00 86.50 518 PHE A CA 1
ATOM 4073 C C . PHE A 1 518 ? -14.969 -6.065 44.190 1.00 86.50 518 PHE A C 1
ATOM 4075 O O . PHE A 1 518 ? -15.082 -4.876 43.888 1.00 86.50 518 PHE A O 1
ATOM 4082 N N . ARG A 1 519 ? -16.009 -6.806 44.559 1.00 82.12 519 ARG A N 1
ATOM 4083 C CA . ARG A 1 519 ? -17.314 -6.223 44.842 1.00 82.12 519 ARG A CA 1
ATOM 4084 C C . ARG A 1 519 ? -17.201 -5.306 46.064 1.00 82.12 519 ARG A C 1
ATOM 4086 O O . ARG A 1 519 ? -16.913 -5.782 47.154 1.00 82.12 519 ARG A O 1
ATOM 4093 N N . SER A 1 520 ? -17.460 -4.015 45.875 1.00 75.00 520 SER A N 1
ATOM 4094 C CA . SER A 1 520 ? -17.441 -2.996 46.937 1.00 75.00 520 SER A CA 1
ATOM 4095 C C . SER A 1 520 ? -18.799 -2.317 47.160 1.00 75.00 520 SER A C 1
ATOM 4097 O O . SER A 1 520 ? -18.946 -1.509 48.074 1.00 75.00 520 SER A O 1
ATOM 4099 N N . THR A 1 521 ? -19.820 -2.680 46.375 1.00 71.69 521 THR A N 1
ATOM 4100 C CA . THR A 1 521 ? -21.208 -2.233 46.549 1.00 71.69 521 THR A CA 1
ATOM 4101 C C . THR A 1 521 ? -22.157 -3.419 46.767 1.00 71.69 521 THR A C 1
ATOM 4103 O O . THR A 1 521 ? -21.950 -4.489 46.181 1.00 71.69 521 THR A O 1
ATOM 4106 N N . PRO A 1 522 ? -23.210 -3.255 47.591 1.00 65.94 522 PRO A N 1
ATOM 4107 C CA . PRO A 1 522 ? -24.265 -4.253 47.729 1.00 65.94 522 PRO A CA 1
ATOM 4108 C C . PRO A 1 522 ? -24.938 -4.545 46.386 1.00 65.94 522 PRO A C 1
ATOM 4110 O O . PRO A 1 522 ? -25.203 -3.625 45.612 1.00 65.94 522 PRO A O 1
ATOM 4113 N N . SER A 1 523 ? -25.256 -5.811 46.109 1.00 59.84 523 SER A N 1
ATOM 4114 C CA . SER A 1 523 ? -26.106 -6.138 44.964 1.00 59.84 523 SER A CA 1
ATOM 4115 C C . SER A 1 523 ? -27.516 -5.615 45.213 1.00 59.84 523 SER A C 1
ATOM 4117 O O . SER A 1 523 ? -28.145 -5.954 46.214 1.00 59.84 523 SER A O 1
ATOM 4119 N N . THR A 1 524 ? -28.021 -4.804 44.292 1.00 56.91 524 THR A N 1
ATOM 4120 C CA . THR A 1 524 ? -29.412 -4.360 44.259 1.00 56.91 524 THR A CA 1
ATOM 4121 C C . THR A 1 524 ? -30.320 -5.540 43.919 1.00 56.91 524 THR A C 1
ATOM 4123 O O . THR A 1 524 ? -30.653 -5.734 42.758 1.00 56.91 524 THR A O 1
ATOM 4126 N N . GLN A 1 525 ? -30.662 -6.354 44.925 1.00 53.38 525 GLN A N 1
ATOM 4127 C CA . GLN A 1 525 ? -31.940 -7.066 45.091 1.00 53.38 525 GLN A CA 1
ATOM 4128 C C . GLN A 1 525 ? -31.890 -8.006 46.318 1.00 53.38 525 GLN A C 1
ATOM 4130 O O . GLN A 1 525 ? -31.065 -8.910 46.405 1.00 53.38 525 GLN A O 1
ATOM 4135 N N . SER A 1 526 ? -32.813 -7.753 47.256 1.00 51.34 526 SER A N 1
ATOM 4136 C CA . SER A 1 526 ? -33.486 -8.733 48.129 1.00 51.34 526 SER A CA 1
ATOM 4137 C C . SER A 1 526 ? -32.675 -9.629 49.084 1.00 51.34 526 SER A C 1
ATOM 4139 O O . SER A 1 526 ? -33.076 -10.763 49.335 1.00 51.34 526 SER A O 1
ATOM 4141 N N . SER A 1 527 ? -31.596 -9.152 49.711 1.00 55.00 527 SER A N 1
ATOM 4142 C CA . SER A 1 527 ? -31.070 -9.768 50.950 1.00 55.00 527 SER A CA 1
ATOM 4143 C C . SER A 1 527 ? -30.422 -8.724 51.871 1.00 55.00 527 SER A C 1
ATOM 4145 O O . SER A 1 527 ? -29.782 -7.798 51.368 1.00 55.00 527 SER A O 1
ATOM 4147 N N . PRO A 1 528 ? -30.560 -8.834 53.207 1.00 57.59 528 PRO A N 1
ATOM 4148 C CA . PRO A 1 528 ? -29.869 -7.944 54.133 1.00 57.59 528 PRO A CA 1
ATOM 4149 C C . PRO A 1 528 ? -28.355 -8.178 54.050 1.00 57.59 528 PRO A C 1
ATOM 4151 O O . PRO A 1 528 ? -27.874 -9.298 54.220 1.00 57.59 528 PRO A O 1
ATOM 4154 N N . VAL A 1 529 ? -27.607 -7.110 53.780 1.00 62.09 529 VAL A N 1
ATOM 4155 C CA . VAL A 1 529 ? -26.138 -7.116 53.801 1.00 62.09 529 VAL A CA 1
ATOM 4156 C C . VAL A 1 529 ? -25.690 -7.296 55.251 1.00 62.09 529 VAL A C 1
ATOM 4158 O O . VAL A 1 529 ? -26.060 -6.489 56.105 1.00 62.09 529 VAL A O 1
ATOM 4161 N N . ARG A 1 530 ? -24.911 -8.340 55.552 1.00 65.25 530 ARG A N 1
ATOM 4162 C CA . ARG A 1 530 ? -24.501 -8.659 56.932 1.00 65.25 530 ARG A CA 1
ATOM 4163 C C . ARG A 1 530 ? -23.361 -7.767 57.426 1.00 65.25 530 ARG A C 1
ATOM 4165 O O . ARG A 1 530 ? -23.278 -7.474 58.614 1.00 65.25 530 ARG A O 1
ATOM 4172 N N . MET A 1 531 ? -22.498 -7.315 56.522 1.00 69.19 531 MET A N 1
ATOM 4173 C CA . MET A 1 531 ? -21.256 -6.592 56.793 1.00 69.19 531 MET A CA 1
ATOM 4174 C C . MET A 1 531 ? -21.083 -5.405 55.833 1.00 69.19 531 MET A C 1
ATOM 4176 O O . MET A 1 531 ? -20.025 -5.204 55.242 1.00 69.19 531 MET A O 1
ATOM 4180 N N . ALA A 1 532 ? -22.109 -4.557 55.699 1.00 71.50 532 ALA A N 1
ATOM 4181 C CA . ALA A 1 532 ? -22.058 -3.379 54.820 1.00 71.50 532 ALA A CA 1
ATOM 4182 C C . ALA A 1 532 ? -20.879 -2.437 55.139 1.00 71.50 532 ALA A C 1
ATOM 4184 O O . ALA A 1 532 ? -20.301 -1.825 54.240 1.00 71.50 532 ALA A O 1
ATOM 4185 N N . TRP A 1 533 ? -20.486 -2.361 56.414 1.00 79.06 533 TRP A N 1
ATOM 4186 C CA . TRP A 1 533 ? -19.318 -1.608 56.869 1.00 79.06 533 TRP A CA 1
ATOM 4187 C C . TRP A 1 533 ? -18.010 -2.113 56.237 1.00 79.06 533 TRP A C 1
ATOM 4189 O O . TRP A 1 533 ? -17.140 -1.309 55.913 1.00 79.06 533 TRP A O 1
ATOM 4199 N N . PHE A 1 534 ? -17.880 -3.423 56.002 1.00 79.81 534 PHE A N 1
ATOM 4200 C CA . PHE A 1 534 ? -16.691 -4.033 55.409 1.00 79.81 534 PHE A CA 1
ATOM 4201 C C . PHE A 1 534 ? -16.547 -3.640 53.933 1.00 79.81 534 PHE A C 1
ATOM 4203 O O . PHE A 1 534 ? -15.480 -3.194 53.510 1.00 79.81 534 PHE A O 1
ATOM 4210 N N . LEU A 1 535 ? -17.645 -3.689 53.169 1.00 77.25 535 LEU A N 1
ATOM 4211 C CA . LEU A 1 535 ? -17.671 -3.220 51.778 1.00 77.25 535 LEU A CA 1
ATOM 4212 C C . LEU A 1 535 ? -17.346 -1.719 51.670 1.00 77.25 535 LEU A C 1
ATOM 4214 O O . LEU A 1 535 ? -16.606 -1.305 50.776 1.00 77.25 535 LEU A O 1
ATOM 4218 N N . GLN A 1 536 ? -17.830 -0.906 52.617 1.00 78.31 536 GLN A N 1
ATOM 4219 C CA . GLN A 1 536 ? -17.499 0.522 52.682 1.00 78.31 536 GLN A CA 1
ATOM 4220 C C . GLN A 1 536 ? -16.014 0.772 52.974 1.00 78.31 536 GLN A C 1
ATOM 4222 O O . GLN A 1 536 ? -15.434 1.694 52.400 1.00 78.31 536 GLN A O 1
ATOM 4227 N N . ILE A 1 537 ? -15.382 -0.034 53.836 1.00 83.62 537 ILE A N 1
ATOM 4228 C CA . ILE A 1 537 ? -13.937 0.053 54.089 1.00 83.62 537 ILE A CA 1
ATOM 4229 C C . ILE A 1 537 ? -13.154 -0.294 52.824 1.00 83.62 537 ILE A C 1
ATOM 4231 O O . ILE A 1 537 ? -12.248 0.458 52.465 1.00 83.62 537 ILE A O 1
ATOM 4235 N N . LEU A 1 538 ? -13.515 -1.371 52.119 1.00 81.00 538 LEU A N 1
ATOM 4236 C CA . LEU A 1 538 ? -12.872 -1.751 50.853 1.00 81.00 538 LEU A CA 1
ATOM 4237 C C . LEU A 1 538 ? -12.944 -0.628 49.807 1.00 81.00 538 LEU A C 1
ATOM 4239 O O . LEU A 1 538 ? -11.941 -0.335 49.158 1.00 81.00 538 LEU A O 1
ATOM 4243 N N . ALA A 1 539 ? -14.098 0.034 49.685 1.00 79.31 539 ALA A N 1
ATOM 4244 C CA . ALA A 1 539 ? -14.277 1.170 48.781 1.00 79.31 539 ALA A CA 1
ATOM 4245 C C . ALA A 1 539 ? -13.434 2.394 49.190 1.00 79.31 539 ALA A C 1
ATOM 4247 O O . ALA A 1 539 ? -12.769 2.995 48.345 1.00 79.31 539 ALA A O 1
ATOM 4248 N N . LYS A 1 540 ? -13.439 2.754 50.485 1.00 82.19 540 LYS A N 1
ATOM 4249 C CA . LYS A 1 540 ? -12.706 3.918 51.024 1.00 82.19 540 LYS A CA 1
ATOM 4250 C C . LYS A 1 540 ? -11.190 3.756 50.948 1.00 82.19 540 LYS A C 1
ATOM 4252 O O . LYS A 1 540 ? -10.486 4.735 50.744 1.00 82.19 540 LYS A O 1
ATOM 4257 N N . THR A 1 541 ? -10.696 2.534 51.121 1.00 83.56 541 THR A N 1
ATOM 4258 C CA . THR A 1 541 ? -9.259 2.217 51.091 1.00 83.56 541 THR A CA 1
ATOM 4259 C C . THR A 1 541 ? -8.747 1.875 49.694 1.00 83.56 541 THR A C 1
ATOM 4261 O O . THR A 1 541 ? -7.555 1.638 49.528 1.00 83.56 541 THR A O 1
ATOM 4264 N N . HIS A 1 542 ? -9.627 1.825 48.685 1.00 83.19 542 HIS A N 1
ATOM 4265 C CA . HIS A 1 542 ? -9.312 1.374 47.325 1.00 83.19 542 HIS A CA 1
ATOM 4266 C C . HIS A 1 542 ? -8.733 -0.048 47.231 1.00 83.19 542 HIS A C 1
ATOM 4268 O O . HIS A 1 542 ? -8.209 -0.439 46.183 1.00 83.19 542 HIS A O 1
ATOM 4274 N N . LEU A 1 543 ? -8.878 -0.857 48.287 1.00 83.12 543 LEU A N 1
ATOM 4275 C CA . LEU A 1 543 ? -8.510 -2.275 48.274 1.00 83.12 543 LEU A CA 1
ATOM 4276 C C . LEU A 1 543 ? -9.391 -3.081 47.309 1.00 83.12 543 LEU A C 1
ATOM 4278 O O . LEU A 1 543 ? -9.047 -4.196 46.921 1.00 83.12 543 LEU A O 1
ATOM 4282 N N . ASP A 1 544 ? -10.503 -2.509 46.850 1.00 82.19 544 ASP A N 1
ATOM 4283 C CA . ASP A 1 544 ? -11.325 -3.098 45.803 1.00 82.19 544 ASP A CA 1
ATOM 4284 C C . ASP A 1 544 ? -10.636 -3.146 44.426 1.00 82.19 544 ASP A C 1
ATOM 4286 O O . ASP A 1 544 ? -10.999 -3.969 43.582 1.00 82.19 544 ASP A O 1
ATOM 4290 N N . LYS A 1 545 ? -9.604 -2.320 44.204 1.00 87.12 545 LYS A N 1
ATOM 4291 C CA . LYS A 1 545 ? -8.846 -2.235 42.945 1.00 87.12 545 LYS A CA 1
ATOM 4292 C C . LYS A 1 545 ? -7.676 -3.215 42.848 1.00 87.12 545 LYS A C 1
ATOM 4294 O O . LYS A 1 545 ? -7.088 -3.318 41.778 1.00 87.12 545 LYS A O 1
ATOM 4299 N N . LEU A 1 546 ? -7.333 -3.954 43.906 1.00 87.38 546 LEU A N 1
ATOM 4300 C CA . LEU A 1 546 ? -6.182 -4.875 43.891 1.00 87.38 546 LEU A CA 1
ATOM 4301 C C . LEU A 1 546 ? -6.205 -5.893 42.732 1.00 87.38 546 LEU A C 1
ATOM 4303 O O . LEU A 1 546 ? -5.155 -6.120 42.133 1.00 87.38 546 LEU A O 1
ATOM 4307 N N . PRO A 1 547 ? -7.359 -6.457 42.314 1.00 88.44 547 PRO A N 1
ATOM 4308 C CA . PRO A 1 547 ? -7.384 -7.363 41.166 1.00 88.44 547 PRO A CA 1
ATOM 4309 C C . PRO A 1 547 ? -6.954 -6.709 39.837 1.00 88.44 547 PRO A C 1
ATOM 4311 O O . PRO A 1 547 ? -6.618 -7.419 38.893 1.00 88.44 547 PRO A O 1
ATOM 4314 N N . MET A 1 548 ? -6.895 -5.373 39.750 1.00 89.31 548 MET A N 1
ATOM 4315 C CA . MET A 1 548 ? -6.438 -4.650 38.558 1.00 89.31 548 MET A CA 1
ATOM 4316 C C . MET A 1 548 ? -4.942 -4.845 38.268 1.00 89.31 548 MET A C 1
ATOM 4318 O O . MET A 1 548 ? -4.533 -4.684 37.120 1.00 89.31 548 MET A O 1
ATOM 4322 N N . PHE A 1 549 ? -4.118 -5.254 39.243 1.00 90.06 549 PHE A N 1
ATOM 4323 C CA . PHE A 1 549 ? -2.714 -5.609 38.977 1.00 90.06 549 PHE A CA 1
ATOM 4324 C C . PHE A 1 549 ? -2.592 -6.755 37.962 1.00 90.06 549 PHE A C 1
ATOM 4326 O O . PHE A 1 549 ? -1.650 -6.790 37.170 1.00 90.06 549 PHE A O 1
ATOM 4333 N N . TRP A 1 550 ? -3.598 -7.631 37.885 1.00 89.50 550 TRP A N 1
ATOM 4334 C CA . TRP A 1 550 ? -3.691 -8.645 36.837 1.00 89.50 550 TRP A CA 1
ATOM 4335 C C . TRP A 1 550 ? -3.787 -8.035 35.428 1.00 89.50 550 TRP A C 1
ATOM 4337 O O . TRP A 1 550 ? -3.166 -8.531 34.487 1.00 89.50 550 TRP A O 1
ATOM 4347 N N . ASN A 1 551 ? -4.500 -6.912 35.269 1.00 91.81 551 ASN A N 1
ATOM 4348 C CA . ASN A 1 551 ? -4.574 -6.189 33.996 1.00 91.81 551 ASN A CA 1
ATOM 4349 C C . ASN A 1 551 ? -3.225 -5.583 33.588 1.00 91.81 551 ASN A C 1
ATOM 4351 O O . ASN A 1 551 ? -2.936 -5.504 32.391 1.00 91.81 551 ASN A O 1
ATOM 4355 N N . ILE A 1 552 ? -2.390 -5.192 34.557 1.00 91.19 552 ILE A N 1
ATOM 4356 C CA . ILE A 1 552 ? -1.019 -4.751 34.279 1.00 91.19 552 ILE A CA 1
ATOM 4357 C C . ILE A 1 552 ? -0.199 -5.921 33.742 1.00 91.19 552 ILE A C 1
ATOM 4359 O O . ILE A 1 552 ? 0.450 -5.775 32.708 1.00 91.19 552 ILE A O 1
ATOM 4363 N N . LEU A 1 553 ? -0.274 -7.102 34.362 1.00 89.38 553 LEU A N 1
ATOM 4364 C CA . LEU A 1 553 ? 0.463 -8.286 33.904 1.00 89.38 553 LEU A CA 1
ATOM 4365 C C . LEU A 1 553 ? 0.068 -8.700 32.478 1.00 89.38 553 LEU A C 1
ATOM 4367 O O . LEU A 1 553 ? 0.945 -8.890 31.637 1.00 89.38 553 LEU A O 1
ATOM 4371 N N . ILE A 1 554 ? -1.233 -8.718 32.166 1.00 89.69 554 ILE A N 1
ATOM 4372 C CA . ILE A 1 554 ? -1.747 -8.986 30.806 1.00 89.69 554 ILE A CA 1
ATOM 4373 C C . ILE A 1 554 ? -1.347 -7.879 29.813 1.00 89.69 554 ILE A C 1
ATOM 4375 O O . ILE A 1 554 ? -1.205 -8.125 28.616 1.00 89.69 554 ILE A O 1
ATOM 4379 N N . GLY A 1 555 ? -1.124 -6.659 30.305 1.00 88.44 555 GLY A N 1
ATOM 4380 C CA . GLY A 1 555 ? -0.662 -5.524 29.507 1.00 88.44 555 GLY A CA 1
ATOM 4381 C C . GLY A 1 555 ? -1.761 -4.621 28.967 1.00 88.44 555 GLY A C 1
ATOM 4382 O O . GLY A 1 555 ? -1.471 -3.792 28.099 1.00 88.44 555 GLY A O 1
ATOM 4383 N N . ASP A 1 556 ? -2.980 -4.748 29.493 1.00 89.56 556 ASP A N 1
ATOM 4384 C CA . ASP A 1 556 ? -4.086 -3.828 29.217 1.00 89.56 556 ASP A CA 1
ATOM 4385 C C . ASP A 1 556 ? -3.943 -2.500 29.987 1.00 89.56 556 ASP A C 1
ATOM 4387 O O . ASP A 1 556 ? -4.452 -1.475 29.536 1.00 89.56 556 ASP A O 1
ATOM 4391 N N . MET A 1 557 ? -3.228 -2.506 31.120 1.00 90.38 557 MET A N 1
ATOM 4392 C CA . MET A 1 557 ? -2.983 -1.336 31.974 1.00 90.38 557 MET A CA 1
ATOM 4393 C C . MET A 1 557 ? -1.491 -1.147 32.291 1.00 90.38 557 MET A C 1
ATOM 4395 O O . MET A 1 557 ? -0.679 -2.052 32.081 1.00 90.38 557 MET A O 1
ATOM 4399 N N . THR A 1 558 ? -1.154 0.028 32.814 1.00 90.12 558 THR A N 1
ATOM 4400 C CA . THR A 1 558 ? 0.141 0.393 33.414 1.00 90.12 558 THR A CA 1
ATOM 4401 C C . THR A 1 558 ? -0.066 0.810 34.878 1.00 90.12 558 THR A C 1
ATOM 4403 O O . THR A 1 558 ? -1.209 0.933 35.331 1.00 90.12 558 THR A O 1
ATOM 4406 N N . LEU A 1 559 ? 1.003 0.993 35.654 1.00 85.81 559 LEU A N 1
ATOM 4407 C CA . LEU A 1 559 ? 0.896 1.521 37.017 1.00 85.81 559 LEU A CA 1
ATOM 4408 C C . LEU A 1 559 ? 0.395 2.970 37.019 1.00 85.81 559 LEU A C 1
ATOM 4410 O O . LEU A 1 559 ? -0.559 3.282 37.736 1.00 85.81 559 LEU A O 1
ATOM 4414 N N . VAL A 1 560 ? 1.003 3.819 36.185 1.00 83.81 560 VAL A N 1
ATOM 4415 C CA . VAL A 1 560 ? 0.773 5.271 36.135 1.00 83.81 560 VAL A CA 1
ATOM 4416 C C . VAL A 1 560 ? 0.277 5.667 34.749 1.00 83.81 560 VAL A C 1
ATOM 4418 O O . VAL A 1 560 ? 0.966 5.452 33.757 1.00 83.81 560 VAL A O 1
ATOM 4421 N N . GLY A 1 561 ? -0.917 6.249 34.671 1.00 81.69 561 GLY A N 1
ATOM 4422 C CA . GLY A 1 561 ? -1.546 6.601 33.397 1.00 81.69 561 GLY A CA 1
ATOM 4423 C C . GLY A 1 561 ? -2.975 7.129 33.565 1.00 81.69 561 GLY A C 1
ATOM 4424 O O . GLY A 1 561 ? -3.474 7.197 34.687 1.00 81.69 561 GLY A O 1
ATOM 4425 N N . PRO A 1 562 ? -3.663 7.490 32.469 1.00 84.62 562 PRO A N 1
ATOM 4426 C CA . PRO A 1 562 ? -5.033 7.998 32.518 1.00 84.62 562 PRO A CA 1
ATOM 4427 C C . PRO A 1 562 ? -5.981 7.023 33.206 1.00 84.62 562 PRO A C 1
ATOM 4429 O O . PRO A 1 562 ? -5.820 5.801 33.138 1.00 84.62 562 PRO A O 1
ATOM 4432 N N . ARG A 1 563 ? -7.059 7.557 33.779 1.00 88.00 563 ARG A N 1
ATOM 4433 C CA . ARG A 1 563 ? -8.223 6.737 34.113 1.00 88.00 563 ARG A CA 1
ATOM 4434 C C . ARG A 1 563 ? -8.712 6.012 32.852 1.00 88.00 563 ARG A C 1
ATOM 4436 O O . ARG A 1 563 ? -8.830 6.607 31.792 1.00 88.00 563 ARG A O 1
ATOM 4443 N N . SER A 1 564 ? -9.089 4.744 32.998 1.00 90.06 564 SER A N 1
ATOM 4444 C CA . SER A 1 564 ? -9.786 3.993 31.947 1.00 90.06 564 SER A CA 1
ATOM 4445 C C . SER A 1 564 ? -11.265 4.414 31.845 1.00 90.06 564 SER A C 1
ATOM 4447 O O . SER A 1 564 ? -12.040 4.170 32.785 1.00 90.06 564 SER A O 1
ATOM 4449 N N . PRO A 1 565 ? -11.699 5.025 30.728 1.00 90.94 565 PRO A N 1
ATOM 4450 C CA . PRO A 1 565 ? -13.082 5.456 30.571 1.00 90.94 565 PRO A CA 1
ATOM 4451 C C . PRO A 1 565 ? -14.033 4.291 30.288 1.00 90.94 565 PRO A C 1
ATOM 4453 O O . PRO A 1 565 ? -13.631 3.186 29.901 1.00 90.94 565 PRO A O 1
ATOM 4456 N N . SER A 1 566 ? -15.321 4.514 30.557 1.00 91.19 566 SER A N 1
ATOM 4457 C CA . SER A 1 566 ? -16.370 3.564 30.142 1.00 91.19 566 SER A CA 1
ATOM 4458 C C . SER A 1 566 ? -16.592 3.594 28.630 1.00 91.19 566 SER A C 1
ATOM 4460 O O . SER A 1 566 ? -16.214 4.558 27.973 1.00 91.19 566 SER A O 1
ATOM 4462 N N . VAL A 1 567 ? -17.203 2.541 28.080 1.00 90.12 567 VAL A N 1
ATOM 4463 C CA . VAL A 1 567 ? -17.554 2.501 26.651 1.00 90.12 567 VAL A CA 1
ATOM 4464 C C . VAL A 1 567 ? -18.512 3.649 26.316 1.00 90.12 567 VAL A C 1
ATOM 4466 O O . VAL A 1 567 ? -18.204 4.435 25.428 1.00 90.12 567 VAL A O 1
ATOM 4469 N N . ASP A 1 568 ? -19.573 3.820 27.109 1.00 89.56 568 ASP A N 1
ATOM 4470 C CA . ASP A 1 568 ? -20.572 4.887 26.942 1.00 89.56 568 ASP A CA 1
ATOM 4471 C C . ASP A 1 568 ? -19.947 6.290 26.977 1.00 89.56 568 ASP A C 1
ATOM 4473 O O . ASP A 1 568 ? -20.338 7.181 26.230 1.00 89.56 568 ASP A O 1
ATOM 4477 N N . GLU A 1 569 ? -18.942 6.490 27.829 1.00 89.25 569 GLU A N 1
ATOM 4478 C CA . GLU A 1 569 ? -18.201 7.748 27.929 1.00 89.25 569 GLU A CA 1
ATOM 4479 C C . GLU A 1 569 ? -17.396 8.027 26.648 1.00 89.25 569 GLU A C 1
ATOM 4481 O O . GLU A 1 569 ? -17.522 9.106 26.072 1.00 89.25 569 GLU A O 1
ATOM 4486 N N . VAL A 1 570 ? -16.647 7.036 26.146 1.00 88.38 570 VAL A N 1
ATOM 4487 C CA . VAL A 1 570 ? -15.871 7.165 24.896 1.00 88.38 570 VAL A CA 1
ATOM 4488 C C . VAL A 1 570 ? -16.774 7.375 23.680 1.00 88.38 570 VAL A C 1
ATOM 4490 O O . VAL A 1 570 ? -16.403 8.083 22.745 1.00 88.38 570 VAL A O 1
ATOM 4493 N N . GLU A 1 571 ? -17.984 6.817 23.680 1.00 88.50 571 GLU A N 1
ATOM 4494 C CA . GLU A 1 571 ? -18.943 7.039 22.596 1.00 88.50 571 GLU A CA 1
ATOM 4495 C C . GLU A 1 571 ? -19.367 8.510 22.444 1.00 88.50 571 GLU A C 1
ATOM 4497 O O . GLU A 1 571 ? -19.789 8.901 21.349 1.00 88.50 571 GLU A O 1
ATOM 4502 N N . HIS A 1 572 ? -19.240 9.311 23.506 1.00 90.12 572 HIS A N 1
ATOM 4503 C CA . HIS A 1 572 ? -19.567 10.740 23.538 1.00 90.12 572 HIS A CA 1
ATOM 4504 C C . HIS A 1 572 ? -18.329 11.650 23.513 1.00 90.12 572 HIS A C 1
ATOM 4506 O O . HIS A 1 572 ? -18.474 12.871 23.540 1.00 90.12 572 HIS A O 1
ATOM 4512 N N . TYR A 1 573 ? -17.120 11.086 23.443 1.00 89.50 573 TYR A N 1
ATOM 4513 C CA . TYR A 1 573 ? -15.884 11.863 23.355 1.00 89.50 573 TYR A CA 1
ATOM 4514 C C . TYR A 1 573 ? -15.826 12.699 22.084 1.00 89.50 573 TYR A C 1
ATOM 4516 O O . TYR A 1 573 ? -16.141 12.207 20.997 1.00 89.50 573 TYR A O 1
ATOM 4524 N N . SER A 1 574 ? -15.339 13.938 22.214 1.00 88.50 574 SER A N 1
ATOM 4525 C CA . SER A 1 574 ? -14.891 14.735 21.072 1.00 88.50 574 SER A CA 1
ATOM 4526 C C . SER A 1 574 ? -13.613 14.133 20.467 1.00 88.50 574 SER A C 1
ATOM 4528 O O . SER A 1 574 ? -12.904 13.383 21.135 1.00 88.50 574 SER A O 1
ATOM 4530 N N . ILE A 1 575 ? -13.264 14.480 19.221 1.00 86.75 575 ILE A N 1
ATOM 4531 C CA . ILE A 1 575 ? -12.028 13.991 18.566 1.00 86.75 575 ILE A CA 1
ATOM 4532 C C . ILE A 1 575 ? -10.789 14.302 19.422 1.00 86.75 575 ILE A C 1
ATOM 4534 O O . ILE A 1 575 ? -9.842 13.520 19.465 1.00 86.75 575 ILE A O 1
ATOM 4538 N N . LYS A 1 576 ? -10.822 15.423 20.150 1.00 87.25 576 LYS A N 1
ATOM 4539 C CA . LYS A 1 576 ? -9.767 15.819 21.080 1.00 87.25 576 LYS A CA 1
ATOM 4540 C C . LYS A 1 576 ? -9.705 14.907 22.307 1.00 87.25 576 LYS A C 1
ATOM 4542 O O . LYS A 1 576 ? -8.621 14.476 22.675 1.00 87.25 576 LYS A O 1
ATOM 4547 N N . ASP A 1 577 ? -10.844 14.568 22.907 1.00 87.44 577 ASP A N 1
ATOM 4548 C CA . ASP A 1 577 ? -10.883 13.713 24.107 1.00 87.44 577 ASP A CA 1
ATOM 4549 C C . ASP A 1 577 ? -10.394 12.290 23.812 1.00 87.44 577 ASP A C 1
ATOM 4551 O O . ASP A 1 577 ? -9.801 11.635 24.670 1.00 87.44 577 ASP A O 1
ATOM 4555 N N . TRP A 1 578 ? -10.558 11.830 22.567 1.00 88.06 578 TRP A N 1
ATOM 4556 C CA . TRP A 1 578 ? -9.997 10.560 22.117 1.00 88.06 578 TRP A CA 1
ATOM 4557 C C . TRP A 1 578 ? -8.473 10.483 22.273 1.00 88.06 578 TRP A C 1
ATOM 4559 O O . TRP A 1 578 ? -7.994 9.385 22.542 1.00 88.06 578 TRP A O 1
ATOM 4569 N N . GLN A 1 579 ? -7.730 11.603 22.218 1.00 85.00 579 GLN A N 1
ATOM 4570 C CA . GLN A 1 579 ? -6.266 11.633 22.420 1.00 85.00 579 GLN A CA 1
ATOM 4571 C C . GLN A 1 579 ? -5.829 11.047 23.768 1.00 85.00 579 GLN A C 1
ATOM 4573 O O . GLN A 1 579 ? -4.728 10.511 23.885 1.00 85.00 579 GLN A O 1
ATOM 4578 N N . ALA A 1 580 ? -6.691 11.082 24.790 1.00 82.06 580 ALA A N 1
ATOM 4579 C CA . ALA A 1 580 ? -6.398 10.457 26.079 1.00 82.06 580 ALA A CA 1
ATOM 4580 C C . ALA A 1 580 ? -6.159 8.936 25.960 1.00 82.06 580 ALA A C 1
ATOM 4582 O O . ALA A 1 580 ? -5.515 8.341 26.825 1.00 82.06 580 ALA A O 1
ATOM 4583 N N . LEU A 1 581 ? -6.638 8.305 24.880 1.00 86.06 581 LEU A N 1
ATOM 4584 C CA . LEU A 1 581 ? -6.480 6.879 24.593 1.00 86.06 581 LEU A CA 1
ATOM 4585 C C . LEU A 1 581 ? -5.189 6.549 23.819 1.00 86.06 581 LEU A C 1
ATOM 4587 O O . LEU A 1 581 ? -4.959 5.376 23.516 1.00 86.06 581 LEU A O 1
ATOM 4591 N N . ASP A 1 582 ? -4.322 7.526 23.525 1.00 83.56 582 ASP A N 1
ATOM 4592 C CA . ASP A 1 582 ? -2.973 7.276 22.984 1.00 83.56 582 ASP A CA 1
ATOM 4593 C C . ASP A 1 582 ? -2.032 6.655 24.022 1.00 83.56 582 ASP A C 1
ATOM 4595 O O . ASP A 1 582 ? -0.950 6.172 23.688 1.00 83.56 582 ASP A O 1
ATOM 4599 N N . ILE A 1 583 ? -2.436 6.631 25.292 1.00 84.00 583 ILE A N 1
ATOM 4600 C CA . ILE A 1 583 ? -1.630 6.114 26.394 1.00 84.00 583 ILE A CA 1
ATOM 4601 C C . ILE A 1 583 ? -2.417 5.034 27.136 1.00 84.00 583 ILE A C 1
ATOM 4603 O O . ILE A 1 583 ? -3.644 5.072 27.244 1.00 84.00 583 ILE A O 1
ATOM 4607 N N . LYS A 1 584 ? -1.711 3.995 27.599 1.00 87.00 584 LYS A N 1
ATOM 4608 C CA . LYS A 1 584 ? -2.341 2.905 28.352 1.00 87.00 584 LYS A CA 1
ATOM 4609 C C . LYS A 1 584 ? -2.898 3.442 29.670 1.00 87.00 584 LYS A C 1
ATOM 4611 O O . LYS A 1 584 ? -2.192 4.181 30.347 1.00 87.00 584 LYS A O 1
ATOM 4616 N N . PRO A 1 585 ? -4.107 3.032 30.079 1.00 89.56 585 PRO A N 1
ATOM 4617 C CA . PRO A 1 585 ? -4.683 3.493 31.331 1.00 89.56 585 PRO A CA 1
ATOM 4618 C C . PRO A 1 585 ? -3.901 2.993 32.552 1.00 89.56 585 PRO A C 1
ATOM 4620 O O . PRO A 1 585 ? -3.390 1.869 32.560 1.00 89.56 585 PRO A O 1
ATOM 4623 N N . GLY A 1 586 ? -3.854 3.828 33.588 1.00 87.81 586 GLY A N 1
ATOM 4624 C CA . GLY A 1 586 ? -3.153 3.599 34.849 1.00 87.81 586 GLY A CA 1
ATOM 4625 C C . GLY A 1 586 ? -4.059 3.165 36.000 1.00 87.81 586 GLY A C 1
ATOM 4626 O O . GLY A 1 586 ? -5.283 3.328 35.954 1.00 87.81 586 GLY A O 1
ATOM 4627 N N . ILE A 1 587 ? -3.454 2.621 37.061 1.00 83.00 587 ILE A N 1
ATOM 4628 C CA . ILE A 1 587 ? -4.138 2.407 38.347 1.00 83.00 587 ILE A CA 1
ATOM 4629 C C . ILE A 1 587 ? -4.248 3.734 39.114 1.00 83.00 587 ILE A C 1
ATOM 4631 O O . ILE A 1 587 ? -5.310 4.016 39.681 1.00 83.00 587 ILE A O 1
ATOM 4635 N N . SER A 1 588 ? -3.189 4.555 39.115 1.00 73.75 588 SER A N 1
ATOM 4636 C CA . SER A 1 588 ? -3.238 5.926 39.634 1.00 73.75 588 SER A CA 1
ATOM 4637 C C . SER A 1 588 ? -3.783 6.870 38.558 1.00 73.75 588 SER A C 1
ATOM 4639 O O . SER A 1 588 ? -3.186 7.036 37.503 1.00 73.75 588 SER A O 1
ATOM 4641 N N . GLY A 1 589 ? -4.944 7.482 38.811 1.00 56.84 589 GLY A N 1
ATOM 4642 C CA . GLY A 1 589 ? -5.600 8.410 37.876 1.00 56.84 589 GLY A CA 1
ATOM 4643 C C . GLY A 1 589 ? -5.035 9.836 37.886 1.00 56.84 589 GLY A C 1
ATOM 4644 O O . GLY A 1 589 ? -5.605 10.712 37.251 1.00 56.84 589 GLY A O 1
ATOM 4645 N N . GLU A 1 590 ? -3.933 10.089 38.601 1.00 53.91 590 GLU A N 1
ATOM 4646 C CA . GLU A 1 590 ? -3.309 11.421 38.754 1.00 53.91 590 GLU A CA 1
ATOM 4647 C C . GLU A 1 590 ? -2.711 11.983 37.456 1.00 53.91 590 GLU A C 1
ATOM 4649 O O . GLU A 1 590 ? -2.241 13.118 37.407 1.00 53.91 590 GLU A O 1
ATOM 4654 N N . TRP A 1 591 ? -2.777 11.222 36.369 1.00 50.16 591 TRP A N 1
ATOM 4655 C CA . TRP A 1 591 ? -2.349 11.672 35.056 1.00 50.16 591 TRP A CA 1
ATOM 4656 C C . TRP A 1 591 ? -3.165 12.863 34.516 1.00 50.16 591 TRP A C 1
ATOM 4658 O O . TRP A 1 591 ? -2.649 13.627 33.702 1.00 50.16 591 TRP A O 1
ATOM 4668 N N . ASP A 1 592 ? -4.383 13.105 35.017 1.00 43.50 592 ASP A N 1
ATOM 4669 C CA . ASP A 1 592 ? -5.170 14.309 34.691 1.00 43.50 592 ASP A CA 1
ATOM 4670 C C . ASP A 1 592 ? -4.490 15.617 35.155 1.00 43.50 592 ASP A C 1
ATOM 4672 O O . ASP A 1 592 ? -4.722 16.675 34.566 1.00 43.50 592 ASP A O 1
ATOM 4676 N N . ALA A 1 593 ? -3.618 15.558 36.172 1.00 39.31 593 ALA A N 1
ATOM 4677 C CA . ALA A 1 593 ? -2.815 16.701 36.615 1.00 39.31 593 ALA A CA 1
ATOM 4678 C C . ALA A 1 593 ? -1.538 16.887 35.772 1.00 39.31 593 ALA A C 1
ATOM 4680 O O . ALA A 1 593 ? -1.133 18.015 35.522 1.00 39.31 593 ALA A O 1
ATOM 4681 N N . ILE A 1 594 ? -0.934 15.793 35.292 1.00 41.97 594 ILE A N 1
ATOM 4682 C CA . ILE A 1 594 ? 0.348 15.791 34.555 1.00 41.97 594 ILE A CA 1
ATOM 4683 C C . ILE A 1 594 ? 0.149 16.041 33.043 1.00 41.97 594 ILE A C 1
ATOM 4685 O O . ILE A 1 594 ? 0.996 16.636 32.375 1.00 41.97 594 ILE A O 1
ATOM 4689 N N . SER A 1 595 ? -0.979 15.602 32.478 1.00 42.66 595 SER A N 1
ATOM 4690 C CA . SER A 1 595 ? -1.255 15.663 31.033 1.00 42.66 595 SER A CA 1
ATOM 4691 C C . SER A 1 595 ? -1.575 17.068 30.511 1.00 42.66 595 SER A C 1
ATOM 4693 O O . SER A 1 595 ? -1.239 17.363 29.362 1.00 42.66 595 SER A O 1
ATOM 4695 N N . LYS A 1 596 ? -2.157 17.957 31.334 1.00 38.12 596 LYS A N 1
ATOM 4696 C CA . LYS A 1 596 ? -2.424 19.356 30.943 1.00 38.12 596 LYS A CA 1
ATOM 4697 C C . LYS A 1 596 ? -1.139 20.123 30.611 1.00 38.12 596 LYS A C 1
ATOM 4699 O O . LYS A 1 596 ? -1.141 20.881 29.644 1.00 38.12 596 LYS A O 1
ATOM 4704 N N . ASP A 1 597 ? -0.048 19.841 31.322 1.00 34.44 597 ASP A N 1
ATOM 4705 C CA . ASP A 1 597 ? 1.250 20.496 31.115 1.00 34.44 597 ASP A CA 1
ATOM 4706 C C . ASP A 1 597 ? 2.079 19.835 29.993 1.00 34.44 597 ASP A C 1
ATOM 4708 O O . ASP A 1 597 ? 2.748 20.516 29.209 1.00 34.44 597 ASP A O 1
ATOM 4712 N N . CYS A 1 598 ? 2.006 18.504 29.845 1.00 36.12 598 CYS A N 1
ATOM 4713 C CA . CYS A 1 598 ? 2.747 17.782 28.797 1.00 36.12 598 CYS A CA 1
ATOM 4714 C C . CYS A 1 598 ? 2.172 17.985 27.385 1.00 36.12 598 CYS A C 1
ATOM 4716 O O . CYS A 1 598 ? 2.928 18.072 26.420 1.00 36.12 598 CYS A O 1
ATOM 4718 N N . TYR A 1 599 ? 0.849 18.098 27.228 1.00 38.84 599 TYR A N 1
ATOM 4719 C CA . TYR A 1 599 ? 0.271 18.313 25.898 1.00 38.84 599 TYR A CA 1
ATOM 4720 C C . TYR A 1 599 ? 0.426 19.761 25.409 1.00 38.84 599 TYR A C 1
ATOM 4722 O O . TYR A 1 599 ? 0.661 19.960 24.218 1.00 38.84 599 TYR A O 1
ATOM 4730 N N . GLN A 1 600 ? 0.405 20.762 26.302 1.00 34.56 600 GLN A N 1
ATOM 4731 C CA . GLN A 1 600 ? 0.685 22.163 25.938 1.00 34.56 600 GLN A CA 1
ATOM 4732 C C . GLN A 1 600 ? 2.147 22.407 25.529 1.00 34.56 600 GLN A C 1
ATOM 4734 O O . GLN A 1 600 ? 2.417 23.319 24.754 1.00 34.56 600 GLN A O 1
ATOM 4739 N N . SER A 1 601 ? 3.086 21.583 26.001 1.00 29.25 601 SER A N 1
ATOM 4740 C CA . SER A 1 601 ? 4.505 21.658 25.625 1.00 29.25 601 SER A CA 1
ATOM 4741 C C . SER A 1 601 ? 4.873 20.795 24.409 1.00 29.25 601 SER A C 1
ATOM 4743 O O . SER A 1 601 ? 5.968 20.931 23.874 1.00 29.25 601 SER A O 1
ATOM 4745 N N . SER A 1 602 ? 3.966 19.940 23.925 1.00 29.58 602 SER A N 1
ATOM 4746 C CA . SER A 1 602 ? 4.201 19.063 22.764 1.00 29.58 602 SER A CA 1
ATOM 4747 C C . SER A 1 602 ? 3.842 19.688 21.408 1.00 29.58 602 SER A C 1
ATOM 4749 O O . SER A 1 602 ? 4.232 19.162 20.369 1.00 29.58 602 SER A O 1
ATOM 4751 N N . SER A 1 603 ? 3.187 20.857 21.390 1.00 28.44 603 SER A N 1
ATOM 4752 C CA . SER A 1 603 ? 2.961 21.651 20.171 1.00 28.44 603 SER A CA 1
ATOM 4753 C C . SER A 1 603 ? 4.225 22.340 19.628 1.00 28.44 603 SER A C 1
ATOM 4755 O O . SER A 1 603 ? 4.136 23.100 18.668 1.00 28.44 603 SER A O 1
ATOM 4757 N N . SER A 1 604 ? 5.395 22.091 20.226 1.00 24.31 604 SER A N 1
ATOM 4758 C CA . SER A 1 604 ? 6.691 22.632 19.799 1.00 24.31 604 SER A CA 1
ATOM 4759 C C . SER A 1 604 ? 7.727 21.579 19.384 1.00 24.31 604 SER A C 1
ATOM 4761 O O . SER A 1 604 ? 8.845 21.959 19.040 1.00 24.31 604 SER A O 1
ATOM 4763 N N . PHE A 1 605 ? 7.389 20.286 19.311 1.00 24.03 605 PHE A N 1
ATOM 4764 C CA . PHE A 1 605 ? 8.275 19.306 18.667 1.00 24.03 605 PHE A CA 1
ATOM 4765 C C . PHE A 1 605 ? 7.954 19.170 17.174 1.00 24.03 605 PHE A C 1
ATOM 4767 O O . PHE A 1 605 ? 7.334 18.212 16.724 1.00 24.03 605 PHE A O 1
ATOM 4774 N N . ASN A 1 606 ? 8.422 20.158 16.408 1.00 23.14 606 ASN A N 1
ATOM 4775 C CA . ASN A 1 606 ? 8.851 19.926 15.032 1.00 23.14 606 ASN A CA 1
ATOM 4776 C C . ASN A 1 606 ? 10.112 19.056 15.077 1.00 23.14 606 ASN A C 1
ATOM 4778 O O . ASN A 1 606 ? 11.127 19.540 15.577 1.00 23.14 606 ASN A O 1
ATOM 4782 N N . CYS A 1 607 ? 10.041 17.822 14.571 1.00 26.91 607 CYS A N 1
ATOM 4783 C CA . CYS A 1 607 ? 11.116 17.101 13.869 1.00 26.91 607 CYS A CA 1
ATOM 4784 C C . CYS A 1 607 ? 10.587 15.783 13.297 1.00 26.91 607 CYS A C 1
ATOM 4786 O O . CYS A 1 607 ? 10.189 14.909 14.103 1.00 26.91 607 CYS A O 1
#

Secondary structure (DSSP, 8-state):
---------EEEEE--S-SS--HHHHHHHHHHHHTTSS-TTSEEEEE-TT-S-----TTEEEES---HHHHHHHHHH-SEEEEES-HHHHHHHHHTT--EEEE---GGGTS-SSSHHHHHHHHHHHTT--B-SSHHHHHHHHHS-----------HHHHHHHHHHS-TTT--EEEEE--SSHHHHHHHHTHHHHTT-SEEEEEE---HHHHHHHHHTT-EEEEPPS--TT-HHHHHHHHHHHHHHHHHH--SEEEESS-TTHHHHHHHHHHTT---EEEE--TT-SSS--HHHHHHHHTT--SEEEES-HHHHHH-TTEEE--------S---GGGSPPEEE-TTSEEEEE--SEE-HHHHHHHHHHHHTTTTS--SEEEEE-SS--EE-HHHHHHHHHHHHHHHHTTPEEEEES--HHHHHHHHH-GGGTTPEEPTT---S----TTTTGGGS-HHHHHHHHHHHHHHHHHHHHHHHHHHHHHHHHHHHHHHHSSS-SEEEEEEE-GGG-EEEEEEE--S--SSSS--S-HHHHHHHHHTTGGGGGGHHHHHHTS-EEES----BHHHHHT--TTGGGGGGSPPEEE-THHHHHHHHHHHGGG---

Sequence (607 aa):
MSVIQNYLTMILVTVGTEQYPFDALMNWIDILIRYGFIDANEEVLIQYGSSSKLPDQYQVKGFSRLPESEFKVLLSQARIVISHCGEGSSLLLASLNKPHILVPRTKRFGEHVDDHQLEMADFLENQGISVARSPGDLVRFLAAPKTPQLISPQEDKLCRFLSQHYPQNKYKKLMVICSSGGHFTYAQSLKPFLNQYQDLCWITFYSETTKAQLQADQERVYWAYSPTNRNLPNLIRNLTLALKVLICEQPDLVLSTGAGVSVPFLLLARFLFKKPTVFIESKTRLTQLSLSAKMLHFLEALEWLVVRSQILANFYPNAEYVDTESLISEPHHQDEQPTEILKGQEIALLSTPADLGMKAGLELQDSIKAFYPSAPKRIVIDMSLTQSMNSAGLGALFQSLKVANSLGSNLVIWSANPHIITILAKSKLLHSLTIEPGTSTMRVSPDHLIAKKKSVASEIDRVLMRCTDIAVALIAMVILAIVIIPIGVGIALDHPGKIMVTQTRCGFLGKQFRIWKFRSTPSTQSSPVRMAWFLQILAKTHLDKLPMFWNILIGDMTLVGPRSPSVDEVEHYSIKDWQALDIKPGISGEWDAISKDCYQSSSSFNC

Foldseek 3Di:
DDDDPPQQLEEEEEEPQDQFFPQLVQVLVLVCVVLCLRPPPRAYEYCGANHPDHNPDPSYHYDNDDDPVVVVVVQVRHQEYEYELDQQVVVVCLVVLHQYEYEYDDVVVVRDPHRLSVLSLLVVVLQVRHYDQFSLSVSVCVVPGDRRNPPLQQQVLVLVVCCVVPPCVQFQAEEEEEEPGPQVVVVVSSCSNQVRHPHYEYEYADDPVSCVVCVVVVHHYDHADDDPPPDPVSVVVLLVVLVVCCVVRVGQEYEYSAHLSCQSNLQCCCPVVVHAYEYEFDLSDAADGDPSLVVCVVVVSHPEYEYAYPNVCVVRVRHHYRHGPRPPPPSCVVVQPFDWDDPPQAEIETEAHQEQAQVSLVVLLVVLLVCPPRHHQEYEYEDLHHNYYFLLSVLSVLVSCVSCVVNNHQYEYAADEPVRVVLLVQAPSCPSHHYDPSRHGSDDPVCVPCVVVPPPVVVVVVVVQLVVQQVVLVVLCVVCVVVLVVQLVVLCVQDPDDQWDWAWFAAASRRIDIQIFGQLDDPPDDDDGPCNVSSPVCVVVVVRRSSRSVVSNVPQAGADAAATHHPVVSSPDDSVSSNSRNHGHHPDNCVVVVVVVVVVVVVPDDD

Radius of gyration: 32.76 Å; chains: 1; bounding box: 76×49×99 Å